Protein AF-0000000075216216 (afdb_homodimer)

Organism: NCBI:txid1325335

pLDDT: mean 94.64, std 8.36, range [39.28, 98.94]

Nearest PDB structures (foldseek):
  3jw8-assembly1_A  TM=8.999E-01  e=5.063E-24  Homo sapiens
  6qe2-assembly2_B  TM=9.129E-01  e=1.781E-23  Palaeococcus ferrophilus
  7l4u-assembly2_B  TM=9.003E-01  e=1.570E-23  Homo sapiens
  7l4t-assembly1_A  TM=9.073E-01  e=1.942E-22  Homo sapiens
  6eic-assembly3_B  TM=9.126E-01  e=2.723E-21  Mycobacterium tuberculosis H37Rv

Solvent-accessible surface area (backbone atoms only — not comparable to full-atom values): 27459 Å² total; per-residue (Å²): 114,49,78,44,81,26,57,82,49,69,29,29,37,36,46,34,50,36,75,44,34,34,48,77,80,39,52,69,60,50,51,52,40,17,73,69,20,16,25,36,34,34,36,52,53,78,25,22,28,82,43,55,76,91,39,44,24,37,48,95,47,62,60,56,45,30,53,49,52,53,51,48,53,56,60,46,49,74,71,73,40,56,28,30,41,35,12,27,24,47,13,17,35,39,50,54,46,28,40,46,73,42,93,68,87,58,61,34,38,38,28,38,31,37,36,47,34,59,60,71,73,74,53,70,69,55,50,56,46,42,59,54,38,35,72,78,44,30,76,49,67,41,74,66,82,78,50,60,77,46,33,31,80,26,61,70,56,36,54,52,55,76,70,36,87,46,47,48,61,41,32,11,39,30,31,53,54,37,49,55,51,48,30,52,47,49,63,74,43,51,84,50,44,67,80,42,39,35,39,38,38,32,28,56,46,31,65,51,35,25,55,68,44,38,50,54,51,57,47,65,58,83,45,52,30,42,34,41,38,47,39,79,77,32,22,40,37,48,79,57,27,89,59,18,68,60,50,46,49,55,53,49,51,55,50,52,50,56,56,49,50,50,51,51,51,53,48,54,56,66,75,96,114,51,76,45,82,25,56,81,48,67,30,30,37,36,46,34,49,34,75,44,34,33,49,78,81,39,52,68,61,50,50,52,40,17,74,71,20,16,24,35,32,34,36,51,54,76,24,21,28,82,44,56,77,91,40,44,24,38,49,96,48,59,62,56,46,31,52,50,50,52,52,49,52,56,59,48,49,72,70,74,40,55,29,30,41,35,10,28,24,48,12,17,36,39,51,53,47,27,40,46,74,43,94,68,86,56,61,33,37,38,29,38,33,36,37,49,34,58,59,70,71,74,52,69,67,55,50,55,48,40,59,54,39,34,72,78,44,30,74,49,65,41,73,66,82,77,50,60,77,46,33,31,80,27,62,70,57,36,55,52,53,75,70,37,86,46,49,48,62,41,30,11,38,30,31,54,53,37,50,55,51,48,31,52,46,50,64,73,44,52,86,50,45,67,80,42,38,35,40,39,37,32,29,56,46,30,64,51,37,25,54,67,42,39,50,54,52,57,49,65,55,84,45,50,29,41,34,41,39,48,38,77,76,31,21,39,38,49,78,56,28,89,58,17,66,61,50,46,48,55,53,49,52,56,50,50,50,56,55,48,50,51,51,50,53,54,49,54,57,64,77,97

Radius of gyration: 25.79 Å; Cα contacts (8 Å, |Δi|>4): 1126; chains: 2; bounding box: 52×81×65 Å

Sequence (544 aa):
MWKWEGENAKGTIVIVHGAAEHHGRYKWLIEMFRMHGFHVVAGDLPGQGTTSRSRRGHIDSFDEYIEAVASWVHEASVYEQPIFLLGHSMGGLVVIRTLQEKRLPVRGVILSSPCLGLVHYPSKALEVASRILNIIHPKKRFPSGLTVEMATRNEEVREMDKNDSLYVTKVSVRWYRELVKAIRIAHEKIADLPDVPMLVMQAGDDKIVDKSAVKSWFDQLTVSEKVYKEWPKLYHEIFNELEREQVFLYAHTFLALQLQRGELIERSDKSVMWKWEGENAKGTIVIVHGAAEHHGRYKWLIEMFRMHGFHVVAGDLPGQGTTSRSRRGHIDSFDEYIEAVASWVHEASVYEQPIFLLGHSMGGLVVIRTLQEKRLPVRGVILSSPCLGLVHYPSKALEVASRILNIIHPKKRFPSGLTVEMATRNEEVREMDKNDSLYVTKVSVRWYRELVKAIRIAHEKIADLPDVPMLVMQAGDDKIVDKSAVKSWFDQLTVSEKVYKEWPKLYHEIFNELEREQVFLYAHTFLALQLQRGELIERSDKSV

Structure (mmCIF, N/CA/C/O backbone):
data_AF-0000000075216216-model_v1
#
loop_
_entity.id
_entity.type
_entity.pdbx_description
1 polymer 'Lysophospholipase, alpha-beta hydrolase superfamily'
#
loop_
_atom_site.group_PDB
_atom_site.id
_atom_site.type_symbol
_atom_site.label_atom_id
_atom_site.label_alt_id
_atom_site.label_comp_id
_atom_site.label_asym_id
_atom_site.label_entity_id
_atom_site.label_seq_id
_atom_site.pdbx_PDB_ins_code
_atom_site.Cartn_x
_atom_site.Cartn_y
_atom_site.Cartn_z
_atom_site.occupancy
_atom_site.B_iso_or_equiv
_atom_site.auth_seq_id
_atom_site.auth_comp_id
_atom_site.auth_asym_id
_atom_site.auth_atom_id
_atom_site.pdbx_PDB_model_num
ATOM 1 N N . MET A 1 1 ? -10.25 29.422 6.52 1 93.12 1 MET A N 1
ATOM 2 C CA . MET A 1 1 ? -10.117 28.344 5.543 1 93.12 1 MET A CA 1
ATOM 3 C C . MET A 1 1 ? -10.203 28.891 4.121 1 93.12 1 MET A C 1
ATOM 5 O O . MET A 1 1 ? -10.945 29.844 3.857 1 93.12 1 MET A O 1
ATOM 9 N N . TRP A 1 2 ? -9.477 28.391 3.205 1 97.06 2 TRP A N 1
ATOM 10 C CA . TRP A 1 2 ? -9.344 28.844 1.823 1 97.06 2 TRP A CA 1
ATOM 11 C C . TRP A 1 2 ? -9.633 27.703 0.851 1 97.06 2 TRP A C 1
ATOM 13 O O . TRP A 1 2 ? -9.539 26.531 1.215 1 97.06 2 TRP A O 1
ATOM 23 N N . LYS A 1 3 ? -10.055 28.156 -0.314 1 97.88 3 LYS A N 1
ATOM 24 C CA . LYS A 1 3 ? -10.328 27.219 -1.397 1 97.88 3 LYS A CA 1
ATOM 25 C C . LYS A 1 3 ? -9.57 27.609 -2.666 1 97.88 3 LYS A C 1
ATOM 27 O O . LYS A 1 3 ? -9.461 28.781 -2.992 1 97.88 3 LYS A O 1
ATOM 32 N N . TRP A 1 4 ? -9.016 26.641 -3.303 1 98.06 4 TRP A N 1
ATOM 33 C CA . TRP A 1 4 ? -8.375 26.797 -4.605 1 98.06 4 TRP A CA 1
ATOM 34 C C . TRP A 1 4 ? -9 25.859 -5.633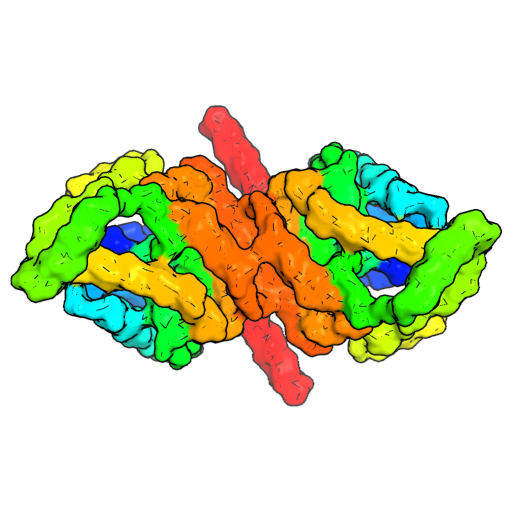 1 98.06 4 TRP A C 1
ATOM 36 O O . TRP A 1 4 ? -8.984 24.641 -5.457 1 98.06 4 TRP A O 1
ATOM 46 N N . GLU A 1 5 ? -9.453 26.406 -6.676 1 97.69 5 GLU A N 1
ATOM 47 C CA . GLU A 1 5 ? -10.125 25.594 -7.684 1 97.69 5 GLU A CA 1
ATOM 48 C C . GLU A 1 5 ? -9.125 25 -8.68 1 97.69 5 GLU A C 1
ATOM 50 O O . GLU A 1 5 ? -8.18 25.688 -9.086 1 97.69 5 GLU A O 1
ATOM 55 N N . GLY A 1 6 ? -9.312 23.734 -8.953 1 96.5 6 GLY A N 1
ATOM 56 C CA . GLY A 1 6 ? -8.445 23.047 -9.891 1 96.5 6 GLY A CA 1
ATOM 57 C C . GLY A 1 6 ? -8.938 23.125 -11.328 1 96.5 6 GLY A C 1
ATOM 58 O O . GLY A 1 6 ? -10.125 23.359 -11.562 1 96.5 6 GLY A O 1
ATOM 59 N N . GLU A 1 7 ? -8.07 22.922 -12.195 1 91.25 7 GLU A N 1
ATOM 60 C CA . GLU A 1 7 ? -8.406 22.812 -13.609 1 91.25 7 GLU A CA 1
ATOM 61 C C . GLU A 1 7 ? -9.039 21.453 -13.914 1 91.25 7 GLU A C 1
ATOM 63 O O . GLU A 1 7 ? -8.43 20.406 -13.664 1 91.25 7 GLU A O 1
ATOM 68 N N . ASN A 1 8 ? -10.273 21.422 -14.438 1 93.81 8 ASN A N 1
ATOM 69 C CA . ASN A 1 8 ? -10.938 20.172 -14.758 1 93.81 8 ASN A CA 1
ATOM 70 C C . ASN A 1 8 ? -10.93 19.219 -13.562 1 93.81 8 ASN A C 1
ATOM 72 O O . ASN A 1 8 ? -10.547 18.047 -13.695 1 93.81 8 ASN A O 1
ATOM 76 N N . ALA A 1 9 ? -11.25 19.703 -12.453 1 96.75 9 ALA A N 1
ATOM 77 C CA . ALA A 1 9 ? -11.133 18.969 -11.195 1 96.75 9 ALA A CA 1
ATOM 78 C C . ALA A 1 9 ? -12.078 17.781 -11.172 1 96.75 9 ALA A C 1
ATOM 80 O O . ALA A 1 9 ? -13.227 17.875 -11.602 1 96.75 9 ALA A O 1
ATOM 81 N N . LYS A 1 10 ? -11.531 16.656 -10.727 1 96.88 10 LYS A N 1
ATOM 82 C CA . LYS A 1 10 ? -12.305 15.43 -10.586 1 96.88 10 LYS A CA 1
ATOM 83 C C . LYS A 1 10 ? -12.391 15 -9.125 1 96.88 10 LYS A C 1
ATOM 85 O O . LYS A 1 10 ? -13.039 14.008 -8.797 1 96.88 10 LYS A O 1
ATOM 90 N N . GLY A 1 11 ? -11.758 15.711 -8.25 1 98.06 11 GLY A N 1
ATOM 91 C CA . GLY A 1 11 ? -11.758 15.469 -6.82 1 98.06 11 GLY A CA 1
ATOM 92 C C . GLY A 1 11 ? -11.383 16.688 -6.004 1 98.06 11 GLY A C 1
ATOM 93 O O . GLY A 1 11 ? -11.031 17.734 -6.562 1 98.06 11 GLY A O 1
ATOM 94 N N . THR A 1 12 ? -11.555 16.641 -4.762 1 98.69 12 THR A N 1
ATOM 95 C CA . THR A 1 12 ? -11.188 17.703 -3.832 1 98.69 12 THR A CA 1
ATOM 96 C C . THR A 1 12 ? -10.289 17.172 -2.723 1 98.69 12 THR A C 1
ATOM 98 O O . THR A 1 12 ? -10.594 16.141 -2.113 1 98.69 12 THR A O 1
ATOM 101 N N . ILE A 1 13 ? -9.219 17.828 -2.508 1 98.75 13 ILE A N 1
ATOM 102 C CA . ILE A 1 13 ? -8.305 17.422 -1.44 1 98.75 13 ILE A CA 1
ATOM 103 C C . ILE A 1 13 ? -8.344 18.453 -0.314 1 98.75 13 ILE A C 1
ATOM 105 O O . ILE A 1 13 ? -8.281 19.656 -0.564 1 98.75 13 ILE A O 1
ATOM 109 N N . VAL A 1 14 ? -8.562 18 0.866 1 98.94 14 VAL A N 1
ATOM 110 C CA . VAL A 1 14 ? -8.453 18.828 2.066 1 98.94 14 VAL A CA 1
ATOM 111 C C . VAL A 1 14 ? -7.09 18.625 2.711 1 98.94 14 VAL A C 1
ATOM 113 O O . VAL A 1 14 ? -6.75 17.516 3.123 1 98.94 14 VAL A O 1
ATOM 116 N N . ILE A 1 15 ? -6.344 19.672 2.814 1 98.94 15 ILE A N 1
ATOM 117 C CA . ILE A 1 15 ? -5 19.578 3.371 1 98.94 15 ILE A CA 1
ATOM 118 C C . ILE A 1 15 ? -5.008 20.062 4.816 1 98.94 15 ILE A C 1
ATOM 120 O O . ILE A 1 15 ? -5.504 21.156 5.109 1 98.94 15 ILE A O 1
ATOM 124 N N . VAL A 1 16 ? -4.512 19.281 5.68 1 98.94 16 VAL A N 1
ATOM 125 C CA . VAL A 1 16 ? -4.391 19.594 7.102 1 98.94 16 VAL A CA 1
ATOM 126 C C . VAL A 1 16 ? -2.918 19.719 7.48 1 98.94 16 VAL A C 1
ATOM 128 O O . VAL A 1 16 ? -2.186 18.734 7.48 1 98.94 16 VAL A O 1
ATOM 131 N N . HIS A 1 17 ? -2.482 20.875 7.836 1 98.62 17 HIS A N 1
ATOM 132 C CA . HIS A 1 17 ? -1.071 21.156 8.055 1 98.62 17 HIS A CA 1
ATOM 133 C C . HIS A 1 17 ? -0.604 20.641 9.406 1 98.62 17 HIS A C 1
ATOM 135 O O . HIS A 1 17 ? -1.421 20.234 10.234 1 98.62 17 HIS A O 1
ATOM 141 N N . GLY A 1 18 ? 0.662 20.562 9.633 1 98 18 GLY A N 1
ATOM 142 C CA . GLY A 1 18 ? 1.274 20.047 10.852 1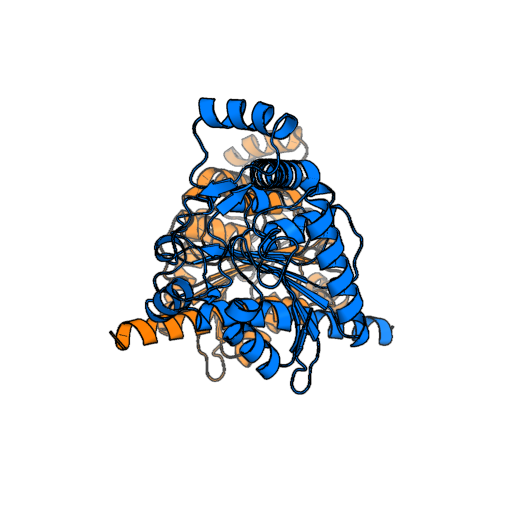 98 18 GLY A CA 1
ATOM 143 C C . GLY A 1 18 ? 1.4 21.109 11.938 1 98 18 GLY A C 1
ATOM 144 O O . GLY A 1 18 ? 0.857 22.203 11.805 1 98 18 GLY A O 1
ATOM 145 N N . ALA A 1 19 ? 2.102 20.781 12.984 1 96.88 19 ALA A N 1
ATOM 146 C CA . ALA A 1 19 ? 2.303 21.703 14.109 1 96.88 19 ALA A CA 1
ATOM 147 C C . ALA A 1 19 ? 3.229 22.844 13.719 1 96.88 19 ALA A C 1
ATOM 149 O O . ALA A 1 19 ? 4.152 22.672 12.922 1 96.88 19 ALA A O 1
ATOM 150 N N . ALA A 1 20 ? 2.961 24 14.281 1 94.31 20 ALA A N 1
ATOM 151 C CA . ALA A 1 20 ? 3.809 25.188 14.258 1 94.31 20 ALA A CA 1
ATOM 152 C C . ALA A 1 20 ? 3.756 25.875 12.898 1 94.31 20 ALA A C 1
ATOM 154 O O . ALA A 1 20 ? 4.523 26.797 12.625 1 94.31 20 ALA A O 1
ATOM 155 N N . GLU A 1 21 ? 2.943 25.359 12 1 95 21 GLU A N 1
ATOM 156 C CA . GLU A 1 21 ? 2.945 25.938 10.664 1 95 21 GLU A CA 1
ATOM 157 C C . GLU A 1 21 ? 1.542 26.375 10.25 1 95 21 GLU A C 1
ATOM 159 O O . GLU A 1 21 ? 0.731 26.766 11.094 1 95 21 GLU A O 1
ATOM 164 N N . HIS A 1 22 ? 1.311 26.625 9.016 1 96.69 22 HIS A N 1
ATOM 165 C CA . HIS A 1 22 ? 0.067 27.156 8.477 1 96.69 22 HIS A CA 1
ATOM 166 C C . HIS A 1 22 ? -0.127 26.734 7.02 1 96.69 22 HIS A C 1
ATOM 168 O O . HIS A 1 22 ? 0.783 26.188 6.402 1 96.69 22 HIS A O 1
ATOM 174 N N . HIS A 1 23 ? -1.327 27.031 6.5 1 96.88 23 HIS A N 1
ATOM 175 C CA . HIS A 1 23 ? -1.707 26.578 5.168 1 96.88 23 HIS A CA 1
ATOM 176 C C . HIS A 1 23 ? -0.788 27.156 4.102 1 96.88 23 HIS A C 1
ATOM 178 O O . HIS A 1 23 ? -0.573 26.547 3.055 1 96.88 23 HIS A O 1
ATOM 184 N N . GLY A 1 24 ? -0.231 28.344 4.305 1 95.75 24 GLY A N 1
ATOM 185 C CA . GLY A 1 24 ? 0.596 29.031 3.33 1 95.75 24 GLY A CA 1
ATOM 186 C C . GLY A 1 24 ? 1.861 28.281 2.977 1 95.75 24 GLY A C 1
ATOM 187 O O . GLY A 1 24 ? 2.445 28.5 1.912 1 95.75 24 GLY A O 1
ATOM 188 N N . ARG A 1 25 ? 2.305 27.359 3.787 1 96.44 25 ARG A N 1
ATOM 189 C CA . ARG A 1 25 ? 3.52 26.578 3.562 1 96.44 25 ARG A CA 1
ATOM 190 C C . ARG A 1 25 ? 3.279 25.484 2.539 1 96.44 25 ARG A C 1
ATOM 192 O O . ARG A 1 25 ? 4.227 24.828 2.082 1 96.44 25 ARG A O 1
ATOM 199 N N . TYR A 1 26 ? 2.031 25.359 2.115 1 97.88 26 TYR A N 1
ATOM 200 C CA . TYR A 1 26 ? 1.676 24.297 1.193 1 97.88 26 TYR A CA 1
ATOM 201 C C . TYR A 1 26 ? 1.39 24.844 -0.198 1 97.88 26 TYR A C 1
ATOM 203 O O . TYR A 1 26 ? 0.715 24.188 -1.002 1 97.88 26 TYR A O 1
ATOM 211 N N . LYS A 1 27 ? 1.858 25.984 -0.488 1 97.38 27 LYS A N 1
ATOM 212 C CA . LYS A 1 27 ? 1.574 26.656 -1.759 1 97.38 27 LYS A CA 1
ATOM 213 C C . LYS A 1 27 ? 1.957 25.766 -2.938 1 97.38 27 LYS A C 1
ATOM 215 O O . LYS A 1 27 ? 1.174 25.594 -3.875 1 97.38 27 LYS A O 1
ATOM 220 N N . TRP A 1 28 ? 3.168 25.219 -2.938 1 97.81 28 TRP A N 1
ATOM 221 C CA . TRP A 1 28 ? 3.621 24.359 -4.027 1 97.81 28 TRP A CA 1
ATOM 222 C C . TRP A 1 28 ? 2.711 23.141 -4.176 1 97.81 28 TRP A C 1
ATOM 224 O O . TRP A 1 28 ? 2.312 22.797 -5.285 1 97.81 28 TRP A O 1
ATOM 234 N N . LEU A 1 29 ? 2.42 22.5 -3.082 1 98.56 29 LEU A N 1
ATOM 235 C CA . LEU A 1 29 ? 1.593 21.312 -3.092 1 98.56 29 LEU A CA 1
ATOM 236 C C . LEU A 1 29 ? 0.188 21.625 -3.596 1 98.56 29 LEU A C 1
ATOM 238 O O . LEU A 1 29 ? -0.385 20.844 -4.367 1 98.56 29 LEU A O 1
ATOM 242 N N . ILE A 1 30 ? -0.389 22.734 -3.139 1 98.56 30 ILE A N 1
ATOM 243 C CA . ILE A 1 30 ? -1.706 23.203 -3.57 1 98.56 30 ILE A CA 1
ATOM 244 C C . ILE A 1 30 ? -1.713 23.391 -5.082 1 98.56 30 ILE A C 1
ATOM 246 O O . ILE A 1 30 ? -2.617 22.922 -5.773 1 98.56 30 ILE A O 1
ATOM 250 N N . GLU A 1 31 ? -0.708 24.062 -5.57 1 98.31 31 GLU A N 1
ATOM 251 C CA . GLU A 1 31 ? -0.627 24.312 -7.008 1 98.31 31 GLU A CA 1
ATOM 252 C C . GLU A 1 31 ? -0.491 23 -7.789 1 98.31 31 GLU A C 1
ATOM 254 O O . GLU A 1 31 ? -1.098 22.844 -8.852 1 98.31 31 GLU A O 1
ATOM 259 N N . MET A 1 32 ? 0.344 22.109 -7.316 1 98.25 32 MET A N 1
ATOM 260 C CA . MET A 1 32 ? 0.511 20.812 -7.973 1 98.25 32 MET A CA 1
ATOM 261 C C . MET A 1 32 ? -0.821 20.078 -8.07 1 98.25 32 MET A C 1
ATOM 263 O O . MET A 1 32 ? -1.167 19.547 -9.125 1 98.25 32 MET A O 1
ATOM 267 N N . PHE A 1 33 ? -1.584 20.031 -6.957 1 98.5 33 PHE A N 1
ATOM 268 C CA . PHE A 1 33 ? -2.875 19.344 -6.977 1 98.5 33 PHE A CA 1
ATOM 269 C C . PHE A 1 33 ? -3.836 20.031 -7.938 1 98.5 33 PHE A C 1
ATOM 271 O O . PHE A 1 33 ? -4.566 19.375 -8.68 1 98.5 33 PHE A O 1
ATOM 278 N N . ARG A 1 34 ? -3.811 21.375 -7.938 1 98.06 34 ARG A N 1
ATOM 279 C CA . ARG A 1 34 ? -4.684 22.141 -8.828 1 98.06 34 ARG A CA 1
ATOM 280 C C . ARG A 1 34 ? -4.395 21.797 -10.289 1 98.06 34 ARG A C 1
ATOM 282 O O . ARG A 1 34 ? -5.316 21.562 -11.07 1 98.06 34 ARG A O 1
ATOM 289 N N . MET A 1 35 ? -3.164 21.719 -10.586 1 97.69 35 MET A N 1
ATOM 290 C CA . MET A 1 35 ? -2.738 21.453 -11.961 1 97.69 35 MET A CA 1
ATOM 291 C C . MET A 1 35 ? -3.061 20.031 -12.367 1 97.69 35 MET A C 1
ATOM 293 O O . MET A 1 35 ? -3.17 19.719 -13.555 1 97.69 35 MET A O 1
ATOM 297 N N . HIS A 1 36 ? -3.229 19.203 -11.406 1 97.5 36 HIS A N 1
ATOM 298 C CA . HIS A 1 36 ? -3.455 17.797 -11.703 1 97.5 36 HIS A CA 1
ATOM 299 C C . HIS A 1 36 ? -4.91 17.406 -11.461 1 97.5 36 HIS A C 1
ATOM 301 O O . HIS A 1 36 ? -5.207 16.234 -11.172 1 97.5 36 HIS A O 1
ATOM 307 N N . GLY A 1 37 ? -5.824 18.375 -11.445 1 97.19 37 GLY A N 1
ATOM 308 C CA . GLY A 1 37 ? -7.25 18.109 -11.531 1 97.19 37 GLY A CA 1
ATOM 309 C C . GLY A 1 37 ? -7.91 17.938 -10.18 1 97.19 37 GLY A C 1
ATOM 310 O O . GLY A 1 37 ? -8.828 17.125 -10.023 1 97.19 37 GLY A O 1
ATOM 311 N N . PHE A 1 38 ? -7.453 18.719 -9.156 1 98.62 38 PHE A N 1
ATOM 312 C CA . PHE A 1 38 ? -8.094 18.672 -7.848 1 98.62 38 PHE A CA 1
ATOM 313 C C . PHE A 1 38 ? -8.422 20.078 -7.355 1 98.62 38 PHE A C 1
ATOM 315 O O . PHE A 1 38 ? -7.625 21 -7.539 1 98.62 38 PHE A O 1
ATOM 322 N N . HIS A 1 39 ? -9.594 20.266 -6.781 1 98.81 39 HIS A N 1
ATOM 323 C CA . HIS A 1 39 ? -9.773 21.391 -5.867 1 98.81 39 HIS A CA 1
ATOM 324 C C . HIS A 1 39 ? -9.016 21.156 -4.562 1 98.81 39 HIS A C 1
ATOM 326 O O . HIS A 1 39 ? -8.758 20.016 -4.18 1 98.81 39 HIS A O 1
ATOM 332 N N . VAL A 1 40 ? -8.633 22.25 -3.969 1 98.81 40 VAL A N 1
ATOM 333 C CA . VAL A 1 40 ? -7.949 22.141 -2.688 1 98.81 40 VAL A CA 1
ATOM 334 C C . VAL A 1 40 ? -8.648 23 -1.644 1 98.81 40 VAL A C 1
ATOM 336 O O . VAL A 1 40 ? -9.039 24.141 -1.928 1 98.81 40 VAL A O 1
ATOM 339 N N . VAL A 1 41 ? -8.945 22.438 -0.531 1 98.81 41 VAL A N 1
ATOM 340 C CA . VAL A 1 41 ? -9.406 23.141 0.655 1 98.81 41 VAL A CA 1
ATOM 341 C C . VAL A 1 41 ? -8.367 23.031 1.768 1 98.81 41 VAL A C 1
ATOM 343 O O . VAL A 1 41 ? -7.867 21.938 2.043 1 98.81 41 VAL A O 1
ATOM 346 N N . ALA A 1 42 ? -8.039 24.125 2.322 1 98.56 42 ALA A N 1
ATOM 347 C CA . ALA A 1 42 ? -7.102 24.125 3.441 1 98.56 42 ALA A CA 1
ATOM 348 C C . ALA A 1 42 ? -7.387 25.281 4.391 1 98.56 42 ALA A C 1
ATOM 350 O O . ALA A 1 42 ? -8.008 26.281 4.004 1 98.56 42 ALA A O 1
ATOM 351 N N . GLY A 1 43 ? -6.984 25.156 5.586 1 98.12 43 GLY A N 1
ATOM 352 C CA . GLY A 1 43 ? -7.105 26.203 6.598 1 98.12 43 GLY A CA 1
ATOM 353 C C . GLY A 1 43 ? -5.988 26.156 7.625 1 98.12 43 GLY A C 1
ATOM 354 O O . GLY A 1 43 ? -5.031 25.406 7.484 1 98.12 43 GLY A O 1
ATOM 355 N N . ASP A 1 44 ? -6.055 27.094 8.5 1 98.56 44 ASP A N 1
ATOM 356 C CA . ASP A 1 44 ? -5.129 27.078 9.633 1 98.56 44 ASP A CA 1
ATOM 357 C C . ASP A 1 44 ? -5.793 26.516 10.883 1 98.56 44 ASP A C 1
ATOM 359 O O . ASP A 1 44 ? -6.855 26.984 11.297 1 98.56 44 ASP A O 1
ATOM 363 N N . LEU A 1 45 ? -5.227 25.5 11.414 1 98.56 45 LEU A N 1
ATOM 364 C CA . LEU A 1 45 ? -5.762 24.859 12.602 1 98.56 45 LEU A CA 1
ATOM 365 C C . LEU A 1 45 ? -5.793 25.812 13.781 1 98.56 45 LEU A C 1
ATOM 367 O O . LEU A 1 45 ? -4.934 26.688 13.898 1 98.56 45 LEU A O 1
ATOM 371 N N . PRO A 1 46 ? -6.766 25.641 14.68 1 98.12 46 PRO A N 1
ATOM 372 C CA . PRO A 1 46 ? -6.805 26.469 15.883 1 98.12 46 PRO A CA 1
ATOM 373 C C . PRO A 1 46 ? -5.465 26.516 16.609 1 98.12 46 PRO A C 1
ATOM 375 O O . PRO A 1 46 ? -4.824 25.469 16.797 1 98.12 46 PRO A O 1
ATOM 378 N N . GLY A 1 47 ? -5.082 27.75 16.969 1 97.31 47 GLY A N 1
ATOM 379 C CA . GLY A 1 47 ? -3.83 27.938 17.688 1 97.31 47 GLY A CA 1
ATOM 380 C C . GLY A 1 47 ? -2.615 27.938 16.781 1 97.31 47 GLY A C 1
ATOM 381 O O . GLY A 1 47 ? -1.479 27.906 17.266 1 97.31 47 GLY A O 1
ATOM 382 N N . GLN A 1 48 ? -2.805 27.938 15.453 1 97 48 GLN A N 1
ATOM 383 C CA . GLN A 1 48 ? -1.72 27.938 14.477 1 97 48 GLN A CA 1
ATOM 384 C C . GLN A 1 48 ? -1.939 29.016 13.414 1 97 48 GLN A C 1
ATOM 386 O O . GLN A 1 48 ? -3.012 29.625 13.352 1 97 48 GLN A O 1
ATOM 391 N N . GLY A 1 49 ? -0.858 29.312 12.711 1 95.56 49 GLY A N 1
ATOM 392 C CA . GLY A 1 49 ? -0.92 30.141 11.523 1 95.56 49 GLY A CA 1
ATOM 393 C C . GLY A 1 49 ? -1.539 31.5 11.773 1 95.56 49 GLY A C 1
ATOM 394 O O . GLY A 1 49 ? -1.056 32.25 12.617 1 95.56 49 GLY A O 1
ATOM 395 N N . THR A 1 50 ? -2.773 31.703 11.242 1 94.12 50 THR A N 1
ATOM 396 C CA . THR A 1 50 ? -3.367 33.031 11.18 1 94.12 50 THR A CA 1
ATOM 397 C C . THR A 1 50 ? -4.211 33.312 12.422 1 94.12 50 THR A C 1
ATOM 399 O O . THR A 1 50 ? -4.852 34.344 12.531 1 94.12 50 THR A O 1
ATOM 402 N N . THR A 1 51 ? -4.281 32.406 13.289 1 91.69 51 THR A N 1
ATOM 403 C CA . THR A 1 51 ? -4.965 32.688 14.547 1 91.69 51 THR A CA 1
ATOM 404 C C . THR A 1 51 ? -4.289 33.844 15.281 1 91.69 51 THR A C 1
ATOM 406 O O . THR A 1 51 ? -3.148 34.188 14.977 1 91.69 51 THR A O 1
ATOM 409 N N . SER A 1 52 ? -4.977 34.469 16.203 1 87.81 52 SER A N 1
ATOM 410 C CA . SER A 1 52 ? -4.406 35.594 16.969 1 87.81 52 SER A CA 1
ATOM 411 C C . SER A 1 52 ? -3.145 35.156 17.703 1 87.81 52 SER A C 1
ATOM 413 O O . SER A 1 52 ? -3.051 34.031 18.188 1 87.81 52 SER A O 1
ATOM 415 N N . ARG A 1 53 ? -2.266 36.125 17.75 1 85.88 53 ARG A N 1
ATOM 416 C CA . ARG A 1 53 ? -0.965 35.875 18.359 1 85.88 53 ARG A CA 1
ATOM 417 C C . ARG A 1 53 ? -1.122 35.344 19.781 1 85.88 53 ARG A C 1
ATOM 419 O O . ARG A 1 53 ? -0.37 34.469 20.203 1 85.88 53 ARG A O 1
ATOM 426 N N . SER A 1 54 ? -2.104 35.875 20.453 1 87 54 SER A N 1
ATOM 427 C CA . SER A 1 54 ? -2.301 35.5 21.859 1 87 54 SER A CA 1
ATOM 428 C C . SER A 1 54 ? -2.783 34.062 21.984 1 87 54 SER A C 1
ATOM 430 O O . SER A 1 54 ? -2.666 33.438 23.047 1 87 54 SER A O 1
ATOM 432 N N . ARG A 1 55 ? -3.164 33.5 20.859 1 91.25 55 ARG A N 1
ATOM 433 C CA . ARG A 1 55 ? -3.732 32.156 20.938 1 91.25 55 ARG A CA 1
ATOM 434 C C . ARG A 1 55 ? -2.82 31.156 20.25 1 91.25 55 ARG A C 1
ATOM 436 O O . ARG A 1 55 ? -3.031 29.953 20.375 1 91.25 55 ARG A O 1
ATOM 443 N N . ARG A 1 56 ? -1.831 31.625 19.672 1 94.06 56 ARG A N 1
ATOM 444 C CA . ARG A 1 56 ? -0.939 30.719 18.953 1 94.06 56 ARG A CA 1
ATOM 445 C C . ARG A 1 56 ? -0.215 29.797 19.906 1 94.06 56 ARG A C 1
ATOM 447 O O . ARG A 1 56 ? 0.201 30.203 21 1 94.06 56 ARG A O 1
ATOM 454 N N . GLY A 1 57 ? -0.21 28.578 19.547 1 96 57 GLY A N 1
ATOM 455 C CA . GLY A 1 57 ? 0.489 27.578 20.344 1 96 57 GLY A CA 1
ATOM 456 C C . GLY A 1 57 ? -0.378 26.969 21.438 1 96 57 GLY A C 1
ATOM 457 O O . GLY A 1 57 ? 0.112 26.203 22.266 1 96 57 GLY A O 1
ATOM 458 N N . HIS A 1 58 ? -1.646 27.359 21.422 1 96.38 58 HIS A N 1
ATOM 459 C CA . HIS A 1 58 ? -2.537 26.859 22.469 1 96.38 58 HIS A CA 1
ATOM 460 C C . HIS A 1 58 ? -3.828 26.312 21.875 1 96.38 58 HIS A C 1
ATOM 462 O O . HIS A 1 58 ? -4.336 26.828 20.875 1 96.38 58 HIS A O 1
ATOM 468 N N . ILE A 1 59 ? -4.371 25.234 22.453 1 97.25 59 ILE A N 1
ATOM 469 C CA . ILE A 1 59 ? -5.742 24.766 22.297 1 97.25 59 ILE A CA 1
ATOM 470 C C . ILE A 1 59 ? -6.281 24.281 23.641 1 97.25 59 ILE A C 1
ATOM 472 O O . ILE A 1 59 ? -5.512 23.906 24.531 1 97.25 59 ILE A O 1
ATOM 476 N N . ASP A 1 60 ? -7.57 24.328 23.797 1 96.69 60 ASP A N 1
ATOM 477 C CA . ASP A 1 60 ? -8.172 23.812 25.031 1 96.69 60 ASP A CA 1
ATOM 478 C C . ASP A 1 60 ? -8.359 22.297 24.953 1 96.69 60 ASP A C 1
ATOM 480 O O . ASP A 1 60 ? -8.289 21.609 25.969 1 96.69 60 ASP A O 1
ATOM 484 N N . SER A 1 61 ? -8.68 21.844 23.781 1 98.25 61 SER A N 1
ATOM 485 C CA . SER A 1 61 ? -8.922 20.438 23.531 1 98.25 61 SER A CA 1
ATOM 486 C C . SER A 1 61 ? -8.57 20.062 22.109 1 98.25 61 SER A C 1
ATOM 488 O O . SER A 1 61 ? -8.773 20.844 21.172 1 98.25 61 SER A O 1
ATOM 490 N N . PHE A 1 62 ? -8.117 18.812 21.969 1 98.69 62 PHE A N 1
ATOM 491 C CA . PHE A 1 62 ? -7.789 18.328 20.625 1 98.69 62 PHE A CA 1
ATOM 492 C C . PHE A 1 62 ? -9.023 18.312 19.734 1 98.69 62 PHE A C 1
ATOM 494 O O . PHE A 1 62 ? -8.914 18.344 18.516 1 98.69 62 PHE A O 1
ATOM 501 N N . ASP A 1 63 ? -10.211 18.312 20.312 1 98.75 63 ASP A N 1
ATOM 502 C CA . ASP A 1 63 ? -11.477 18.344 19.594 1 98.75 63 ASP A CA 1
ATOM 503 C C . ASP A 1 63 ? -11.578 19.578 18.703 1 98.75 63 ASP A C 1
ATOM 505 O O . ASP A 1 63 ? -12.266 19.562 17.672 1 98.75 63 ASP A O 1
ATOM 509 N N . GLU A 1 64 ? -10.883 20.641 19.109 1 98.69 64 GLU A N 1
ATOM 510 C CA . GLU A 1 64 ? -10.875 21.844 18.281 1 98.69 64 GLU A CA 1
ATOM 511 C C . GLU A 1 64 ? -10.344 21.547 16.891 1 98.69 64 GLU A C 1
ATOM 513 O O . GLU A 1 64 ? -10.859 22.062 15.898 1 98.69 64 GLU A O 1
ATOM 518 N N . TYR A 1 65 ? -9.305 20.719 16.828 1 98.88 65 TYR A N 1
ATOM 519 C CA . TYR A 1 65 ? -8.742 20.328 15.547 1 98.88 65 TYR A CA 1
ATOM 520 C C . TYR A 1 65 ? -9.711 19.453 14.766 1 98.88 65 TYR A C 1
ATOM 522 O O . TYR A 1 65 ? -9.898 19.625 13.562 1 98.88 65 TYR A O 1
ATOM 530 N N . ILE A 1 66 ? -10.32 18.453 15.438 1 98.88 66 ILE A N 1
ATOM 531 C CA . ILE A 1 66 ? -11.25 17.516 14.82 1 98.88 66 ILE A CA 1
ATOM 532 C C . ILE A 1 66 ? -12.422 18.281 14.203 1 98.88 66 ILE A C 1
ATOM 534 O O . ILE A 1 66 ? -12.789 18.047 13.047 1 98.88 66 ILE A O 1
ATOM 538 N N . GLU A 1 67 ? -12.938 19.281 14.953 1 98.81 67 GLU A N 1
ATOM 539 C CA . GLU A 1 67 ? -14.055 20.094 14.469 1 98.81 67 GLU A CA 1
ATOM 540 C C . GLU A 1 67 ? -13.648 20.953 13.273 1 98.81 67 GLU A C 1
ATOM 542 O O . GLU A 1 67 ? -14.43 21.125 12.336 1 98.81 67 GLU A O 1
ATOM 547 N N . ALA A 1 68 ? -12.508 21.484 13.352 1 98.69 68 ALA A N 1
ATOM 548 C CA . ALA A 1 68 ? -12.023 22.297 12.234 1 98.69 68 ALA A CA 1
ATOM 549 C C . ALA A 1 68 ? -11.945 21.484 10.945 1 98.69 68 ALA A C 1
ATOM 551 O O . ALA A 1 68 ? -12.484 21.891 9.914 1 98.69 68 ALA A O 1
ATOM 552 N N . VAL A 1 69 ? -11.359 20.328 11.008 1 98.88 69 VAL A N 1
ATOM 553 C CA . VAL A 1 69 ? -11.172 19.5 9.82 1 98.88 69 VAL A CA 1
ATOM 554 C C . VAL A 1 69 ? -12.531 19.016 9.305 1 98.88 69 VAL A C 1
ATOM 556 O O . VAL A 1 69 ? -12.773 19 8.094 1 98.88 69 VAL A O 1
ATOM 559 N N . ALA A 1 70 ? -13.414 18.625 10.211 1 98.81 70 ALA A N 1
ATOM 560 C CA . ALA A 1 70 ? -14.758 18.234 9.805 1 98.81 70 ALA A CA 1
ATOM 561 C C . ALA A 1 70 ? -15.445 19.344 9.031 1 98.81 70 ALA A C 1
ATOM 563 O O . ALA A 1 70 ? -16.109 19.109 8.023 1 98.81 70 ALA A O 1
ATOM 564 N N . SER A 1 71 ? -15.266 20.562 9.539 1 98.69 71 SER A N 1
ATOM 565 C CA . SER A 1 71 ? -15.867 21.703 8.859 1 98.69 71 SER A CA 1
ATOM 566 C C . SER A 1 71 ? -15.258 21.906 7.48 1 98.69 71 SER A C 1
ATOM 568 O O . SER A 1 71 ? -15.953 22.328 6.547 1 98.69 71 SER A O 1
ATOM 570 N N . TRP A 1 72 ? -13.945 21.703 7.316 1 98.81 72 TRP A N 1
ATOM 571 C CA . TRP A 1 72 ? -13.297 21.844 6.02 1 98.81 72 TRP A CA 1
ATOM 572 C C . TRP A 1 72 ? -13.82 20.797 5.035 1 98.81 72 TRP A C 1
ATOM 574 O O . TRP A 1 72 ? -13.969 21.078 3.846 1 98.81 72 TRP A O 1
ATOM 584 N N . VAL A 1 73 ? -14.023 19.562 5.527 1 98.81 73 VAL A N 1
ATOM 585 C CA . VAL A 1 73 ? -14.594 18.516 4.684 1 98.81 73 VAL A CA 1
ATOM 586 C C . VAL A 1 73 ? -15.992 18.922 4.223 1 98.81 73 VAL A C 1
ATOM 588 O O . VAL A 1 73 ? -16.359 18.703 3.068 1 98.81 73 VAL A O 1
ATOM 591 N N . HIS A 1 74 ? -16.766 19.5 5.141 1 98.31 74 HIS A N 1
ATOM 592 C CA . HIS A 1 74 ? -18.078 19.984 4.777 1 98.31 74 HIS A CA 1
ATOM 593 C C . HIS A 1 74 ? -17.984 21.047 3.676 1 98.31 74 HIS A C 1
ATOM 595 O O . HIS A 1 74 ? -18.781 21.031 2.729 1 98.31 74 HIS A O 1
ATOM 601 N N . GLU A 1 75 ? -17.031 21.922 3.799 1 97.94 75 GLU A N 1
ATOM 602 C CA . GLU A 1 75 ? -16.828 22.938 2.762 1 97.94 75 GLU A CA 1
ATOM 603 C C . GLU A 1 75 ? -16.453 22.297 1.433 1 97.94 75 GLU A C 1
ATOM 605 O O . GLU A 1 75 ? -16.875 22.75 0.369 1 97.94 75 GLU A O 1
ATOM 610 N N . ALA A 1 76 ? -15.617 21.312 1.504 1 98.5 76 ALA A N 1
ATOM 611 C CA . ALA A 1 76 ? -15.18 20.594 0.306 1 98.5 76 ALA A CA 1
ATOM 612 C C . ALA A 1 76 ? -16.359 19.922 -0.394 1 98.5 76 ALA A C 1
ATOM 614 O O . ALA A 1 76 ? -16.328 19.734 -1.612 1 98.5 76 ALA A O 1
ATOM 615 N N . SER A 1 77 ? -17.359 19.531 0.347 1 97.5 77 SER A N 1
ATOM 616 C CA . SER A 1 77 ? -18.5 18.781 -0.187 1 97.5 77 SER A CA 1
ATOM 617 C C . SER A 1 77 ? -19.297 19.625 -1.175 1 97.5 77 SER A C 1
ATOM 619 O O . SER A 1 77 ? -20.062 19.094 -1.97 1 97.5 77 SER A O 1
ATOM 621 N N . VAL A 1 78 ? -19.125 20.875 -1.151 1 95.88 78 VAL A N 1
ATOM 622 C CA . VAL A 1 78 ? -19.859 21.781 -2.039 1 95.88 78 VAL A CA 1
ATOM 623 C C . VAL A 1 78 ? -19.516 21.469 -3.492 1 95.88 78 VAL A C 1
ATOM 625 O O . VAL A 1 78 ? -20.344 21.641 -4.387 1 95.88 78 VAL A O 1
ATOM 628 N N . TYR A 1 79 ? -18.328 20.984 -3.734 1 97.31 79 TYR A N 1
ATOM 629 C CA . TYR A 1 79 ? -17.859 20.719 -5.09 1 97.31 79 TYR A CA 1
ATOM 630 C C . TYR A 1 79 ? -18.484 19.438 -5.633 1 97.31 79 TYR A C 1
ATOM 632 O O . TYR A 1 79 ? -18.359 19.125 -6.82 1 97.31 79 TYR A O 1
ATOM 640 N N . GLU A 1 80 ? -19.125 18.609 -4.785 1 96.12 80 GLU A N 1
ATOM 641 C CA . GLU A 1 80 ? -19.812 17.391 -5.168 1 96.12 80 GLU A CA 1
ATOM 642 C C . GLU A 1 80 ? -18.891 16.438 -5.922 1 96.12 80 GLU A C 1
ATOM 644 O O . GLU A 1 80 ? -19.25 15.906 -6.973 1 96.12 80 GLU A O 1
ATOM 649 N N . GLN A 1 81 ? -17.688 16.438 -5.551 1 96.75 81 GLN A N 1
ATOM 650 C CA . GLN A 1 81 ? -16.656 15.523 -6.035 1 96.75 81 GLN A CA 1
ATOM 651 C C . GLN A 1 81 ? -16.109 14.664 -4.898 1 96.75 81 GLN A C 1
ATOM 653 O O . GLN A 1 81 ? -16.312 14.984 -3.725 1 96.75 81 GLN A O 1
ATOM 658 N N . PRO A 1 82 ? -15.508 13.531 -5.277 1 97.88 82 PRO A N 1
ATOM 659 C CA . PRO A 1 82 ? -14.859 12.742 -4.223 1 97.88 82 PRO A CA 1
ATOM 660 C C . PRO A 1 82 ? -13.898 13.578 -3.371 1 97.88 82 PRO A C 1
ATOM 662 O O . PRO A 1 82 ? -13.164 14.414 -3.904 1 97.88 82 PRO A O 1
ATOM 665 N N . ILE A 1 83 ? -13.945 13.383 -2.08 1 98.75 83 ILE A N 1
ATOM 666 C CA . ILE A 1 83 ? -13.141 14.156 -1.146 1 98.75 83 ILE A CA 1
ATOM 667 C C . ILE A 1 83 ? -12 13.289 -0.605 1 98.75 83 ILE A C 1
ATOM 669 O O . ILE A 1 83 ? -12.211 12.125 -0.249 1 98.75 83 ILE A O 1
ATOM 673 N N . PHE A 1 84 ? -10.852 13.844 -0.566 1 98.88 84 PHE A N 1
ATOM 674 C CA . PHE A 1 84 ? -9.664 13.219 0.001 1 98.88 84 PHE A CA 1
ATOM 675 C C . PHE A 1 84 ? -9.078 14.07 1.12 1 98.88 84 PHE A C 1
ATOM 677 O O . PHE A 1 84 ? -9.219 15.297 1.109 1 98.88 84 PHE A O 1
ATOM 684 N N . LEU A 1 85 ? -8.477 13.43 2.09 1 98.94 85 LEU A N 1
ATOM 685 C CA . LEU A 1 85 ? -7.773 14.125 3.16 1 98.94 85 LEU A CA 1
ATOM 686 C C . LEU A 1 85 ? -6.266 13.906 3.049 1 98.94 85 LEU A C 1
ATOM 688 O O . LEU A 1 85 ? -5.816 12.797 2.758 1 98.94 85 LEU A O 1
ATOM 692 N N . LEU A 1 86 ? -5.555 14.945 3.164 1 98.94 86 LEU A N 1
ATOM 693 C CA . LEU A 1 86 ? -4.105 14.875 3.322 1 98.94 86 LEU A CA 1
ATOM 694 C C . LEU A 1 86 ? -3.666 15.562 4.613 1 98.94 86 LEU A C 1
ATOM 696 O O . LEU A 1 86 ? -3.932 16.75 4.812 1 98.94 86 LEU A O 1
ATOM 700 N N . GLY A 1 87 ? -3.088 14.82 5.496 1 98.94 87 GLY A N 1
ATOM 701 C CA . GLY A 1 87 ? -2.58 15.375 6.742 1 98.94 87 GLY A CA 1
ATOM 702 C C . GLY A 1 87 ? -1.09 15.164 6.926 1 98.94 87 GLY A C 1
ATOM 703 O O . GLY A 1 87 ? -0.585 14.055 6.727 1 98.94 87 GLY A O 1
ATOM 704 N N . HIS A 1 88 ? -0.402 16.172 7.289 1 98.88 88 HIS A N 1
ATOM 705 C CA . HIS A 1 88 ? 1.029 16.094 7.555 1 98.88 88 HIS A CA 1
ATOM 706 C C . HIS A 1 88 ? 1.321 16.25 9.047 1 98.88 88 HIS A C 1
ATOM 708 O O . HIS A 1 88 ? 0.807 17.172 9.688 1 98.88 88 HIS A O 1
ATOM 714 N N . SER A 1 89 ? 2.211 15.344 9.617 1 98.69 89 SER A N 1
ATOM 715 C CA . SER A 1 89 ? 2.68 15.445 10.992 1 98.69 89 SER A CA 1
ATOM 716 C C . SER A 1 89 ? 1.512 15.539 11.969 1 98.69 89 SER A C 1
ATOM 718 O O . SER A 1 89 ? 0.649 14.656 11.992 1 98.69 89 SER A O 1
ATOM 720 N N . MET A 1 90 ? 1.328 16.609 12.703 1 98.81 90 MET A N 1
ATOM 721 C CA . MET A 1 90 ? 0.161 16.797 13.562 1 98.81 90 MET A CA 1
ATOM 722 C C . MET A 1 90 ? -1.126 16.75 12.75 1 98.81 90 MET A C 1
ATOM 724 O O . MET A 1 90 ? -2.141 16.219 13.211 1 98.81 90 MET A O 1
ATOM 728 N N . GLY A 1 91 ? -1.076 17.312 11.539 1 98.88 91 GLY A N 1
ATOM 729 C CA . GLY A 1 91 ? -2.229 17.219 10.656 1 98.88 91 GLY A CA 1
ATOM 730 C C . GLY A 1 91 ? -2.625 15.789 10.336 1 98.88 91 GLY A C 1
ATOM 731 O O . GLY A 1 91 ? -3.809 15.492 10.18 1 98.88 91 GLY A O 1
ATOM 732 N N . GLY A 1 92 ? -1.61 14.906 10.172 1 98.94 92 GLY A N 1
ATOM 733 C CA . GLY A 1 92 ? -1.907 13.484 10.023 1 98.94 92 GLY A CA 1
ATOM 734 C C . GLY A 1 92 ? -2.619 12.898 11.234 1 98.94 92 GLY A C 1
ATOM 735 O O . GLY A 1 92 ? -3.58 12.141 11.078 1 98.94 92 GLY A O 1
ATOM 736 N N . LEU A 1 93 ? -2.123 13.211 12.406 1 98.94 93 LEU A N 1
ATOM 737 C CA . LEU A 1 93 ? -2.777 12.797 13.641 1 98.94 93 LEU A CA 1
ATOM 738 C C . LEU A 1 93 ? -4.211 13.312 13.703 1 98.94 93 LEU A C 1
ATOM 740 O O . LEU A 1 93 ? -5.129 12.578 14.07 1 98.94 93 LEU A O 1
ATOM 744 N N . VAL A 1 94 ? -4.398 14.562 13.312 1 98.94 94 VAL A N 1
ATOM 745 C CA . VAL A 1 94 ? -5.715 15.188 13.344 1 98.94 94 VAL A CA 1
ATOM 746 C C . VAL A 1 94 ? -6.656 14.453 12.391 1 98.94 94 VAL A C 1
ATOM 748 O O . VAL A 1 94 ? -7.812 14.188 12.734 1 98.94 94 VAL A O 1
ATOM 751 N N . VAL A 1 95 ? -6.203 14.133 11.227 1 98.94 95 VAL A N 1
ATOM 752 C CA . VAL A 1 95 ? -7 13.398 10.25 1 98.94 95 VAL A CA 1
ATOM 753 C C . VAL A 1 95 ? -7.422 12.055 10.828 1 98.94 95 VAL A C 1
ATOM 755 O O . VAL A 1 95 ? -8.594 11.68 10.758 1 98.94 95 VAL A O 1
ATOM 758 N N . ILE A 1 96 ? -6.469 11.336 11.414 1 98.94 96 ILE A N 1
ATOM 759 C CA . ILE A 1 96 ? -6.738 10.031 12.008 1 98.94 96 ILE A CA 1
ATOM 760 C C . ILE A 1 96 ? -7.805 10.172 13.094 1 98.94 96 ILE A C 1
ATOM 762 O O . ILE A 1 96 ? -8.812 9.461 13.07 1 98.94 96 ILE A O 1
ATOM 766 N N . ARG A 1 97 ? -7.586 11.109 14 1 98.94 97 ARG A N 1
ATOM 767 C CA . ARG A 1 97 ? -8.523 11.32 15.102 1 98.94 97 ARG A CA 1
ATOM 768 C C . ARG A 1 97 ? -9.891 11.734 14.578 1 98.94 97 ARG A C 1
ATOM 770 O O . ARG A 1 97 ? -10.922 11.297 15.109 1 98.94 97 ARG A O 1
ATOM 777 N N . THR A 1 98 ? -9.914 12.594 13.594 1 98.94 98 THR A N 1
ATOM 778 C CA . THR A 1 98 ? -11.172 13.039 13.008 1 98.94 98 THR A CA 1
ATOM 779 C C . THR A 1 98 ? -11.961 11.859 12.453 1 98.94 98 THR A C 1
ATOM 781 O O . THR A 1 98 ? -13.164 11.727 12.719 1 98.94 98 THR A O 1
ATOM 784 N N . LEU A 1 99 ? -11.344 10.953 11.797 1 98.88 99 LEU A N 1
ATOM 785 C CA . LEU A 1 99 ? -12.023 9.812 11.188 1 98.88 99 LEU A CA 1
ATOM 786 C C . LEU A 1 99 ? -12.414 8.781 12.234 1 98.88 99 LEU A C 1
ATOM 788 O O . LEU A 1 99 ? -13.297 7.957 12.008 1 98.88 99 LEU A O 1
ATOM 792 N N . GLN A 1 100 ? -11.68 8.766 13.383 1 98.75 100 GLN A N 1
ATOM 793 C CA . GLN A 1 100 ? -12.07 7.902 14.492 1 98.75 100 GLN A CA 1
ATOM 794 C C . GLN A 1 100 ? -13.344 8.414 15.164 1 98.75 100 GLN A C 1
ATOM 796 O O . GLN A 1 100 ? -14.102 7.629 15.734 1 98.75 100 GLN A O 1
ATOM 801 N N . GLU A 1 101 ? -13.555 9.734 15.016 1 98.56 101 GLU A N 1
ATOM 802 C CA . GLU A 1 101 ? -14.617 10.359 15.797 1 98.56 101 GLU A CA 1
ATOM 803 C C . GLU A 1 101 ? -15.812 10.727 14.914 1 98.56 101 GLU A C 1
ATOM 805 O O . GLU A 1 101 ? -16.938 10.82 15.398 1 98.56 101 GLU A O 1
ATOM 810 N N . LYS A 1 102 ? -15.531 11.016 13.656 1 98.31 102 LYS A N 1
ATOM 811 C CA . LYS A 1 102 ? -16.562 11.508 12.742 1 98.31 102 LYS A CA 1
ATOM 812 C C . LYS A 1 102 ? -16.719 10.594 11.531 1 98.31 102 LYS A C 1
ATOM 814 O O . LYS A 1 102 ? -15.734 10.008 11.062 1 98.31 102 LYS A O 1
ATOM 819 N N . ARG A 1 103 ? -17.969 10.383 11.109 1 97.88 103 ARG A N 1
ATOM 820 C CA . ARG A 1 103 ? -18.234 9.734 9.836 1 97.88 103 ARG A CA 1
ATOM 821 C C . ARG A 1 103 ? -18.344 10.75 8.711 1 97.88 103 ARG A C 1
ATOM 823 O O . ARG A 1 103 ? -19.344 11.469 8.609 1 97.88 103 ARG A O 1
ATOM 830 N N . LEU A 1 104 ? -17.359 10.852 7.91 1 98.44 104 LEU A N 1
ATOM 831 C CA . LEU A 1 104 ? -17.25 11.828 6.836 1 98.44 104 LEU A CA 1
ATOM 832 C C . LEU A 1 104 ? -17.188 11.141 5.477 1 98.44 104 LEU A C 1
ATOM 834 O O . LEU A 1 104 ? -16.734 10 5.379 1 98.44 104 LEU A O 1
ATOM 838 N N . PRO A 1 105 ? -17.688 11.789 4.449 1 97.38 105 PRO A N 1
ATOM 839 C CA . PRO A 1 105 ? -17.656 11.211 3.104 1 97.38 105 PRO A CA 1
ATOM 840 C C . PRO A 1 105 ? -16.281 11.32 2.443 1 97.38 105 PRO A C 1
ATOM 842 O O . PRO A 1 105 ? -16.141 11.992 1.416 1 97.38 105 PRO A O 1
ATOM 845 N N . VAL A 1 106 ? -15.32 10.633 2.969 1 98.12 106 VAL A N 1
ATOM 846 C CA . VAL A 1 106 ? -13.945 10.68 2.488 1 98.12 106 VAL A CA 1
ATOM 847 C C . VAL A 1 106 ? -13.641 9.43 1.662 1 98.12 106 VAL A C 1
ATOM 849 O O . VAL A 1 106 ? -13.922 8.312 2.09 1 98.12 106 VAL A O 1
ATOM 852 N N . ARG A 1 107 ? -13.055 9.641 0.512 1 97.56 107 ARG A N 1
ATOM 853 C CA . ARG A 1 107 ? -12.797 8.555 -0.428 1 97.56 107 ARG A CA 1
ATOM 854 C C . ARG A 1 107 ? -11.422 7.945 -0.202 1 97.56 107 ARG A C 1
ATOM 856 O O . ARG A 1 107 ? -11.195 6.773 -0.511 1 97.56 107 ARG A O 1
ATOM 863 N N . GLY A 1 108 ? -10.508 8.672 0.295 1 98.44 108 GLY A N 1
ATOM 864 C CA . GLY A 1 108 ? -9.141 8.242 0.537 1 98.44 108 GLY A CA 1
ATOM 865 C C . GLY A 1 108 ? -8.359 9.195 1.424 1 98.44 108 GLY A C 1
ATOM 866 O O . GLY A 1 108 ? -8.75 10.352 1.586 1 98.44 108 GLY A O 1
ATOM 867 N N . VAL A 1 109 ? -7.301 8.703 2.014 1 98.94 109 VAL A N 1
ATOM 868 C CA . VAL A 1 109 ? -6.531 9.477 2.984 1 98.94 109 VAL A CA 1
ATOM 869 C C . VAL A 1 109 ? -5.039 9.344 2.682 1 98.94 109 VAL A C 1
ATOM 871 O O . VAL A 1 109 ? -4.555 8.25 2.385 1 98.94 109 VAL A O 1
ATOM 874 N N . ILE A 1 110 ? -4.348 10.445 2.68 1 98.94 110 ILE A N 1
ATOM 875 C CA . ILE A 1 110 ? -2.891 10.477 2.607 1 98.94 110 ILE A CA 1
ATOM 876 C C . ILE A 1 110 ? -2.32 11.016 3.916 1 98.94 110 ILE A C 1
ATOM 878 O O . ILE A 1 110 ? -2.684 12.109 4.355 1 98.94 110 ILE A O 1
ATOM 882 N N . LEU A 1 111 ? -1.497 10.258 4.543 1 98.94 111 LEU A N 1
ATOM 883 C CA . LEU A 1 111 ? -0.802 10.672 5.758 1 98.94 111 LEU A CA 1
ATOM 884 C C . LEU A 1 111 ? 0.69 10.844 5.496 1 98.94 111 LEU A C 1
ATOM 886 O O . LEU A 1 111 ? 1.371 9.898 5.102 1 98.94 111 LEU A O 1
ATOM 890 N N . SER A 1 112 ? 1.138 12.055 5.641 1 98.88 112 SER A N 1
ATOM 891 C CA . SER 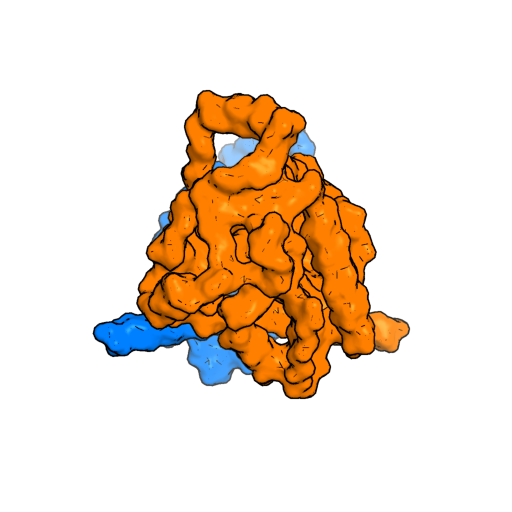A 1 112 ? 2.537 12.422 5.445 1 98.88 112 SER A CA 1
ATOM 892 C C . SER A 1 112 ? 3.26 12.578 6.781 1 98.88 112 SER A C 1
ATOM 894 O O . SER A 1 112 ? 3.033 13.555 7.504 1 98.88 112 SER A O 1
ATOM 896 N N . SER A 1 113 ? 4.164 11.617 7.102 1 98.88 113 SER A N 1
ATOM 897 C CA . SER A 1 113 ? 4.883 11.617 8.375 1 98.88 113 SER A CA 1
ATOM 898 C C . SER A 1 113 ? 3.941 11.914 9.539 1 98.88 113 SER A C 1
ATOM 900 O O . SER A 1 113 ? 4.203 12.812 10.344 1 98.88 113 SER A O 1
ATOM 902 N N . PRO A 1 114 ? 2.889 11.117 9.656 1 98.94 114 PRO A N 1
ATOM 903 C CA . PRO A 1 114 ? 1.876 11.422 10.672 1 98.94 114 PRO A CA 1
ATOM 904 C C . PRO A 1 114 ? 2.424 11.352 12.094 1 98.94 114 PRO A C 1
ATOM 906 O O . PRO A 1 114 ? 3.227 10.469 12.406 1 98.94 114 PRO A O 1
ATOM 909 N N . CYS A 1 115 ? 2.002 12.25 12.883 1 98.81 115 CYS A N 1
ATOM 910 C CA . CYS A 1 115 ? 2.498 12.383 14.25 1 98.81 115 CYS A CA 1
ATOM 911 C C . CYS A 1 115 ? 1.896 11.312 15.148 1 98.81 115 CYS A C 1
ATOM 913 O O . CYS A 1 115 ? 1.027 11.602 15.977 1 98.81 115 CYS A O 1
ATOM 915 N N . LEU A 1 116 ? 2.396 10.109 15.062 1 98.88 116 LEU A N 1
ATOM 916 C CA . LEU A 1 116 ? 1.882 8.969 15.812 1 98.88 116 LEU A CA 1
ATOM 917 C C . LEU A 1 116 ? 2.863 8.539 16.906 1 98.88 116 LEU A C 1
ATOM 919 O O . LEU A 1 116 ? 2.66 7.52 17.562 1 98.88 116 LEU A O 1
ATOM 923 N N . GLY A 1 117 ? 3.9 9.219 17.047 1 98.56 117 GLY A N 1
ATOM 924 C CA . GLY A 1 117 ? 4.957 9.094 18.031 1 98.56 117 GLY A CA 1
ATOM 925 C C . GLY A 1 117 ? 6.102 10.062 17.828 1 98.56 117 GLY A C 1
ATOM 926 O O . GLY A 1 117 ? 6.473 10.352 16.688 1 98.56 117 GLY A O 1
ATOM 927 N N . LEU A 1 118 ? 6.715 10.516 18.891 1 97.12 118 LEU A N 1
ATOM 928 C CA . LEU A 1 118 ? 7.805 11.484 18.781 1 97.12 118 LEU A CA 1
ATOM 929 C C . LEU A 1 118 ? 9.156 10.797 18.969 1 97.12 118 LEU A C 1
ATOM 931 O O . LEU A 1 118 ? 9.266 9.836 19.734 1 97.12 118 LEU A O 1
ATOM 935 N N . VAL A 1 119 ? 10.156 11.297 18.203 1 96.12 119 VAL A N 1
ATOM 936 C CA . VAL A 1 119 ? 11.508 10.789 18.391 1 96.12 119 VAL A CA 1
ATOM 937 C C . VAL A 1 119 ? 12 11.109 19.797 1 96.12 119 VAL A C 1
ATOM 939 O O . VAL A 1 119 ? 12.672 10.289 20.422 1 96.12 119 VAL A O 1
ATOM 942 N N . HIS A 1 120 ? 11.594 12.312 20.219 1 91.56 120 HIS A N 1
ATOM 943 C CA . HIS A 1 120 ? 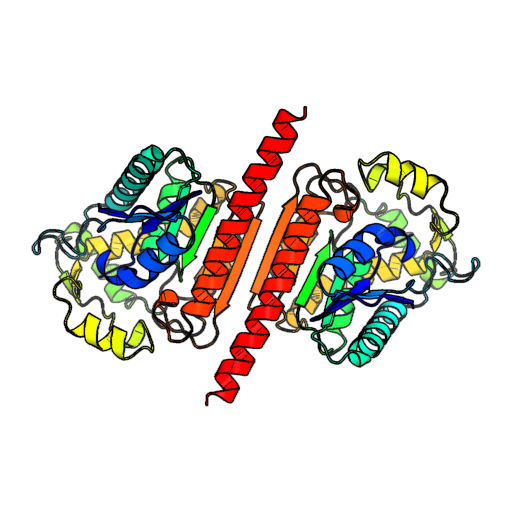12.016 12.742 21.547 1 91.56 120 HIS A CA 1
ATOM 944 C C . HIS A 1 120 ? 10.82 13.195 22.391 1 91.56 120 HIS A C 1
ATOM 946 O O . HIS A 1 120 ? 10.031 14.031 21.953 1 91.56 120 HIS A O 1
ATOM 952 N N . TYR A 1 121 ? 10.758 12.562 23.562 1 90.56 121 TYR A N 1
ATOM 953 C CA . TYR A 1 121 ? 9.836 13.016 24.594 1 90.56 121 TYR A CA 1
ATOM 954 C C . TYR A 1 121 ? 10.594 13.719 25.734 1 90.56 121 TYR A C 1
ATOM 956 O O . TYR A 1 121 ? 11.773 13.453 25.953 1 90.56 121 TYR A O 1
ATOM 964 N N . PRO A 1 122 ? 9.852 14.633 26.312 1 85.44 122 PRO A N 1
ATOM 965 C CA . PRO A 1 122 ? 10.508 15.188 27.5 1 85.44 122 PRO A CA 1
ATOM 966 C C . PRO A 1 122 ? 10.844 14.125 28.547 1 85.44 122 PRO A C 1
ATOM 968 O O . PRO A 1 122 ? 10.289 13.023 28.5 1 85.44 122 PRO A O 1
ATOM 971 N N . SER A 1 123 ? 11.742 14.555 29.375 1 85.19 123 SER A N 1
ATOM 972 C CA . SER A 1 123 ? 12.102 13.633 30.453 1 85.19 123 SER A CA 1
ATOM 973 C C . SER A 1 123 ? 10.875 13.25 31.281 1 85.19 123 SER A C 1
ATOM 975 O O . SER A 1 123 ? 9.875 13.969 31.281 1 85.19 123 SER A O 1
ATOM 977 N N . LYS A 1 124 ? 10.961 12.086 31.906 1 86.25 124 LYS A N 1
ATOM 978 C CA . LYS A 1 124 ? 9.852 11.602 32.719 1 86.25 124 LYS A CA 1
ATOM 979 C C . LYS A 1 124 ? 9.438 12.633 33.781 1 86.25 124 LYS A C 1
ATOM 981 O O . LYS A 1 124 ? 8.25 12.828 34.031 1 86.25 124 LYS A O 1
ATOM 986 N N . ALA A 1 125 ? 10.453 13.242 34.344 1 83.19 125 ALA A N 1
ATOM 987 C CA . ALA A 1 125 ? 10.18 14.258 35.344 1 83.19 125 ALA A CA 1
ATOM 988 C C . ALA A 1 125 ? 9.391 15.422 34.75 1 83.19 125 ALA A C 1
ATOM 990 O O . ALA A 1 125 ? 8.406 15.883 35.344 1 83.19 125 ALA A O 1
ATOM 991 N N . LEU A 1 126 ? 9.805 15.875 33.625 1 81.88 126 LEU A N 1
ATOM 992 C CA . LEU A 1 126 ? 9.125 16.984 32.969 1 81.88 126 LEU A CA 1
ATOM 993 C C . LEU A 1 126 ? 7.734 16.562 32.5 1 81.88 126 LEU A C 1
ATOM 995 O O . LEU A 1 126 ? 6.801 17.375 32.531 1 81.88 126 LEU A O 1
ATOM 999 N N . GLU A 1 127 ? 7.594 15.305 32.156 1 87.56 127 GLU A N 1
ATOM 1000 C CA . GLU A 1 127 ? 6.289 14.773 31.781 1 87.56 127 GLU A CA 1
ATOM 1001 C C . GLU A 1 127 ? 5.309 14.805 32.938 1 87.56 127 GLU A C 1
ATOM 1003 O O . GLU A 1 127 ? 4.156 15.203 32.781 1 87.56 127 GLU A O 1
ATOM 1008 N N . VAL A 1 128 ? 5.766 14.391 34.062 1 86.25 128 VAL A N 1
ATOM 1009 C CA . VAL A 1 128 ? 4.934 14.414 35.281 1 86.25 128 VAL A CA 1
ATOM 1010 C C . VAL A 1 128 ? 4.594 15.859 35.656 1 86.25 128 VAL A C 1
ATOM 1012 O O . VAL A 1 128 ? 3.441 16.172 35.969 1 86.25 128 VAL A O 1
ATOM 1015 N N . ALA A 1 129 ? 5.59 16.688 35.531 1 84.88 129 ALA A N 1
ATOM 1016 C CA . ALA A 1 129 ? 5.379 18.094 35.844 1 84.88 129 ALA A CA 1
ATOM 1017 C C . ALA A 1 129 ? 4.344 18.703 34.906 1 84.88 129 ALA A C 1
ATOM 1019 O O . ALA A 1 129 ? 3.543 19.547 35.312 1 84.88 129 ALA A O 1
ATOM 1020 N N . SER A 1 130 ? 4.414 18.297 33.719 1 85.62 130 SER A N 1
ATOM 1021 C CA . SER A 1 130 ? 3.482 18.828 32.75 1 85.62 130 SER A CA 1
ATOM 1022 C C . SER A 1 130 ? 2.041 18.484 33.094 1 85.62 130 SER A C 1
ATOM 1024 O O . SER A 1 130 ? 1.124 19.25 32.844 1 85.62 130 SER A O 1
ATOM 1026 N N . ARG A 1 131 ? 1.756 17.406 33.781 1 89.06 131 ARG A N 1
ATOM 1027 C CA . ARG A 1 131 ? 0.413 17.016 34.188 1 89.06 131 ARG A CA 1
ATOM 1028 C C . ARG A 1 131 ? -0.123 17.969 35.25 1 89.06 131 ARG A C 1
ATOM 1030 O O . ARG A 1 131 ? -1.283 18.375 35.188 1 89.06 131 ARG A O 1
ATOM 1037 N N . ILE A 1 132 ? 0.776 18.25 36.094 1 88.75 132 ILE A N 1
ATOM 1038 C CA . ILE A 1 132 ? 0.406 19.156 37.156 1 88.75 132 ILE A CA 1
ATOM 1039 C C . ILE A 1 132 ? 0.21 20.562 36.625 1 88.75 132 ILE A C 1
ATOM 1041 O O . ILE A 1 132 ? -0.776 21.234 36.938 1 88.75 132 ILE A O 1
ATOM 1045 N N . LEU A 1 133 ? 1.171 20.953 35.844 1 89.25 133 LEU A N 1
ATOM 1046 C CA . LEU A 1 133 ? 1.117 22.297 35.281 1 89.25 133 LEU A CA 1
ATOM 1047 C C . LEU A 1 133 ? -0.116 22.453 34.406 1 89.25 133 LEU A C 1
ATOM 1049 O O . LEU A 1 133 ? -0.676 23.547 34.312 1 89.25 133 LEU A O 1
ATOM 1053 N N . ASN A 1 134 ? -0.543 21.422 33.75 1 89.56 134 ASN A N 1
ATOM 1054 C CA . ASN A 1 134 ? -1.724 21.469 32.906 1 89.56 134 ASN A CA 1
ATOM 1055 C C . ASN A 1 134 ? -2.971 21.875 33.688 1 89.56 134 ASN A C 1
ATOM 1057 O O . ASN A 1 134 ? -3.895 22.469 33.125 1 89.56 134 ASN A O 1
ATOM 1061 N N . ILE A 1 135 ? -3 21.531 34.938 1 89.81 135 ILE A N 1
ATOM 1062 C CA . ILE A 1 135 ? -4.125 21.859 35.781 1 89.81 135 ILE A CA 1
ATOM 1063 C C . ILE A 1 135 ? -4.004 23.297 36.281 1 89.81 135 ILE A C 1
ATOM 1065 O O . ILE A 1 135 ? -4.973 24.062 36.219 1 89.81 135 ILE A O 1
ATOM 1069 N N . ILE A 1 136 ? -2.846 23.75 36.625 1 90.81 136 ILE A N 1
ATOM 1070 C CA . ILE A 1 136 ? -2.645 25.016 37.344 1 90.81 136 ILE A CA 1
ATOM 1071 C C . ILE A 1 136 ? -2.422 26.141 36.344 1 90.81 136 ILE A C 1
ATOM 1073 O O . ILE A 1 136 ? -2.895 27.266 36.531 1 90.81 136 ILE A O 1
ATOM 1077 N N . HIS A 1 137 ? -1.608 25.875 35.312 1 92.19 137 HIS A N 1
ATOM 1078 C CA . HIS A 1 137 ? -1.279 26.891 34.312 1 92.19 137 HIS A CA 1
ATOM 1079 C C . HIS A 1 137 ? -1.268 26.328 32.906 1 92.19 137 HIS A C 1
ATOM 1081 O O . HIS A 1 137 ? -0.247 26.375 32.219 1 92.19 137 HIS A O 1
ATOM 1087 N N . PRO A 1 138 ? -2.391 25.906 32.469 1 88.88 138 PRO A N 1
ATOM 1088 C CA . PRO A 1 138 ? -2.475 25.203 31.172 1 88.88 138 PRO A CA 1
ATOM 1089 C C . PRO A 1 138 ? -2.025 26.062 30 1 88.88 138 PRO A C 1
ATOM 1091 O O . PRO A 1 138 ? -1.587 25.531 28.969 1 88.88 138 PRO A O 1
ATOM 1094 N N . LYS A 1 139 ? -1.94 27.344 30.094 1 93.06 139 LYS A N 1
ATOM 1095 C CA . LYS A 1 139 ? -1.646 28.25 28.969 1 93.06 139 LYS A CA 1
ATOM 1096 C C . LYS A 1 139 ? -0.182 28.672 28.984 1 93.06 139 LYS A C 1
ATOM 1098 O O . LYS A 1 139 ? 0.263 29.406 28.094 1 93.06 139 LYS A O 1
ATOM 1103 N N . LYS A 1 140 ? 0.577 28.219 30.047 1 92.31 140 LYS A N 1
ATOM 1104 C CA . LYS A 1 140 ? 2.004 28.516 30.062 1 92.31 140 LYS A CA 1
ATOM 1105 C C . LYS A 1 140 ? 2.711 27.938 28.844 1 92.31 140 LYS A C 1
ATOM 1107 O O . LYS A 1 140 ? 2.482 26.781 28.484 1 92.31 140 LYS A O 1
ATOM 1112 N N . ARG A 1 141 ? 3.537 28.797 28.219 1 93.31 141 ARG A N 1
ATOM 1113 C CA . ARG A 1 141 ? 4.156 28.391 26.969 1 93.31 141 ARG A CA 1
ATOM 1114 C C . ARG A 1 141 ? 5.633 28.047 27.156 1 93.31 141 ARG A C 1
ATOM 1116 O O . ARG A 1 141 ? 6.285 28.609 28.047 1 93.31 141 ARG A O 1
ATOM 1123 N N . PHE A 1 142 ? 6.086 27.141 26.375 1 91.31 142 PHE A N 1
ATOM 1124 C CA . PHE A 1 142 ? 7.496 26.766 26.359 1 91.31 142 PHE A CA 1
ATOM 1125 C C . PHE A 1 142 ? 7.961 26.516 24.922 1 91.31 142 PHE A C 1
ATOM 1127 O O . PHE A 1 142 ? 7.148 26.234 24.047 1 91.31 142 PHE A O 1
ATOM 1134 N N . PRO A 1 143 ? 9.242 26.672 24.766 1 91.12 143 PRO A N 1
ATOM 1135 C CA . PRO A 1 143 ? 9.766 26.375 23.438 1 91.12 143 PRO A CA 1
ATOM 1136 C C . PRO A 1 143 ? 9.469 24.938 23 1 91.12 143 PRO A C 1
ATOM 1138 O O . PRO A 1 143 ? 9.586 24.016 23.797 1 91.12 143 PRO A O 1
ATOM 1141 N N . SER A 1 144 ? 9.023 24.766 21.766 1 88.19 144 SER A N 1
ATOM 1142 C CA . SER A 1 144 ? 8.641 23.453 21.25 1 88.19 144 SER A CA 1
ATOM 1143 C C . SER A 1 144 ? 9.859 22.547 21.078 1 88.19 144 SER A C 1
ATOM 1145 O O . SER A 1 144 ? 9.734 21.328 21.062 1 88.19 144 SER A O 1
ATOM 1147 N N . GLY A 1 145 ? 10.992 23.109 20.859 1 85 145 GLY A N 1
ATOM 1148 C CA . GLY A 1 145 ? 12.211 22.359 20.578 1 85 145 GLY A CA 1
ATOM 1149 C C . GLY A 1 145 ? 12.328 21.922 19.141 1 85 145 GLY A C 1
ATOM 1150 O O . GLY A 1 145 ? 13.32 21.297 18.75 1 85 145 GLY A O 1
ATOM 1151 N N . LEU A 1 146 ? 11.383 22.25 18.359 1 87.12 146 LEU A N 1
ATOM 1152 C CA . LEU A 1 146 ? 11.398 21.938 16.938 1 87.12 146 LEU A CA 1
ATOM 1153 C C . LEU A 1 146 ? 12.133 23.016 16.156 1 87.12 146 LEU A C 1
ATOM 1155 O O . LEU A 1 146 ? 11.914 24.219 16.375 1 87.12 146 LEU A O 1
ATOM 1159 N N . THR A 1 147 ? 13.125 22.609 15.328 1 88.12 147 THR A N 1
ATOM 1160 C CA . THR A 1 147 ? 13.836 23.562 14.5 1 88.12 147 THR A CA 1
ATOM 1161 C C . THR A 1 147 ? 13.586 23.312 13.023 1 88.12 147 THR A C 1
ATOM 1163 O O . THR A 1 147 ? 13.242 22.188 12.633 1 88.12 147 THR A O 1
ATOM 1166 N N . VAL A 1 148 ? 13.711 24.344 12.281 1 88.88 148 VAL A N 1
ATOM 1167 C CA . VAL A 1 148 ? 13.508 24.25 10.836 1 88.88 148 VAL A CA 1
ATOM 1168 C C . VAL A 1 148 ? 14.508 23.266 10.234 1 88.88 148 VAL A C 1
ATOM 1170 O O . VAL A 1 148 ? 14.203 22.578 9.25 1 88.88 148 VAL A O 1
ATOM 1173 N N . GLU A 1 149 ? 15.68 23.125 10.883 1 92.06 149 GLU A N 1
ATOM 1174 C CA . GLU A 1 149 ? 16.75 22.234 10.406 1 92.06 149 GLU A CA 1
ATOM 1175 C C . GLU A 1 149 ? 16.359 20.766 10.578 1 92.06 149 GLU A C 1
ATOM 1177 O O . GLU A 1 149 ? 16.812 19.906 9.82 1 92.06 149 GLU A O 1
ATOM 1182 N N . MET A 1 150 ? 15.484 20.5 11.453 1 94.5 150 MET A N 1
ATOM 1183 C CA . MET A 1 150 ? 15.023 19.141 11.703 1 94.5 150 MET A CA 1
ATOM 1184 C C . MET A 1 150 ? 13.93 18.75 10.719 1 94.5 150 MET A C 1
ATOM 1186 O O . MET A 1 150 ? 13.68 17.562 10.5 1 94.5 150 MET A O 1
ATOM 1190 N N . ALA A 1 151 ? 13.344 19.734 10.102 1 95.94 151 ALA A N 1
ATOM 1191 C CA . ALA A 1 151 ? 12.102 19.516 9.375 1 95.94 151 ALA A CA 1
ATOM 1192 C C . ALA A 1 151 ? 12.375 19.125 7.926 1 95.94 151 ALA A C 1
ATOM 1194 O O . ALA A 1 151 ? 11.656 18.312 7.348 1 95.94 151 ALA A O 1
ATOM 1195 N N . THR A 1 152 ? 13.391 19.719 7.301 1 97.75 152 THR A N 1
ATOM 1196 C CA . THR A 1 152 ? 13.672 19.484 5.887 1 97.75 152 THR A CA 1
ATOM 1197 C C . THR A 1 152 ? 15.141 19.75 5.574 1 97.75 152 THR A C 1
ATOM 1199 O O . THR A 1 152 ? 15.797 20.516 6.277 1 97.75 152 THR A O 1
ATOM 1202 N N . ARG A 1 153 ? 15.719 19.109 4.574 1 96.81 153 ARG A N 1
ATOM 1203 C CA . ARG A 1 153 ? 17.078 19.344 4.098 1 96.81 153 ARG A CA 1
ATOM 1204 C C . ARG A 1 153 ? 17.125 20.5 3.107 1 96.81 153 ARG A C 1
ATOM 1206 O O . ARG A 1 153 ? 18.203 20.984 2.754 1 96.81 153 ARG A O 1
ATOM 1213 N N . ASN A 1 154 ? 15.961 20.922 2.635 1 97.19 154 ASN A N 1
ATOM 1214 C CA . ASN A 1 154 ? 15.828 21.953 1.609 1 97.19 154 ASN A CA 1
ATOM 1215 C C . ASN A 1 154 ? 16.172 23.328 2.158 1 97.19 154 ASN A C 1
ATOM 1217 O O . ASN A 1 154 ? 15.375 23.922 2.891 1 97.19 154 ASN A O 1
ATOM 1221 N N . GLU A 1 155 ? 17.219 23.906 1.714 1 96.44 155 GLU A N 1
ATOM 1222 C CA . GLU A 1 155 ? 17.719 25.156 2.254 1 96.44 155 GLU A CA 1
ATOM 1223 C C . GLU A 1 155 ? 16.781 26.312 1.938 1 96.44 155 GLU A C 1
ATOM 1225 O O . GLU A 1 155 ? 16.641 27.25 2.734 1 96.44 155 GLU A O 1
ATOM 1230 N N . GLU A 1 156 ? 16.234 26.266 0.777 1 95.88 156 GLU A N 1
ATOM 1231 C CA . GLU A 1 156 ? 15.305 27.328 0.402 1 95.88 156 GLU A CA 1
ATOM 1232 C C . GLU A 1 156 ? 14.094 27.359 1.333 1 95.88 156 GLU A C 1
ATOM 1234 O O . GLU A 1 156 ? 13.664 28.438 1.766 1 95.88 156 GLU A O 1
ATOM 1239 N N . VAL A 1 157 ? 13.578 26.234 1.668 1 95.12 157 VAL A N 1
ATOM 1240 C CA . VAL A 1 157 ? 12.438 26.141 2.566 1 95.12 157 VAL A CA 1
ATOM 1241 C C . VAL A 1 157 ? 12.844 26.562 3.977 1 95.12 157 VAL A C 1
ATOM 1243 O O . VAL A 1 157 ? 12.102 27.266 4.66 1 95.12 157 VAL A O 1
ATOM 1246 N N . ARG A 1 158 ? 14.055 26.141 4.371 1 95.62 158 ARG A N 1
ATOM 1247 C CA . ARG A 1 158 ? 14.555 26.516 5.695 1 95.62 158 ARG A CA 1
ATOM 1248 C C . ARG A 1 158 ? 14.641 28.031 5.852 1 95.62 158 ARG A C 1
ATOM 1250 O O . ARG A 1 158 ? 14.234 28.562 6.879 1 95.62 158 ARG A O 1
ATOM 1257 N N . GLU A 1 159 ? 15.117 28.656 4.844 1 95.31 159 GLU A N 1
ATOM 1258 C CA . GLU A 1 159 ? 15.25 30.109 4.887 1 95.31 159 GLU A CA 1
ATOM 1259 C C . GLU A 1 159 ? 13.891 30.797 4.961 1 95.31 159 GLU A C 1
ATOM 1261 O O . GLU A 1 159 ? 13.719 31.766 5.691 1 95.31 159 GLU A O 1
ATOM 1266 N N . MET A 1 160 ? 12.984 30.281 4.219 1 93.38 160 MET A N 1
ATOM 1267 C CA . MET A 1 160 ? 11.625 30.828 4.238 1 93.38 160 MET A CA 1
ATOM 1268 C C . MET A 1 160 ? 10.992 30.656 5.617 1 93.38 160 MET A C 1
ATOM 1270 O O . MET A 1 160 ? 10.328 31.562 6.113 1 93.38 160 MET A O 1
ATOM 1274 N N . ASP A 1 161 ? 11.195 29.547 6.203 1 91.19 161 ASP A N 1
ATOM 1275 C CA . ASP A 1 161 ? 10.594 29.25 7.496 1 91.19 161 ASP A CA 1
ATOM 1276 C C . ASP A 1 161 ? 11.203 30.109 8.602 1 91.19 161 ASP A C 1
ATOM 1278 O O . ASP A 1 161 ? 10.508 30.516 9.539 1 91.19 161 ASP A O 1
ATOM 1282 N N . LYS A 1 162 ? 12.5 30.328 8.484 1 91.38 162 LYS A N 1
ATOM 1283 C CA . LYS A 1 162 ? 13.195 31.141 9.469 1 91.38 162 LYS A CA 1
ATOM 1284 C C . LYS A 1 162 ? 12.617 32.562 9.523 1 91.38 162 LYS A C 1
ATOM 1286 O O . LYS A 1 162 ? 12.609 33.188 10.578 1 91.38 162 LYS A O 1
ATOM 1291 N N . ASN A 1 163 ? 12.094 32.969 8.445 1 91.25 163 ASN A N 1
ATOM 1292 C CA . ASN A 1 163 ? 11.602 34.344 8.344 1 91.25 163 ASN A CA 1
ATOM 1293 C C . ASN A 1 163 ? 10.07 34.375 8.352 1 91.25 163 ASN A C 1
ATOM 1295 O O . ASN A 1 163 ? 9.477 35.406 8.016 1 91.25 163 ASN A O 1
ATOM 1299 N N . ASP A 1 164 ? 9.484 33.344 8.727 1 93.19 164 ASP A N 1
ATOM 1300 C CA . ASP A 1 164 ? 8.023 33.25 8.711 1 93.19 164 ASP A CA 1
ATOM 1301 C C . ASP A 1 164 ? 7.434 33.719 10.047 1 93.19 164 ASP A C 1
ATOM 1303 O O . ASP A 1 164 ? 7.551 33 11.047 1 93.19 164 ASP A O 1
ATOM 1307 N N . SER A 1 165 ? 6.73 34.75 10.023 1 92.25 165 SER A N 1
ATOM 1308 C CA . SER A 1 165 ? 6.191 35.312 11.25 1 92.25 165 SER A CA 1
ATOM 1309 C C . SER A 1 165 ? 5.016 34.5 11.773 1 92.25 165 SER A C 1
ATOM 1311 O O . SER A 1 165 ? 4.594 34.688 12.922 1 92.25 165 SER A O 1
ATOM 1313 N N . LEU A 1 166 ? 4.5 33.625 10.977 1 93.69 166 LEU A N 1
ATOM 1314 C CA . LEU A 1 166 ? 3.346 32.844 11.383 1 93.69 166 LEU A CA 1
ATOM 1315 C C . LEU A 1 166 ? 3.791 31.516 12.016 1 93.69 166 LEU A C 1
ATOM 1317 O O . LEU A 1 166 ? 2.969 30.781 12.562 1 93.69 166 LEU A O 1
ATOM 1321 N N . TYR A 1 167 ? 5.062 31.266 11.938 1 91.88 167 TYR A N 1
ATOM 1322 C CA . TYR A 1 167 ? 5.594 30.031 12.508 1 91.88 167 TYR A CA 1
ATOM 1323 C C . TYR A 1 167 ? 5.539 30.062 14.031 1 91.88 167 TYR A C 1
ATOM 1325 O O . TYR A 1 167 ? 6.027 31 14.656 1 91.88 167 TYR A O 1
ATOM 1333 N N . VAL A 1 168 ? 4.914 29.094 14.609 1 92.31 168 VAL A N 1
ATOM 1334 C CA . VAL A 1 168 ? 4.77 29.031 16.062 1 92.31 168 VAL A CA 1
ATOM 1335 C C . VAL A 1 168 ? 6.008 28.391 16.672 1 92.31 168 VAL A C 1
ATOM 1337 O O . VAL A 1 168 ? 6.379 27.266 16.312 1 92.31 168 VAL A O 1
ATOM 1340 N N . THR A 1 169 ? 6.613 29 17.594 1 91.62 169 THR A N 1
ATOM 1341 C CA . THR A 1 169 ? 7.855 28.5 18.156 1 91.62 169 THR A CA 1
ATOM 1342 C C . THR A 1 169 ? 7.648 28.062 19.609 1 91.62 169 THR A C 1
ATOM 1344 O O . THR A 1 169 ? 8.492 27.375 20.172 1 91.62 169 THR A O 1
ATOM 1347 N N . LYS A 1 170 ? 6.59 28.5 20.234 1 94.06 170 LYS A N 1
ATOM 1348 C CA . LYS A 1 170 ? 6.258 28.141 21.609 1 94.06 170 LYS A CA 1
ATOM 1349 C C . LYS A 1 170 ? 4.875 27.5 21.688 1 94.06 170 LYS A C 1
ATOM 1351 O O . LYS A 1 170 ? 3.959 27.891 20.969 1 94.06 170 LYS A O 1
ATOM 1356 N N . VAL A 1 171 ? 4.727 26.516 22.562 1 95.12 171 VAL A N 1
ATOM 1357 C CA . VAL A 1 171 ? 3.445 25.844 22.734 1 95.12 171 VAL A CA 1
ATOM 1358 C C . VAL A 1 171 ? 3.102 25.75 24.219 1 95.12 171 VAL A C 1
ATOM 1360 O O . VAL A 1 171 ? 3.994 25.766 25.062 1 95.12 171 VAL A O 1
ATOM 1363 N N . SER A 1 172 ? 1.854 25.75 24.5 1 96 172 SER A N 1
ATOM 1364 C CA . SER A 1 172 ? 1.418 25.688 25.891 1 96 172 SER A CA 1
ATOM 1365 C C . SER A 1 172 ? 1.52 24.266 26.438 1 96 172 SER A C 1
ATOM 1367 O O . SER A 1 172 ? 1.584 23.297 25.656 1 96 172 SER A O 1
ATOM 1369 N N . VAL A 1 173 ? 1.521 24.141 27.734 1 94.88 173 VAL A N 1
ATOM 1370 C CA . VAL A 1 173 ? 1.488 22.844 28.406 1 94.88 173 VAL A CA 1
ATOM 1371 C C . VAL A 1 173 ? 0.248 22.062 27.969 1 94.88 173 VAL A C 1
ATOM 1373 O O . VAL A 1 173 ? 0.325 20.859 27.688 1 94.88 173 VAL A O 1
ATOM 1376 N N . ARG A 1 174 ? -0.865 22.719 27.906 1 96.5 174 ARG A N 1
ATOM 1377 C CA . ARG A 1 174 ? -2.111 22.078 27.5 1 96.5 174 ARG A CA 1
ATOM 1378 C C . ARG A 1 174 ? -2.004 21.531 26.078 1 96.5 174 ARG A C 1
ATOM 1380 O O . ARG A 1 174 ? -2.463 20.422 25.797 1 96.5 174 ARG A O 1
ATOM 1387 N N . TRP A 1 175 ? -1.479 22.328 25.203 1 97.06 175 TRP A N 1
ATOM 1388 C CA . TRP A 1 175 ? -1.308 21.875 23.828 1 97.06 175 TRP A CA 1
ATOM 1389 C C . TRP A 1 175 ? -0.525 20.578 23.766 1 97.06 175 TRP A C 1
ATOM 1391 O O . TRP A 1 175 ? -0.948 19.609 23.109 1 97.06 175 TRP A O 1
ATOM 1401 N N . TYR A 1 176 ? 0.609 20.562 24.484 1 96.5 176 TYR A N 1
ATOM 1402 C CA . TYR A 1 176 ? 1.467 19.391 24.5 1 96.5 176 TYR A CA 1
ATOM 1403 C C . TYR A 1 176 ? 0.729 18.188 25.062 1 96.5 176 TYR A C 1
ATOM 1405 O O . TYR A 1 176 ? 0.792 17.094 24.5 1 96.5 176 TYR A O 1
ATOM 1413 N N . ARG A 1 177 ? 0.017 18.344 26.141 1 96.62 177 ARG A N 1
ATOM 1414 C CA . ARG A 1 177 ? -0.715 17.266 26.781 1 96.62 177 ARG A CA 1
ATOM 1415 C C . ARG A 1 177 ? -1.814 16.719 25.875 1 96.62 177 ARG A C 1
ATOM 1417 O O . ARG A 1 177 ? -2.039 15.516 25.797 1 96.62 177 ARG A O 1
ATOM 1424 N N . GLU A 1 178 ? -2.484 17.625 25.188 1 97.94 178 GLU A N 1
ATOM 1425 C CA . GLU A 1 178 ? -3.523 17.219 24.234 1 97.94 178 GLU A CA 1
ATOM 1426 C C . GLU A 1 178 ? -2.932 16.438 23.062 1 97.94 178 GLU A C 1
ATOM 1428 O O . GLU A 1 178 ? -3.527 15.469 22.594 1 97.94 178 GLU A O 1
ATOM 1433 N N . LEU A 1 179 ? -1.794 16.844 22.641 1 98 179 LEU A N 1
ATOM 1434 C CA . LEU A 1 179 ? -1.12 16.156 21.547 1 98 179 LEU A CA 1
ATOM 1435 C C . LEU A 1 179 ? -0.77 14.727 21.938 1 98 179 LEU A C 1
ATOM 1437 O O . LEU A 1 179 ? -1.087 13.781 21.219 1 98 179 LEU A O 1
ATOM 1441 N N . VAL A 1 180 ? -0.13 14.578 23.078 1 97.75 180 VAL A N 1
ATOM 1442 C CA . VAL A 1 180 ? 0.316 13.273 23.547 1 97.75 180 VAL A CA 1
ATOM 1443 C C . VAL A 1 180 ? -0.892 12.367 23.781 1 97.75 180 VAL A C 1
ATOM 1445 O O . VAL A 1 180 ? -0.872 11.188 23.438 1 97.75 180 VAL A O 1
ATOM 1448 N N . LYS A 1 181 ? -1.912 12.93 24.375 1 98.25 181 LYS A N 1
ATOM 1449 C CA . LYS A 1 181 ? -3.152 12.188 24.578 1 98.25 181 LYS A CA 1
ATOM 1450 C C . LYS A 1 181 ? -3.746 11.719 23.25 1 98.25 181 LYS A C 1
ATOM 1452 O O . LYS A 1 181 ? -4.191 10.578 23.141 1 98.25 181 LYS A O 1
ATOM 1457 N N . ALA A 1 182 ? -3.777 12.562 22.266 1 98.81 182 ALA A N 1
ATOM 1458 C CA . ALA A 1 182 ? -4.332 12.234 20.953 1 98.81 182 ALA A CA 1
ATOM 1459 C C . ALA A 1 182 ? -3.525 11.125 20.281 1 98.81 182 ALA A C 1
ATOM 1461 O O . ALA A 1 182 ? -4.09 10.242 19.625 1 98.81 182 ALA A O 1
ATOM 1462 N N . ILE A 1 183 ? -2.205 11.18 20.422 1 98.81 183 ILE A N 1
ATOM 1463 C CA . ILE A 1 183 ? -1.353 10.117 19.891 1 98.81 183 ILE A CA 1
ATOM 1464 C C . ILE A 1 183 ? -1.752 8.781 20.516 1 98.81 183 ILE A C 1
ATOM 1466 O O . ILE A 1 183 ? -1.953 7.797 19.797 1 98.81 183 ILE A O 1
ATOM 1470 N N . ARG A 1 184 ? -1.873 8.797 21.781 1 98.69 184 ARG A N 1
ATOM 1471 C CA . ARG A 1 184 ? -2.256 7.574 22.484 1 98.69 184 ARG A CA 1
ATOM 1472 C C . ARG A 1 184 ? -3.6 7.055 21.984 1 98.69 184 ARG A C 1
ATOM 1474 O O . ARG A 1 184 ? -3.734 5.867 21.672 1 98.69 184 ARG A O 1
ATOM 1481 N N . ILE A 1 185 ? -4.566 7.883 21.859 1 98.88 185 ILE A N 1
ATOM 1482 C CA . ILE A 1 185 ? -5.914 7.496 21.453 1 98.88 185 ILE A CA 1
ATOM 1483 C C . ILE A 1 185 ? -5.887 6.973 20.016 1 98.88 185 ILE A C 1
ATOM 1485 O O . ILE A 1 185 ? -6.582 6.004 19.703 1 98.88 185 ILE A O 1
ATOM 1489 N N . ALA A 1 186 ? -5.113 7.605 19.172 1 98.88 186 ALA A N 1
ATOM 1490 C CA . ALA A 1 186 ? -4.996 7.172 17.781 1 98.88 186 ALA A CA 1
ATOM 1491 C C . ALA A 1 186 ? -4.57 5.711 17.703 1 98.88 186 ALA A C 1
ATOM 1493 O O . ALA A 1 186 ? -5.027 4.973 16.828 1 98.88 186 ALA A O 1
ATOM 1494 N N . HIS A 1 187 ? -3.68 5.289 18.547 1 98.81 187 HIS A N 1
ATOM 1495 C CA . HIS A 1 187 ? -3.232 3.9 18.594 1 98.81 187 HIS A CA 1
ATOM 1496 C C . HIS A 1 187 ? -4.289 2.998 19.219 1 98.81 187 HIS A C 1
ATOM 1498 O O . HIS A 1 187 ? -4.535 1.891 18.734 1 98.81 187 HIS A O 1
ATOM 1504 N N . GLU A 1 188 ? -4.902 3.482 20.266 1 98.62 188 GLU A N 1
ATOM 1505 C CA . GLU A 1 188 ? -5.832 2.672 21.062 1 98.62 188 GLU A CA 1
ATOM 1506 C C . GLU A 1 188 ? -7.125 2.416 20.297 1 98.62 188 GLU A C 1
ATOM 1508 O O . GLU A 1 188 ? -7.734 1.354 20.422 1 98.62 188 GLU A O 1
ATOM 1513 N N . LYS A 1 189 ? -7.539 3.361 19.5 1 98.44 189 LYS A N 1
ATOM 1514 C CA . LYS A 1 189 ? -8.844 3.277 18.844 1 98.44 189 LYS A CA 1
ATOM 1515 C C . LYS A 1 189 ? -8.695 3.025 17.359 1 98.44 189 LYS A C 1
ATOM 1517 O O . LYS A 1 189 ? -9.484 3.525 16.547 1 98.44 189 LYS A O 1
ATOM 1522 N N . ILE A 1 190 ? -7.727 2.324 17.031 1 98.06 190 ILE A N 1
ATOM 1523 C CA . ILE A 1 190 ? -7.426 2.053 15.625 1 98.06 190 ILE A CA 1
ATOM 1524 C C . ILE A 1 190 ? -8.609 1.354 14.969 1 98.06 190 ILE A C 1
ATOM 1526 O O . ILE A 1 190 ? -8.898 1.574 13.789 1 98.06 190 ILE A O 1
ATOM 1530 N N . ALA A 1 191 ? -9.375 0.509 15.648 1 96.94 191 ALA A N 1
ATOM 1531 C CA . ALA A 1 191 ? -10.5 -0.26 15.133 1 96.94 191 ALA A CA 1
ATOM 1532 C C . ALA A 1 191 ? -11.664 0.655 14.766 1 96.94 191 ALA A C 1
ATOM 1534 O O . ALA A 1 191 ? -12.578 0.247 14.039 1 96.94 191 ALA A O 1
ATOM 1535 N N . ASP A 1 192 ? -11.656 1.894 15.242 1 98.06 192 ASP A N 1
ATOM 1536 C CA . ASP A 1 192 ? -12.742 2.84 14.992 1 98.06 192 ASP A CA 1
ATOM 1537 C C . ASP A 1 192 ? -12.57 3.52 13.633 1 98.06 192 ASP A C 1
ATOM 1539 O O . ASP A 1 192 ? -13.469 4.219 13.164 1 98.06 192 ASP A O 1
ATOM 1543 N N . LEU A 1 193 ? -11.453 3.326 13 1 98.56 193 LEU A N 1
ATOM 1544 C CA . LEU A 1 193 ? -11.234 3.936 11.695 1 98.56 193 LEU A CA 1
ATOM 1545 C C . LEU A 1 193 ? -12.141 3.299 10.641 1 98.56 193 LEU A C 1
ATOM 1547 O O . LEU A 1 193 ? -12.336 2.082 10.648 1 98.56 193 LEU A O 1
ATOM 1551 N N . PRO A 1 194 ? -12.742 4.129 9.773 1 98.06 194 PRO A N 1
ATOM 1552 C CA . PRO A 1 194 ? -13.516 3.553 8.664 1 98.06 194 PRO A CA 1
ATOM 1553 C C . PRO A 1 194 ? -12.633 2.826 7.648 1 98.06 194 PRO A C 1
ATOM 1555 O O . PRO A 1 194 ? -11.43 3.062 7.594 1 98.06 194 PRO A O 1
ATOM 1558 N N . ASP A 1 195 ? -13.25 1.919 6.883 1 97.44 195 ASP A N 1
ATOM 1559 C CA . ASP A 1 195 ? -12.531 1.212 5.824 1 97.44 195 ASP A CA 1
ATOM 1560 C C . ASP A 1 195 ? -12.328 2.107 4.602 1 97.44 195 ASP A C 1
ATOM 1562 O O . ASP A 1 195 ? -13 1.932 3.582 1 97.44 195 ASP A O 1
ATOM 1566 N N . VAL A 1 196 ? -11.414 3.029 4.688 1 97.88 196 VAL A N 1
ATOM 1567 C CA . VAL A 1 196 ? -11.062 3.959 3.623 1 97.88 196 VAL A CA 1
ATOM 1568 C C . VAL A 1 196 ? -9.617 3.719 3.188 1 97.88 196 VAL A C 1
ATOM 1570 O O . VAL A 1 196 ? -8.742 3.469 4.02 1 97.88 196 VAL A O 1
ATOM 1573 N N . PRO A 1 197 ? -9.359 3.713 1.852 1 98.44 197 PRO A N 1
ATOM 1574 C CA . PRO A 1 197 ? -7.98 3.545 1.397 1 98.44 197 PRO A CA 1
ATOM 1575 C C . PRO A 1 197 ? -7.031 4.578 2.002 1 98.44 197 PRO A C 1
ATOM 1577 O O . PRO A 1 197 ? -7.367 5.762 2.074 1 98.44 197 PRO A O 1
ATOM 1580 N N . MET A 1 198 ? -5.809 4.105 2.438 1 98.81 198 MET A N 1
ATOM 1581 C CA . MET A 1 198 ? -4.871 5.008 3.102 1 98.81 198 MET A CA 1
ATOM 1582 C C . MET A 1 198 ? -3.465 4.844 2.535 1 98.81 198 MET A C 1
ATOM 1584 O O . MET A 1 198 ? -2.975 3.725 2.393 1 98.81 198 MET A O 1
ATOM 1588 N N . LEU A 1 199 ? -2.898 5.953 2.139 1 98.94 199 LEU A N 1
ATOM 1589 C CA . LEU A 1 199 ? -1.485 6.035 1.785 1 98.94 199 LEU A CA 1
ATOM 1590 C C . LEU A 1 199 ? -0.684 6.699 2.9 1 98.94 199 LEU A C 1
ATOM 1592 O O . LEU A 1 199 ? -0.913 7.863 3.227 1 98.94 199 LEU A O 1
ATOM 1596 N N . VAL A 1 200 ? 0.178 5.941 3.539 1 98.94 200 VAL A N 1
ATOM 1597 C CA . VAL A 1 200 ? 1.081 6.48 4.551 1 98.94 200 VAL A CA 1
ATOM 1598 C C . VAL A 1 200 ? 2.48 6.641 3.963 1 98.94 200 VAL A C 1
ATOM 1600 O O . VAL A 1 200 ? 3.104 5.656 3.553 1 98.94 200 VAL A O 1
ATOM 1603 N N . MET A 1 201 ? 2.932 7.852 3.865 1 98.94 201 MET A N 1
ATOM 1604 C CA . MET A 1 201 ? 4.297 8.148 3.438 1 98.94 201 MET A CA 1
ATOM 1605 C C . MET A 1 201 ? 5.137 8.656 4.605 1 98.94 201 MET A C 1
ATOM 1607 O O . MET A 1 201 ? 4.738 9.594 5.301 1 98.94 201 MET A O 1
ATOM 1611 N N . GLN A 1 202 ? 6.23 8.016 4.832 1 98.81 202 GLN A N 1
ATOM 1612 C CA . GLN A 1 202 ? 7.023 8.273 6.027 1 98.81 202 GLN A CA 1
ATOM 1613 C C . GLN A 1 202 ? 8.461 8.633 5.668 1 98.81 202 GLN A C 1
ATOM 1615 O O . GLN A 1 202 ? 9.062 8.008 4.797 1 98.81 202 GLN A O 1
ATOM 1620 N N . ALA A 1 203 ? 8.938 9.711 6.266 1 98.62 203 ALA A N 1
ATOM 1621 C CA . ALA A 1 203 ? 10.344 10.086 6.148 1 98.62 203 ALA A CA 1
ATOM 1622 C C . ALA A 1 203 ? 11.242 9.047 6.82 1 98.62 203 ALA A C 1
ATOM 1624 O O . ALA A 1 203 ? 10.969 8.625 7.945 1 98.62 203 ALA A O 1
ATOM 1625 N N . GLY A 1 204 ? 12.297 8.656 6.141 1 98 204 GLY A N 1
ATOM 1626 C CA . GLY A 1 204 ? 13.211 7.652 6.672 1 98 204 GLY A CA 1
ATOM 1627 C C . GLY A 1 204 ? 14.164 8.203 7.711 1 98 204 GLY A C 1
ATOM 1628 O O . GLY A 1 204 ? 14.586 7.484 8.617 1 98 204 GLY A O 1
ATOM 1629 N N . ASP A 1 205 ? 14.57 9.445 7.57 1 98 205 ASP A N 1
ATOM 1630 C CA . ASP A 1 205 ? 15.438 10.125 8.531 1 98 205 ASP A CA 1
ATOM 1631 C C . ASP A 1 205 ? 14.68 11.242 9.242 1 98 205 ASP A C 1
ATOM 1633 O O . ASP A 1 205 ? 15.148 12.383 9.289 1 98 205 ASP A O 1
ATOM 1637 N N . ASP A 1 206 ? 13.539 10.891 9.695 1 98.5 206 ASP A N 1
ATOM 1638 C CA . ASP A 1 206 ? 12.695 11.82 10.43 1 98.5 206 ASP A CA 1
ATOM 1639 C C . ASP A 1 206 ? 13.273 12.117 11.812 1 98.5 206 ASP A C 1
ATOM 1641 O O . ASP A 1 206 ? 13.391 11.219 12.648 1 98.5 206 ASP A O 1
ATOM 1645 N N . LYS A 1 207 ? 13.547 13.336 12.094 1 97.81 207 LYS A N 1
ATOM 1646 C CA . LYS A 1 207 ? 14.141 13.711 13.375 1 97.81 207 LYS A CA 1
ATOM 1647 C C . LYS A 1 207 ? 13.07 14.133 14.375 1 97.81 207 LYS A C 1
ATOM 1649 O O . LYS A 1 207 ? 13.375 14.391 15.539 1 97.81 207 LYS A O 1
ATOM 1654 N N . ILE A 1 208 ? 11.852 14.141 13.922 1 97.88 208 ILE A N 1
ATOM 1655 C CA . ILE A 1 208 ? 10.773 14.68 14.742 1 97.88 208 ILE A CA 1
ATOM 1656 C C . ILE A 1 208 ? 9.805 13.562 15.125 1 97.88 208 ILE A C 1
ATOM 1658 O O . ILE A 1 208 ? 9.539 13.344 16.312 1 97.88 208 ILE A O 1
ATOM 1662 N N . VAL A 1 209 ? 9.305 12.852 14.148 1 98.5 209 VAL A N 1
ATOM 1663 C CA . VAL A 1 209 ? 8.344 11.781 14.352 1 98.5 209 VAL A CA 1
ATOM 1664 C C . VAL A 1 209 ? 9.062 10.43 14.352 1 98.5 209 VAL A C 1
ATOM 1666 O O . VAL A 1 209 ? 9.945 10.195 13.523 1 98.5 209 VAL A O 1
ATOM 1669 N N . ASP A 1 210 ? 8.688 9.57 15.273 1 98.5 210 ASP A N 1
ATOM 1670 C CA . ASP A 1 210 ? 9.227 8.211 15.352 1 98.5 210 ASP A CA 1
ATOM 1671 C C . ASP A 1 210 ? 8.625 7.32 14.273 1 98.5 210 ASP A C 1
ATOM 1673 O O . ASP A 1 210 ? 7.504 6.828 14.422 1 98.5 210 ASP A O 1
ATOM 1677 N N . LYS A 1 211 ? 9.414 6.996 13.305 1 98.12 211 LYS A N 1
ATOM 1678 C CA . LYS A 1 211 ? 8.906 6.234 12.172 1 98.12 211 LYS A CA 1
ATOM 1679 C C . LYS A 1 211 ? 8.484 4.832 12.594 1 98.12 211 LYS A C 1
ATOM 1681 O O . LYS A 1 211 ? 7.594 4.23 11.984 1 98.12 211 LYS A O 1
ATOM 1686 N N . SER A 1 212 ? 9.102 4.234 13.648 1 98.12 212 SER A N 1
ATOM 1687 C CA . SER A 1 212 ? 8.711 2.902 14.102 1 98.12 212 SER A CA 1
ATOM 1688 C C . SER A 1 212 ? 7.301 2.9 14.672 1 98.12 212 SER A C 1
ATOM 1690 O O . SER A 1 212 ? 6.574 1.911 14.539 1 98.12 212 SER A O 1
ATOM 1692 N N . ALA A 1 213 ? 6.918 3.998 15.336 1 98.62 213 ALA A N 1
ATOM 1693 C CA . ALA A 1 213 ? 5.555 4.133 15.844 1 98.62 213 ALA A CA 1
ATOM 1694 C C . ALA A 1 213 ? 4.551 4.207 14.695 1 98.62 213 ALA A C 1
ATOM 1696 O O . ALA A 1 213 ? 3.465 3.627 14.773 1 98.62 213 ALA A O 1
ATOM 1697 N N . VAL A 1 214 ? 4.922 4.914 13.664 1 98.81 214 VAL A N 1
ATOM 1698 C CA . VAL A 1 214 ? 4.055 5.051 12.5 1 98.81 214 VAL A CA 1
ATOM 1699 C C . VAL A 1 214 ? 3.869 3.691 11.828 1 98.81 214 VAL A C 1
ATOM 1701 O O . VAL A 1 214 ? 2.746 3.297 11.508 1 98.81 214 VAL A O 1
ATOM 1704 N N . LYS A 1 215 ? 4.953 3.002 11.633 1 98.38 215 LYS A N 1
ATOM 1705 C CA . LYS A 1 215 ? 4.891 1.687 11.008 1 98.38 215 LYS A CA 1
ATOM 1706 C C . LYS A 1 215 ? 4.055 0.718 11.836 1 98.38 215 LYS A C 1
ATOM 1708 O O . LYS A 1 215 ? 3.262 -0.052 11.289 1 98.38 215 LYS A O 1
ATOM 1713 N N . SER A 1 216 ? 4.289 0.742 13.133 1 98.12 216 SER A N 1
ATOM 1714 C CA . SER A 1 216 ? 3.512 -0.112 14.031 1 98.12 216 SER A CA 1
ATOM 1715 C C . SER A 1 216 ? 2.018 0.165 13.898 1 98.12 216 SER A C 1
ATOM 1717 O O . SER A 1 216 ? 1.211 -0.765 13.852 1 98.12 216 SER A O 1
ATOM 1719 N N . TRP A 1 217 ? 1.646 1.433 13.93 1 98.81 217 TRP A N 1
ATOM 1720 C CA . TRP A 1 217 ? 0.254 1.828 13.742 1 98.81 217 TRP A CA 1
ATOM 1721 C C . TRP A 1 217 ? -0.275 1.342 12.398 1 98.81 217 TRP A C 1
ATOM 1723 O O . TRP A 1 217 ? -1.338 0.72 12.328 1 98.81 217 TRP A O 1
ATOM 1733 N N . PHE A 1 218 ? 0.469 1.529 11.328 1 98.81 218 PHE A N 1
ATOM 1734 C CA . PHE A 1 218 ? 0.101 1.111 9.984 1 98.81 218 PHE A CA 1
ATOM 1735 C C . PHE A 1 218 ? -0.175 -0.387 9.938 1 98.81 218 PHE A C 1
ATOM 1737 O O . PHE A 1 218 ? -1.158 -0.824 9.336 1 98.81 218 PHE A O 1
ATOM 1744 N N . ASP A 1 219 ? 0.731 -1.163 10.531 1 98.12 219 ASP A N 1
ATOM 1745 C CA . ASP A 1 219 ? 0.655 -2.619 10.477 1 98.12 219 ASP A CA 1
ATOM 1746 C C . ASP A 1 219 ? -0.586 -3.133 11.203 1 98.12 219 ASP A C 1
ATOM 1748 O O . ASP A 1 219 ? -1.026 -4.262 10.969 1 98.12 219 ASP A O 1
ATOM 1752 N N . GLN A 1 220 ? -1.207 -2.314 12.016 1 97.81 220 GLN A N 1
ATOM 1753 C CA . GLN A 1 220 ? -2.375 -2.725 12.789 1 97.81 220 GLN A CA 1
ATOM 1754 C C . GLN A 1 220 ? -3.668 -2.336 12.07 1 97.81 220 GLN A C 1
ATOM 1756 O O . GLN A 1 220 ? -4.754 -2.754 12.477 1 97.81 220 GLN A O 1
ATOM 1761 N N . LEU A 1 221 ? -3.588 -1.538 11.023 1 97.94 221 LEU A N 1
ATOM 1762 C CA . LEU A 1 221 ? -4.77 -1.119 10.273 1 97.94 221 LEU A CA 1
ATOM 1763 C C . LEU A 1 221 ? -5.504 -2.326 9.703 1 97.94 221 LEU A C 1
ATOM 1765 O O . LEU A 1 221 ? -4.879 -3.258 9.188 1 97.94 221 LEU A O 1
ATOM 1769 N N . THR A 1 222 ? -6.801 -2.326 9.75 1 95.31 222 THR A N 1
ATOM 1770 C CA . THR A 1 222 ? -7.598 -3.439 9.25 1 95.31 222 THR A CA 1
ATOM 1771 C C . THR A 1 222 ? -8.352 -3.035 7.984 1 95.31 222 THR A C 1
ATOM 1773 O O . THR A 1 222 ? -9.273 -3.734 7.555 1 95.31 222 THR A O 1
ATOM 1776 N N . VAL A 1 223 ? -7.953 -1.968 7.371 1 97.06 223 VAL A N 1
ATOM 1777 C CA . VAL A 1 223 ? -8.625 -1.463 6.176 1 97.06 223 VAL A CA 1
ATOM 1778 C C . VAL A 1 223 ? -8.32 -2.371 4.988 1 97.06 223 VAL A C 1
ATOM 1780 O O . VAL A 1 223 ? -7.316 -3.092 4.988 1 97.06 223 VAL A O 1
ATOM 1783 N N . SER A 1 224 ? -9.164 -2.334 3.93 1 97.19 224 SER A N 1
ATOM 1784 C CA . SER A 1 224 ? -9.078 -3.227 2.779 1 97.19 224 SER A CA 1
ATOM 1785 C C . SER A 1 224 ? -7.98 -2.789 1.816 1 97.19 224 SER A C 1
ATOM 1787 O O . SER A 1 224 ? -7.531 -3.576 0.982 1 97.19 224 SER A O 1
ATOM 1789 N N . GLU A 1 225 ? -7.59 -1.503 1.891 1 98.19 225 GLU A N 1
ATOM 1790 C CA . GLU A 1 225 ? -6.531 -0.97 1.038 1 98.19 225 GLU A CA 1
ATOM 1791 C C . GLU A 1 225 ? -5.609 -0.036 1.817 1 98.19 225 GLU A C 1
ATOM 1793 O O . GLU A 1 225 ? -6.066 0.958 2.389 1 98.19 225 GLU A O 1
ATOM 1798 N N . LYS A 1 226 ? -4.332 -0.367 1.883 1 98.75 226 LYS A N 1
ATOM 1799 C CA . LYS A 1 226 ? -3.361 0.479 2.574 1 98.75 226 LYS A CA 1
ATOM 1800 C C . LYS A 1 226 ? -1.989 0.397 1.911 1 98.75 226 LYS A C 1
ATOM 1802 O O . LYS A 1 226 ? -1.586 -0.667 1.437 1 98.75 226 LYS A O 1
ATOM 1807 N N . VAL A 1 227 ? -1.343 1.524 1.806 1 98.81 227 VAL A N 1
ATOM 1808 C CA . VAL A 1 227 ? -0.039 1.681 1.169 1 98.81 227 VAL A CA 1
ATOM 1809 C C . VAL A 1 227 ? 0.941 2.32 2.148 1 98.81 227 VAL A C 1
ATOM 1811 O O . VAL A 1 227 ? 0.621 3.322 2.793 1 98.81 227 VAL A O 1
ATOM 1814 N N . TYR A 1 228 ? 2.102 1.725 2.318 1 98.81 228 TYR A N 1
ATOM 1815 C CA . TYR A 1 228 ? 3.191 2.295 3.102 1 98.81 228 TYR A CA 1
ATOM 1816 C C . TYR A 1 228 ? 4.406 2.572 2.225 1 98.81 228 TYR A C 1
ATOM 1818 O O . TYR A 1 228 ? 4.875 1.688 1.505 1 98.81 228 TYR A O 1
ATOM 1826 N N . LYS A 1 229 ? 4.875 3.758 2.219 1 98.69 229 LYS A N 1
ATOM 1827 C CA . LYS A 1 229 ? 6.09 4.148 1.509 1 98.69 229 LYS A CA 1
ATOM 1828 C C . LYS A 1 229 ? 7.02 4.949 2.414 1 98.69 229 LYS A C 1
ATOM 1830 O O . LYS A 1 229 ? 6.648 6.016 2.904 1 98.69 229 LYS A O 1
ATOM 1835 N N . GLU A 1 230 ? 8.141 4.453 2.717 1 98.38 230 GLU A N 1
ATOM 1836 C CA . GLU A 1 230 ? 9.18 5.168 3.455 1 98.38 230 GLU A CA 1
ATOM 1837 C C . GLU A 1 230 ? 10.219 5.766 2.51 1 98.38 230 GLU A C 1
ATOM 1839 O O . GLU A 1 230 ? 10.633 5.117 1.549 1 98.38 230 GLU A O 1
ATOM 1844 N N . TRP A 1 231 ? 10.547 7.004 2.619 1 97.25 231 TRP A N 1
ATOM 1845 C CA . TRP A 1 231 ? 11.531 7.711 1.806 1 97.25 231 TRP A CA 1
ATOM 1846 C C . TRP A 1 231 ? 12.875 7.785 2.516 1 97.25 231 TRP A C 1
ATOM 1848 O O . TRP A 1 231 ? 13.094 8.656 3.363 1 97.25 231 TRP A O 1
ATOM 1858 N N . PRO A 1 232 ? 13.727 6.957 1.956 1 92.75 232 PRO A N 1
ATOM 1859 C CA . PRO A 1 232 ? 15.023 6.938 2.641 1 92.75 232 PRO A CA 1
ATOM 1860 C C . PRO A 1 232 ? 15.719 8.297 2.635 1 92.75 232 PRO A C 1
ATOM 1862 O O . PRO A 1 232 ? 15.633 9.031 1.646 1 92.75 232 PRO A O 1
ATOM 1865 N N . LYS A 1 233 ? 16.281 8.781 3.688 1 93.75 233 LYS A N 1
ATOM 1866 C CA . LYS A 1 233 ? 17.156 9.93 3.861 1 93.75 233 LYS A CA 1
ATOM 1867 C C . LYS A 1 233 ? 16.359 11.219 4.031 1 93.75 233 LYS A C 1
ATOM 1869 O O . LYS A 1 233 ? 16.906 12.258 4.383 1 93.75 233 LYS A O 1
ATOM 1874 N N . LEU A 1 234 ? 15.039 11.164 3.588 1 97.94 234 LEU A N 1
ATOM 1875 C CA . LEU A 1 234 ? 14.25 12.391 3.715 1 97.94 234 LEU A CA 1
ATOM 1876 C C . LEU A 1 234 ? 14.008 12.727 5.184 1 97.94 234 LEU A C 1
ATOM 1878 O O . LEU A 1 234 ? 13.875 11.828 6.016 1 97.94 234 LEU A O 1
ATOM 1882 N N . TYR A 1 235 ? 14.008 14.016 5.465 1 98.44 235 TYR A N 1
ATOM 1883 C CA . TYR A 1 235 ? 13.602 14.508 6.773 1 98.44 235 TYR A CA 1
ATOM 1884 C C . TYR A 1 235 ? 12.078 14.633 6.867 1 98.44 235 TYR A C 1
ATOM 1886 O O . TYR A 1 235 ? 11.359 14.117 6.012 1 98.44 235 TYR A O 1
ATOM 1894 N N . HIS A 1 236 ? 11.57 15.18 7.883 1 98.56 236 HIS A N 1
ATOM 1895 C CA . HIS A 1 236 ? 10.195 15.148 8.367 1 98.56 236 HIS A CA 1
ATOM 1896 C C . HIS A 1 236 ? 9.227 15.672 7.316 1 98.56 236 HIS A C 1
ATOM 1898 O O . HIS A 1 236 ? 8.125 15.141 7.156 1 98.56 236 HIS A O 1
ATOM 1904 N N . GLU A 1 237 ? 9.531 16.734 6.594 1 98.56 237 GLU A N 1
ATOM 1905 C CA . GLU A 1 237 ? 8.648 17.375 5.621 1 98.56 237 GLU A CA 1
ATOM 1906 C C . GLU A 1 237 ? 8.906 16.844 4.215 1 98.56 237 GLU A C 1
ATOM 1908 O O . GLU A 1 237 ? 9.414 17.562 3.357 1 98.56 237 GLU A O 1
ATOM 1913 N N . ILE A 1 238 ? 8.383 15.727 3.9 1 98.5 238 ILE A N 1
ATOM 1914 C CA . ILE A 1 238 ? 8.734 15 2.688 1 98.5 238 ILE A CA 1
ATOM 1915 C C . ILE A 1 238 ? 8.297 15.797 1.461 1 98.5 238 ILE A C 1
ATOM 1917 O O . ILE A 1 238 ? 8.969 15.797 0.432 1 98.5 238 ILE A O 1
ATOM 1921 N N . PHE A 1 239 ? 7.219 16.594 1.503 1 98.5 239 PHE A N 1
ATOM 1922 C CA . PHE A 1 239 ? 6.742 17.391 0.378 1 98.5 239 PHE A CA 1
ATOM 1923 C C . PHE A 1 239 ? 7.582 18.641 0.211 1 98.5 239 PHE A C 1
ATOM 1925 O O . PHE A 1 239 ? 7.41 19.391 -0.757 1 98.5 239 PHE A O 1
ATOM 1932 N N . ASN A 1 240 ? 8.469 18.938 1.146 1 97.88 240 ASN A N 1
ATOM 1933 C CA . ASN A 1 240 ? 9.359 20.094 1.05 1 97.88 240 ASN A CA 1
ATOM 1934 C C . ASN A 1 240 ? 10.805 19.656 0.822 1 97.88 240 ASN A C 1
ATOM 1936 O O . ASN A 1 240 ? 11.711 20.5 0.833 1 97.88 240 ASN A O 1
ATOM 1940 N N . GLU A 1 241 ? 11.055 18.375 0.644 1 97.5 241 GLU A N 1
ATOM 1941 C CA . GLU A 1 241 ? 12.398 17.875 0.386 1 97.5 241 GLU A CA 1
ATOM 1942 C C . GLU A 1 241 ? 12.773 18.016 -1.086 1 97.5 241 GLU A C 1
ATOM 1944 O O . GLU A 1 241 ? 11.938 18.406 -1.908 1 97.5 241 GLU A O 1
ATOM 1949 N N . LEU A 1 242 ? 13.992 17.766 -1.359 1 94.75 242 LEU A N 1
ATOM 1950 C CA . LEU A 1 242 ? 14.5 17.906 -2.719 1 94.75 242 LEU A CA 1
ATOM 1951 C C . LEU A 1 242 ? 13.805 16.938 -3.668 1 94.75 242 LEU A C 1
ATOM 1953 O O . LEU A 1 242 ? 13.648 17.234 -4.855 1 94.75 242 LEU A O 1
ATOM 1957 N N . GLU A 1 243 ? 13.312 15.797 -3.115 1 94.38 243 GLU A N 1
ATOM 1958 C CA . GLU A 1 243 ? 12.641 14.758 -3.891 1 94.38 243 GLU A CA 1
ATOM 1959 C C . GLU A 1 243 ? 11.133 14.969 -3.928 1 94.38 243 GLU A C 1
ATOM 1961 O O . GLU A 1 243 ? 10.375 14.039 -4.18 1 94.38 243 GLU A O 1
ATOM 1966 N N . ARG A 1 244 ? 10.672 16.203 -3.703 1 96.19 244 ARG A N 1
ATOM 1967 C CA . ARG A 1 244 ? 9.25 16.453 -3.502 1 96.19 244 ARG A CA 1
ATOM 1968 C C . ARG A 1 244 ? 8.438 16.047 -4.723 1 96.19 244 ARG A C 1
ATOM 1970 O O . ARG A 1 244 ? 7.289 15.617 -4.594 1 96.19 244 ARG A O 1
ATOM 1977 N N . GLU A 1 245 ? 9 16.156 -5.902 1 95.38 245 GLU A N 1
ATOM 1978 C CA . GLU A 1 245 ? 8.258 15.758 -7.098 1 95.38 245 GLU A CA 1
ATOM 1979 C C . GLU A 1 245 ? 7.969 14.258 -7.098 1 95.38 245 GLU A C 1
ATOM 1981 O O . GLU A 1 245 ? 6.891 13.828 -7.516 1 95.38 245 GLU A O 1
ATOM 1986 N N . GLN A 1 246 ? 8.938 13.5 -6.664 1 94.88 246 GLN A N 1
ATOM 1987 C CA . GLN A 1 246 ? 8.719 12.062 -6.539 1 94.88 246 GLN A CA 1
ATOM 1988 C C . GLN A 1 246 ? 7.664 11.75 -5.48 1 94.88 246 GLN A C 1
ATOM 1990 O O . GLN A 1 246 ? 6.824 10.875 -5.668 1 94.88 246 GLN A O 1
ATOM 1995 N N . VAL A 1 247 ? 7.777 12.43 -4.387 1 97.62 247 VAL A N 1
ATOM 1996 C CA . VAL A 1 247 ? 6.805 12.266 -3.316 1 97.62 247 VAL A CA 1
ATOM 1997 C C . VAL A 1 247 ? 5.402 12.578 -3.834 1 97.62 247 VAL A C 1
ATOM 1999 O O . VAL A 1 247 ? 4.461 11.82 -3.594 1 97.62 247 VAL A O 1
ATOM 2002 N N . PHE A 1 248 ? 5.324 13.695 -4.59 1 98.06 248 PHE A N 1
ATOM 2003 C CA . PHE A 1 248 ? 4.039 14.102 -5.145 1 98.06 248 PHE A CA 1
ATOM 2004 C C . PHE A 1 248 ? 3.504 13.039 -6.102 1 98.06 248 PHE A C 1
ATOM 2006 O O . PHE A 1 248 ? 2.299 12.781 -6.137 1 98.06 248 PHE A O 1
ATOM 2013 N N . LEU A 1 249 ? 4.34 12.477 -6.879 1 96.5 249 LEU A N 1
ATOM 2014 C CA . LEU A 1 249 ? 3.93 11.453 -7.832 1 96.5 249 LEU A CA 1
ATOM 2015 C C . LEU A 1 249 ? 3.219 10.305 -7.121 1 96.5 249 LEU A C 1
ATOM 2017 O O . LEU A 1 249 ? 2.199 9.805 -7.605 1 96.5 249 LEU A O 1
ATOM 2021 N N . TYR A 1 250 ? 3.738 9.828 -5.996 1 96.94 250 TYR A N 1
ATOM 2022 C CA . TYR A 1 250 ? 3.117 8.758 -5.227 1 96.94 250 TYR A CA 1
ATOM 2023 C C . TYR A 1 250 ? 1.739 9.172 -4.727 1 96.94 250 TYR A C 1
ATOM 2025 O O . TYR A 1 250 ? 0.776 8.414 -4.828 1 96.94 250 TYR A O 1
ATOM 2033 N N . ALA A 1 251 ? 1.678 10.406 -4.219 1 98.56 251 ALA A N 1
ATOM 2034 C CA . ALA A 1 251 ? 0.399 10.922 -3.744 1 98.56 251 ALA A CA 1
ATOM 2035 C C . ALA A 1 251 ? -0.619 11 -4.879 1 98.56 251 ALA A C 1
ATOM 2037 O O . ALA A 1 251 ? -1.748 10.523 -4.738 1 98.56 251 ALA A O 1
ATOM 2038 N N . HIS A 1 252 ? -0.179 11.57 -5.969 1 97.81 252 HIS A N 1
ATOM 2039 C CA . HIS A 1 252 ? -1.064 11.75 -7.113 1 97.81 252 HIS A CA 1
ATOM 2040 C C . HIS A 1 252 ? -1.53 10.406 -7.664 1 97.81 252 HIS A C 1
ATOM 2042 O O . HIS A 1 252 ? -2.703 10.242 -8.008 1 97.81 252 HIS A O 1
ATOM 2048 N N . THR A 1 253 ? -0.616 9.477 -7.828 1 97.5 253 THR A N 1
ATOM 2049 C CA . THR A 1 253 ? -0.948 8.148 -8.336 1 97.5 253 THR A CA 1
ATOM 2050 C C . THR A 1 253 ? -1.999 7.48 -7.457 1 97.5 253 THR A C 1
ATOM 2052 O O . THR A 1 253 ? -2.951 6.883 -7.965 1 97.5 253 THR A O 1
ATOM 2055 N N . PHE A 1 254 ? -1.807 7.531 -6.145 1 98.31 254 PHE A N 1
ATOM 2056 C CA . PHE A 1 254 ? -2.77 6.98 -5.199 1 98.31 254 PHE A CA 1
ATOM 2057 C C . PHE A 1 254 ? -4.152 7.586 -5.418 1 98.31 254 PHE A C 1
ATOM 2059 O O . PHE A 1 254 ? -5.145 6.863 -5.523 1 98.31 254 PHE A O 1
ATOM 2066 N N . LEU A 1 255 ? -4.207 8.898 -5.535 1 98.12 255 LEU A N 1
ATOM 2067 C CA . LEU A 1 255 ? -5.469 9.609 -5.703 1 98.12 255 LEU A CA 1
ATOM 2068 C C . LEU A 1 255 ? -6.121 9.25 -7.035 1 98.12 255 LEU A C 1
ATOM 2070 O O . LEU A 1 255 ? -7.328 9.023 -7.098 1 98.12 255 LEU A O 1
ATOM 2074 N N . ALA A 1 256 ? -5.352 9.273 -8.062 1 95.88 256 ALA A N 1
ATOM 2075 C CA . ALA A 1 256 ? -5.863 8.961 -9.398 1 95.88 256 ALA A CA 1
ATOM 2076 C C . ALA A 1 256 ? -6.477 7.566 -9.445 1 95.88 256 ALA A C 1
ATOM 2078 O O . ALA A 1 256 ? -7.512 7.359 -10.078 1 95.88 256 ALA A O 1
ATOM 2079 N N . LEU A 1 257 ? -5.824 6.656 -8.844 1 96.06 257 LEU A N 1
ATOM 2080 C CA . LEU A 1 257 ? -6.328 5.289 -8.781 1 96.06 257 LEU A CA 1
ATOM 2081 C C . LEU A 1 257 ? -7.68 5.238 -8.078 1 96.06 257 LEU A C 1
ATOM 2083 O O . LEU A 1 257 ? -8.586 4.523 -8.508 1 96.06 257 LEU A O 1
ATOM 2087 N N . GLN A 1 258 ? -7.824 5.977 -6.941 1 95.81 258 GLN A N 1
ATOM 2088 C CA . GLN A 1 258 ? -9.07 5.988 -6.184 1 95.81 258 GLN A CA 1
ATOM 2089 C C . GLN A 1 258 ? -10.188 6.652 -6.98 1 95.81 258 GLN A C 1
ATOM 2091 O O . GLN A 1 258 ? -11.359 6.289 -6.836 1 95.81 258 GLN A O 1
ATOM 2096 N N . LEU A 1 259 ? -9.82 7.648 -7.805 1 95.25 259 LEU A N 1
ATOM 2097 C CA . LEU A 1 259 ? -10.812 8.289 -8.656 1 95.25 259 LEU A CA 1
ATOM 2098 C C . LEU A 1 259 ? -11.305 7.332 -9.742 1 95.25 259 LEU A C 1
ATOM 2100 O O . LEU A 1 259 ? -12.5 7.289 -10.047 1 95.25 259 LEU A O 1
ATOM 2104 N N . GLN A 1 260 ? -10.406 6.566 -10.297 1 90.38 260 GLN A N 1
ATOM 2105 C CA . GLN A 1 260 ? -10.758 5.621 -11.352 1 90.38 260 GLN A CA 1
ATOM 2106 C C . GLN A 1 260 ? -11.609 4.48 -10.805 1 90.38 260 GLN A C 1
ATOM 2108 O O . GLN A 1 260 ? -12.531 4.012 -11.469 1 90.38 260 GLN A O 1
ATOM 2113 N N . ARG A 1 261 ? -11.25 3.982 -9.695 1 81.81 261 ARG A N 1
ATOM 2114 C CA . ARG A 1 261 ? -12 2.91 -9.055 1 81.81 261 ARG A CA 1
ATOM 2115 C C . ARG A 1 261 ? -13.461 3.305 -8.859 1 81.81 261 ARG A C 1
ATOM 2117 O O . ARG A 1 261 ? -14.367 2.506 -9.109 1 81.81 261 ARG A O 1
ATOM 2124 N N . GLY A 1 262 ? -13.625 4.531 -8.414 1 72.5 262 GLY A N 1
ATOM 2125 C CA . GLY A 1 262 ? -14.977 5.023 -8.234 1 72.5 262 GLY A CA 1
ATOM 2126 C C . GLY A 1 262 ? -15.789 5.043 -9.516 1 72.5 262 GLY A C 1
ATOM 2127 O O . GLY A 1 262 ? -16.969 4.707 -9.516 1 72.5 262 GLY A O 1
ATOM 2128 N N . GLU A 1 263 ? -15.078 5.328 -10.523 1 73.25 263 GLU A N 1
ATOM 2129 C CA . GLU A 1 263 ? -15.75 5.391 -11.82 1 73.25 263 GLU A CA 1
ATOM 2130 C C . GLU A 1 263 ? -16.156 3.998 -12.305 1 73.25 263 GLU A C 1
ATOM 2132 O O . GLU A 1 263 ? -17.234 3.822 -12.867 1 73.25 263 GLU A O 1
ATOM 2137 N N . LEU A 1 264 ? -15.312 3.094 -12.023 1 69.62 264 LEU A N 1
ATOM 2138 C CA . LEU A 1 264 ? -15.578 1.73 -12.477 1 69.62 264 LEU A CA 1
ATOM 2139 C C . LEU A 1 264 ? -16.719 1.103 -11.672 1 69.62 264 LEU A C 1
ATOM 2141 O O . LEU A 1 264 ? -17.547 0.378 -12.219 1 69.62 264 LEU A O 1
ATOM 2145 N N . ILE A 1 265 ? -16.734 1.399 -10.406 1 66.31 265 ILE A N 1
ATOM 2146 C CA . ILE A 1 265 ? -17.797 0.884 -9.547 1 66.31 265 ILE A CA 1
ATOM 2147 C C . ILE A 1 265 ? -19.125 1.504 -9.953 1 66.31 265 ILE A C 1
ATOM 2149 O O . ILE A 1 265 ? -20.141 0.808 -10.039 1 66.31 265 ILE A O 1
ATOM 2153 N N . GLU A 1 266 ? -19.062 2.768 -10.219 1 63.75 266 GLU A N 1
ATOM 2154 C CA . GLU A 1 266 ? -20.281 3.463 -10.641 1 63.75 266 GLU A CA 1
ATOM 2155 C C . GLU A 1 266 ? -20.781 2.938 -11.984 1 63.75 266 GLU A C 1
ATOM 2157 O O . GLU A 1 266 ? -21.984 2.799 -12.195 1 63.75 266 GLU A O 1
ATOM 2162 N N . ARG A 1 267 ? -19.781 2.498 -12.844 1 60.31 267 ARG A N 1
ATOM 2163 C CA . ARG A 1 267 ? -20.156 1.961 -14.148 1 60.31 267 ARG A CA 1
ATOM 2164 C C . ARG A 1 267 ? -20.734 0.556 -14.023 1 60.31 267 ARG A C 1
ATOM 2166 O O . ARG A 1 267 ? -21.672 0.198 -14.734 1 60.31 267 ARG A O 1
ATOM 2173 N N . SER A 1 268 ? -20.234 -0.16 -13.188 1 58.09 268 SER A N 1
ATOM 2174 C CA . SER A 1 268 ? -20.703 -1.527 -12.984 1 58.09 268 SER A CA 1
ATOM 2175 C C . SER A 1 268 ? -22.094 -1.549 -12.344 1 58.09 268 SER A C 1
ATOM 2177 O O . SER A 1 268 ? -22.906 -2.426 -12.633 1 58.09 268 SER A O 1
ATOM 2179 N N . ASP A 1 269 ? -22.312 -0.6 -11.453 1 53.97 269 ASP A N 1
ATOM 2180 C CA . ASP A 1 269 ? -23.609 -0.487 -10.797 1 53.97 269 ASP A CA 1
ATOM 2181 C C . ASP A 1 269 ? -24.672 -0.007 -11.781 1 53.97 269 ASP A C 1
ATOM 2183 O O . ASP A 1 269 ? -25.844 -0.377 -11.664 1 53.97 269 ASP A O 1
ATOM 2187 N N . LYS A 1 270 ? -24.281 0.816 -12.633 1 55.47 270 LYS A N 1
ATOM 2188 C CA . LYS A 1 270 ? -25.234 1.279 -13.625 1 55.47 270 LYS A CA 1
ATOM 2189 C C . LYS A 1 270 ? -25.516 0.197 -14.664 1 55.47 270 LYS A C 1
ATOM 2191 O O . LYS A 1 270 ? -26.5 0.277 -15.406 1 55.47 270 LYS A O 1
ATOM 2196 N N . SER A 1 271 ? -24.578 -0.568 -15.039 1 43.19 271 SER A N 1
ATOM 2197 C CA . SER A 1 271 ? -24.719 -1.612 -16.047 1 43.19 271 SER A CA 1
ATOM 2198 C C . SER A 1 271 ? -25.484 -2.814 -15.5 1 43.19 271 SER A C 1
ATOM 2200 O O . SER A 1 271 ? -25.812 -3.736 -16.25 1 43.19 271 SER A O 1
ATOM 2202 N N . VAL A 1 272 ? -25.766 -2.789 -14.211 1 39.28 272 VAL A N 1
ATOM 2203 C CA . VAL A 1 272 ? -26.703 -3.783 -13.695 1 39.28 272 VAL A CA 1
ATOM 2204 C C . VAL A 1 272 ? -28.109 -3.186 -13.641 1 39.28 272 VAL A C 1
ATOM 2206 O O . VAL A 1 272 ? -28.297 -2.088 -13.109 1 39.28 272 VAL A O 1
ATOM 2209 N N . MET B 1 1 ? 9.648 -22.953 -20.578 1 93.12 1 MET B N 1
ATOM 2210 C CA . MET B 1 1 ? 9.422 -21.531 -20.312 1 93.12 1 MET B CA 1
ATOM 2211 C C . MET B 1 1 ? 9.242 -20.766 -21.625 1 93.12 1 MET B C 1
ATOM 2213 O O . MET B 1 1 ? 9.859 -21.109 -22.625 1 93.12 1 MET B O 1
ATOM 2217 N N . TRP B 1 2 ? 8.414 -19.797 -21.688 1 97 2 TRP B N 1
ATOM 2218 C CA . TRP B 1 2 ? 8.031 -19.016 -22.859 1 97 2 TRP B CA 1
ATOM 2219 C C . TRP B 1 2 ? 8.258 -17.531 -22.609 1 97 2 TRP B C 1
ATOM 2221 O O . TRP B 1 2 ? 8.305 -17.078 -21.469 1 97 2 TRP B O 1
ATOM 2231 N N . LYS B 1 3 ? 8.469 -16.891 -23.734 1 97.88 3 LYS B N 1
ATOM 2232 C CA . LYS B 1 3 ? 8.641 -15.438 -23.703 1 97.88 3 LYS B CA 1
ATOM 2233 C C . LYS B 1 3 ? 7.68 -14.75 -24.672 1 97.88 3 LYS B C 1
ATOM 2235 O O . LYS B 1 3 ? 7.434 -15.25 -25.766 1 97.88 3 LYS B O 1
ATOM 2240 N N . TRP B 1 4 ? 7.102 -13.688 -24.25 1 98.06 4 TRP B N 1
ATOM 2241 C CA . TRP B 1 4 ? 6.258 -12.82 -25.062 1 98.06 4 TRP B CA 1
ATOM 2242 C C . TRP B 1 4 ? 6.789 -11.391 -25.062 1 98.06 4 TRP B C 1
ATOM 2244 O O . TRP B 1 4 ? 6.887 -10.758 -24 1 98.06 4 TRP B O 1
ATOM 2254 N N . GLU B 1 5 ? 7.047 -10.891 -26.188 1 97.62 5 GLU B N 1
ATOM 2255 C CA . GLU B 1 5 ? 7.613 -9.555 -26.281 1 97.62 5 GLU B CA 1
ATOM 2256 C C . GLU B 1 5 ? 6.52 -8.484 -26.281 1 97.62 5 GLU B C 1
ATOM 2258 O O . GLU B 1 5 ? 5.48 -8.664 -26.922 1 97.62 5 GLU B O 1
ATOM 2263 N N . GLY B 1 6 ? 6.754 -7.465 -25.484 1 96.5 6 GLY B N 1
ATOM 2264 C CA . GLY B 1 6 ? 5.805 -6.367 -25.406 1 96.5 6 GLY B CA 1
ATOM 2265 C C . GLY B 1 6 ? 6.066 -5.273 -26.422 1 96.5 6 GLY B C 1
ATOM 2266 O O . GLY B 1 6 ? 7.18 -5.148 -26.922 1 96.5 6 GLY B O 1
ATOM 2267 N N . GLU B 1 7 ? 5.094 -4.535 -26.656 1 91.25 7 GLU B N 1
ATOM 2268 C CA . GLU B 1 7 ? 5.223 -3.34 -27.484 1 91.25 7 GLU B CA 1
ATOM 2269 C C . GLU B 1 7 ? 5.895 -2.205 -26.719 1 91.25 7 GLU B C 1
ATOM 2271 O O . GLU B 1 7 ? 5.402 -1.782 -25.672 1 91.25 7 GLU B O 1
ATOM 2276 N N . ASN B 1 8 ? 7.023 -1.696 -27.203 1 93.75 8 ASN B N 1
ATOM 2277 C CA . ASN B 1 8 ? 7.719 -0.611 -26.516 1 93.75 8 ASN B CA 1
ATOM 2278 C C . ASN B 1 8 ? 7.969 -0.94 -25.047 1 93.75 8 ASN B C 1
ATOM 2280 O O . ASN B 1 8 ? 7.66 -0.136 -24.172 1 93.75 8 ASN B O 1
ATOM 2284 N N . ALA B 1 9 ? 8.414 -2.09 -24.797 1 96.69 9 ALA B N 1
ATOM 2285 C CA . ALA B 1 9 ? 8.547 -2.615 -23.453 1 96.69 9 ALA B CA 1
ATOM 2286 C C . ALA B 1 9 ? 9.57 -1.813 -22.641 1 96.69 9 ALA B C 1
ATOM 2288 O O . ALA B 1 9 ? 10.633 -1.46 -23.156 1 96.69 9 ALA B O 1
ATOM 2289 N N . LYS B 1 10 ? 9.18 -1.485 -21.438 1 96.81 10 LYS B N 1
ATOM 2290 C CA . LYS B 1 10 ? 10.047 -0.766 -20.516 1 96.81 10 LYS B CA 1
ATOM 2291 C C . LYS B 1 10 ? 10.398 -1.627 -19.297 1 96.81 10 LYS B C 1
ATOM 2293 O O . LYS B 1 10 ? 11.164 -1.206 -18.438 1 96.81 10 LYS B O 1
ATOM 2298 N N . GLY B 1 11 ? 9.852 -2.803 -19.219 1 98.06 11 GLY B N 1
ATOM 2299 C CA . GLY B 1 11 ? 10.094 -3.76 -18.141 1 98.06 11 GLY B CA 1
ATOM 2300 C C . GLY B 1 11 ? 9.766 -5.188 -18.547 1 98.06 11 GLY B C 1
ATOM 2301 O O . GLY B 1 11 ? 9.258 -5.434 -19.641 1 98.06 11 GLY B O 1
ATOM 2302 N N . THR B 1 12 ? 10.133 -6.105 -17.766 1 98.69 12 THR B N 1
ATOM 2303 C CA . THR B 1 12 ? 9.836 -7.52 -17.969 1 98.69 12 THR B CA 1
ATOM 2304 C C . THR B 1 12 ? 9.156 -8.109 -16.734 1 98.69 12 THR B C 1
ATOM 2306 O O . THR B 1 12 ? 9.625 -7.914 -15.609 1 98.69 12 THR B O 1
ATOM 2309 N N . ILE B 1 13 ? 8.086 -8.766 -16.953 1 98.75 13 ILE B N 1
ATOM 2310 C CA . ILE B 1 13 ? 7.379 -9.414 -15.844 1 98.75 13 ILE B CA 1
ATOM 2311 C C . ILE B 1 13 ? 7.512 -10.93 -15.961 1 98.75 13 ILE B C 1
ATOM 2313 O O . ILE B 1 13 ? 7.316 -11.492 -17.047 1 98.75 13 ILE B O 1
ATOM 2317 N N . VAL B 1 14 ? 7.941 -11.547 -14.922 1 98.94 14 VAL B N 1
ATOM 2318 C CA . VAL B 1 14 ? 7.957 -13 -14.805 1 98.94 14 VAL B CA 1
ATOM 2319 C C . VAL B 1 14 ? 6.723 -13.469 -14.039 1 98.94 14 VAL B C 1
ATOM 2321 O O . VAL B 1 14 ? 6.535 -13.117 -12.875 1 98.94 14 VAL B O 1
ATOM 2324 N N . ILE B 1 15 ? 5.934 -14.266 -14.672 1 98.94 15 ILE B N 1
ATOM 2325 C CA . ILE B 1 15 ? 4.699 -14.742 -14.062 1 98.94 15 ILE B CA 1
ATOM 2326 C C . ILE B 1 15 ? 4.895 -16.172 -13.547 1 98.94 15 ILE B C 1
ATOM 2328 O O . ILE B 1 15 ? 5.348 -17.047 -14.297 1 98.94 15 ILE B O 1
ATOM 2332 N N . VAL B 1 16 ? 4.602 -16.375 -12.328 1 98.94 16 VAL B N 1
ATOM 2333 C CA . VAL B 1 16 ? 4.676 -17.688 -11.688 1 98.94 16 VAL B CA 1
ATOM 2334 C C . VAL B 1 16 ? 3.271 -18.156 -11.328 1 98.94 16 VAL B C 1
ATOM 2336 O O . VAL B 1 16 ? 2.623 -17.594 -10.445 1 98.94 16 VAL B O 1
ATOM 2339 N N . HIS B 1 17 ? 2.814 -19.203 -11.93 1 98.62 17 HIS B N 1
ATOM 2340 C CA . HIS B 1 17 ? 1.435 -19.656 -11.812 1 98.62 17 HIS B CA 1
ATOM 2341 C C . HIS B 1 17 ? 1.218 -20.406 -10.5 1 98.62 17 HIS B C 1
ATOM 2343 O O . HIS B 1 17 ? 2.18 -20.75 -9.805 1 98.62 17 HIS B O 1
ATOM 2349 N N . GLY B 1 18 ? 0.008 -20.625 -10.109 1 97.94 18 GLY B N 1
ATOM 2350 C CA . GLY B 1 18 ? -0.373 -21.297 -8.883 1 97.94 18 GLY B CA 1
ATOM 2351 C C . GLY B 1 18 ? -0.407 -22.812 -9.016 1 97.94 18 GLY B C 1
ATOM 2352 O O . GLY B 1 18 ? 0.033 -23.359 -10.023 1 97.94 18 GLY B O 1
ATOM 2353 N N . ALA B 1 19 ? -0.91 -23.469 -8.016 1 96.81 19 ALA B N 1
ATOM 2354 C CA . ALA B 1 19 ? -1.001 -24.922 -8.008 1 96.81 19 ALA B CA 1
ATOM 2355 C C . ALA B 1 19 ? -2.059 -25.422 -8.992 1 96.81 19 ALA B C 1
ATOM 2357 O O . ALA B 1 19 ? -3.074 -24.75 -9.203 1 96.81 19 ALA B O 1
ATOM 2358 N N . ALA B 1 20 ? -1.8 -26.562 -9.578 1 94.19 20 ALA B N 1
ATOM 2359 C CA . ALA B 1 20 ? -2.725 -27.344 -10.391 1 94.19 20 ALA B CA 1
ATOM 2360 C C . ALA B 1 20 ? -2.928 -26.719 -11.766 1 94.19 20 ALA B C 1
ATOM 2362 O O . ALA B 1 20 ? -3.777 -27.156 -12.539 1 94.19 20 ALA B O 1
ATOM 2363 N N . GLU B 1 21 ? -2.232 -25.641 -12.031 1 95 21 GLU B N 1
ATOM 2364 C CA . GLU B 1 21 ? -2.48 -24.953 -13.297 1 95 21 GLU B CA 1
ATOM 2365 C C . GLU B 1 21 ? -1.193 -24.812 -14.109 1 95 21 GLU B C 1
ATOM 2367 O O . GLU B 1 21 ? -0.289 -25.641 -14 1 95 21 GLU B O 1
ATOM 2372 N N . HIS B 1 22 ? -1.172 -24 -15.094 1 96.62 22 HIS B N 1
ATOM 2373 C CA . HIS B 1 22 ? -0.069 -23.812 -16.031 1 96.62 22 HIS B CA 1
ATOM 2374 C C . HIS B 1 22 ? -0.073 -22.422 -16.641 1 96.62 22 HIS B C 1
ATOM 2376 O O . HIS B 1 22 ? -1.024 -21.656 -16.438 1 96.62 22 HIS B O 1
ATOM 2382 N N . HIS B 1 23 ? 1.002 -22.109 -17.359 1 96.81 23 HIS B N 1
ATOM 2383 C CA . HIS B 1 23 ? 1.201 -20.75 -17.891 1 96.81 23 HIS B CA 1
ATOM 2384 C C . HIS B 1 23 ? 0.087 -20.375 -18.844 1 96.81 23 HIS B C 1
ATOM 2386 O O . HIS B 1 23 ? -0.245 -19.188 -18.984 1 96.81 23 HIS B O 1
ATOM 2392 N N . GLY B 1 24 ? -0.512 -21.312 -19.562 1 95.69 24 GLY B N 1
ATOM 2393 C CA . GLY B 1 24 ? -1.53 -21.047 -20.562 1 95.69 24 GLY B CA 1
ATOM 2394 C C . GLY B 1 24 ? -2.775 -20.391 -19.984 1 95.69 24 GLY B C 1
ATOM 2395 O O . GLY B 1 24 ? -3.531 -19.75 -20.719 1 95.69 24 GLY B O 1
ATOM 2396 N N . ARG B 1 25 ? -3.021 -20.484 -18.719 1 96.38 25 ARG B N 1
ATOM 2397 C CA . ARG B 1 25 ? -4.191 -19.922 -18.062 1 96.38 25 ARG B CA 1
ATOM 2398 C C . ARG B 1 25 ? -4.031 -18.406 -17.859 1 96.38 25 ARG B C 1
ATOM 2400 O O . ARG B 1 25 ? -4.984 -17.719 -17.484 1 96.38 25 ARG B O 1
ATOM 2407 N N . TYR B 1 26 ? -2.855 -17.922 -18.234 1 97.88 26 TYR B N 1
ATOM 2408 C CA . TYR B 1 26 ? -2.568 -16.5 -18.016 1 97.88 26 TYR B CA 1
ATOM 2409 C C . TYR B 1 26 ? -2.539 -15.75 -19.344 1 97.88 26 TYR B C 1
ATOM 2411 O O . TYR B 1 26 ? -1.946 -14.672 -19.438 1 97.88 26 TYR B O 1
ATOM 2419 N N . LYS B 1 27 ? -3.131 -16.281 -20.344 1 97.31 27 LYS B N 1
ATOM 2420 C CA . LYS B 1 27 ? -3.096 -15.68 -21.672 1 97.31 27 LYS B CA 1
ATOM 2421 C C . LYS B 1 27 ? -3.588 -14.242 -21.641 1 97.31 27 LYS B C 1
ATOM 2423 O O . LYS B 1 27 ? -2.947 -13.352 -22.219 1 97.31 27 LYS B O 1
ATOM 2428 N N . TRP B 1 28 ? -4.734 -13.984 -21.031 1 97.81 28 TRP B N 1
ATOM 2429 C CA . TRP B 1 28 ? -5.285 -12.641 -20.969 1 97.81 28 TRP B CA 1
ATOM 2430 C C . TRP B 1 28 ? -4.32 -11.695 -20.25 1 97.81 28 TRP B C 1
ATOM 2432 O O . TRP B 1 28 ? -4.07 -10.578 -20.719 1 97.81 28 TRP B O 1
ATOM 2442 N N . LEU B 1 29 ? -3.814 -12.125 -19.141 1 98.56 29 LEU B N 1
ATOM 2443 C CA . LEU B 1 29 ? -2.912 -11.305 -18.344 1 98.56 29 LEU B CA 1
ATOM 2444 C C . LEU B 1 29 ? -1.626 -11.008 -19.109 1 98.56 29 LEU B C 1
ATOM 2446 O O . LEU B 1 29 ? -1.124 -9.883 -19.062 1 98.56 29 LEU B O 1
ATOM 2450 N N . ILE B 1 30 ? -1.075 -12.016 -19.781 1 98.5 30 ILE B N 1
ATOM 2451 C CA . ILE B 1 30 ? 0.122 -11.875 -20.609 1 98.5 30 ILE B CA 1
ATOM 2452 C C . ILE B 1 30 ? -0.117 -10.82 -21.688 1 98.5 30 ILE B C 1
ATOM 2454 O O . ILE B 1 30 ? 0.704 -9.922 -21.875 1 98.5 30 ILE B O 1
ATOM 2458 N N . GLU B 1 31 ? -1.231 -10.938 -22.344 1 98.25 31 GLU B N 1
ATOM 2459 C CA . GLU B 1 31 ? -1.55 -9.992 -23.406 1 98.25 31 GLU B CA 1
ATOM 2460 C C . GLU B 1 31 ? -1.707 -8.578 -22.844 1 98.25 31 GLU B C 1
ATOM 2462 O O . GLU B 1 31 ? -1.262 -7.609 -23.469 1 98.25 31 GLU B O 1
ATOM 2467 N N . MET B 1 32 ? -2.391 -8.438 -21.734 1 98.19 32 MET B N 1
ATOM 2468 C CA . MET B 1 32 ? -2.561 -7.133 -21.109 1 98.19 32 MET B CA 1
ATOM 2469 C C . MET B 1 32 ? -1.21 -6.492 -20.797 1 98.19 32 MET B C 1
ATOM 2471 O O . MET B 1 32 ? -0.995 -5.316 -21.094 1 98.19 32 MET B O 1
ATOM 2475 N N . PHE B 1 33 ? -0.285 -7.27 -20.203 1 98.5 33 PHE B N 1
ATOM 2476 C CA . PHE B 1 33 ? 1.033 -6.734 -19.891 1 98.5 33 PHE B CA 1
ATOM 2477 C C . PHE B 1 33 ? 1.781 -6.355 -21.156 1 98.5 33 PHE B C 1
ATOM 2479 O O . PHE B 1 33 ? 2.434 -5.309 -21.219 1 98.5 33 PHE B O 1
ATOM 2486 N N . ARG B 1 34 ? 1.663 -7.191 -22.203 1 98.06 34 ARG B N 1
ATOM 2487 C CA . ARG B 1 34 ? 2.33 -6.91 -23.469 1 98.06 34 ARG B CA 1
ATOM 2488 C C . ARG B 1 34 ? 1.844 -5.59 -24.062 1 98.06 34 ARG B C 1
ATOM 2490 O O . ARG B 1 34 ? 2.648 -4.766 -24.5 1 98.06 34 ARG B O 1
ATOM 2497 N N . MET B 1 35 ? 0.591 -5.406 -23.984 1 97.69 35 MET B N 1
ATOM 2498 C CA . MET B 1 35 ? -0.022 -4.215 -24.562 1 97.69 35 MET B CA 1
ATOM 2499 C C . MET B 1 35 ? 0.337 -2.973 -23.75 1 97.69 35 MET B C 1
ATOM 2501 O O . MET B 1 35 ? 0.286 -1.854 -24.266 1 97.69 35 MET B O 1
ATOM 2505 N N . HIS B 1 36 ? 0.712 -3.186 -22.547 1 97.5 36 HIS B N 1
ATOM 2506 C CA . HIS B 1 36 ? 0.991 -2.051 -21.672 1 97.5 36 HIS B CA 1
ATOM 2507 C C . HIS B 1 36 ? 2.49 -1.888 -21.453 1 97.5 36 HIS B C 1
ATOM 2509 O O . HIS B 1 36 ? 2.91 -1.359 -20.406 1 97.5 36 HIS B O 1
ATOM 2515 N N . GLY B 1 37 ? 3.322 -2.434 -22.328 1 97.12 37 GLY B N 1
ATOM 2516 C CA . GLY B 1 37 ? 4.734 -2.092 -22.406 1 97.12 37 GLY B CA 1
ATOM 2517 C C . GLY B 1 37 ? 5.605 -2.984 -21.531 1 97.12 37 GLY B C 1
ATOM 2518 O O . GLY B 1 37 ? 6.59 -2.523 -20.953 1 97.12 37 GLY B O 1
ATOM 2519 N N . PHE B 1 38 ? 5.254 -4.305 -21.453 1 98.62 38 PHE B N 1
ATOM 2520 C CA . PHE B 1 38 ? 6.09 -5.242 -20.703 1 98.62 38 PHE B CA 1
ATOM 2521 C C . PHE B 1 38 ? 6.379 -6.484 -21.547 1 98.62 38 PHE B C 1
ATOM 2523 O O . PHE B 1 38 ? 5.5 -6.984 -22.25 1 98.62 38 PHE B O 1
ATOM 2530 N N . HIS B 1 39 ? 7.609 -6.953 -21.516 1 98.75 39 HIS B N 1
ATOM 2531 C CA . HIS B 1 39 ? 7.848 -8.352 -21.844 1 98.75 39 HIS B CA 1
ATOM 2532 C C . HIS B 1 39 ? 7.316 -9.281 -20.766 1 98.75 39 HIS B C 1
ATOM 2534 O O . HIS B 1 39 ? 7.215 -8.883 -19.594 1 98.75 39 HIS B O 1
ATOM 2540 N N . VAL B 1 40 ? 6.949 -10.453 -21.188 1 98.81 40 VAL B N 1
ATOM 2541 C CA . VAL B 1 40 ? 6.477 -11.422 -20.203 1 98.81 40 VAL B CA 1
ATOM 2542 C C . VAL B 1 40 ? 7.262 -12.719 -20.344 1 98.81 40 VAL B C 1
ATOM 2544 O O . VAL B 1 40 ? 7.512 -13.188 -21.469 1 98.81 40 VAL B O 1
ATOM 2547 N N . VAL B 1 41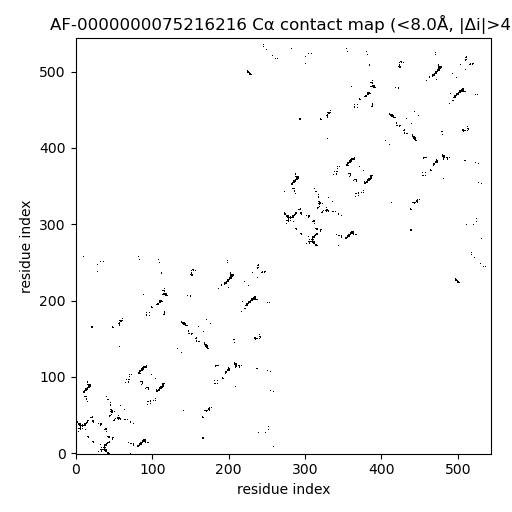 ? 7.777 -13.211 -19.266 1 98.81 41 VAL B N 1
ATOM 2548 C CA . VAL B 1 41 ? 8.359 -14.547 -19.172 1 98.81 41 VAL B CA 1
ATOM 2549 C C . VAL B 1 41 ? 7.512 -15.414 -18.234 1 98.81 41 VAL B C 1
ATOM 2551 O O . VAL B 1 41 ? 7.141 -14.977 -17.141 1 98.81 41 VAL B O 1
ATOM 2554 N N . ALA B 1 42 ? 7.184 -16.547 -18.688 1 98.56 42 ALA B N 1
ATOM 2555 C CA . ALA B 1 42 ? 6.43 -17.484 -17.875 1 98.56 42 ALA B CA 1
ATOM 2556 C C . ALA B 1 42 ? 6.77 -18.938 -18.234 1 98.56 42 ALA B C 1
ATOM 2558 O O . ALA B 1 42 ? 7.258 -19.203 -19.328 1 98.56 42 ALA B O 1
ATOM 2559 N N . GLY B 1 43 ? 6.57 -19.797 -17.328 1 98.06 43 GLY B N 1
ATOM 2560 C CA . GLY B 1 43 ? 6.766 -21.234 -17.531 1 98.06 43 GLY B CA 1
ATOM 2561 C C . GLY B 1 43 ? 5.832 -22.094 -16.703 1 98.06 43 GLY B C 1
ATOM 2562 O O . GLY B 1 43 ? 4.93 -21.562 -16.047 1 98.06 43 GLY B O 1
ATOM 2563 N N . ASP B 1 44 ? 5.961 -23.359 -16.906 1 98.5 44 ASP B N 1
ATOM 2564 C CA . ASP B 1 44 ? 5.223 -24.281 -16.062 1 98.5 44 ASP B CA 1
ATOM 2565 C C . ASP B 1 44 ? 6.113 -24.844 -14.961 1 98.5 44 ASP B C 1
ATOM 2567 O O . ASP B 1 44 ? 7.191 -25.375 -15.234 1 98.5 44 ASP B O 1
ATOM 2571 N N . LEU B 1 45 ? 5.707 -24.672 -13.766 1 98.56 45 LEU B N 1
ATOM 2572 C CA . LEU B 1 45 ? 6.469 -25.141 -12.617 1 98.56 45 LEU B CA 1
ATOM 2573 C C . LEU B 1 45 ? 6.609 -26.656 -12.648 1 98.56 45 LEU B C 1
ATOM 2575 O O . LEU B 1 45 ? 5.715 -27.359 -13.125 1 98.56 45 LEU B O 1
ATOM 2579 N N . PRO B 1 46 ? 7.727 -27.172 -12.102 1 98.06 46 PRO B N 1
ATOM 2580 C CA . PRO B 1 46 ? 7.883 -28.625 -12.016 1 98.06 46 PRO B CA 1
ATOM 2581 C C . PRO B 1 46 ? 6.676 -29.312 -11.383 1 98.06 46 PRO B C 1
ATOM 2583 O O . PRO B 1 46 ? 6.148 -28.844 -10.375 1 98.06 46 PRO B O 1
ATOM 2586 N N . GLY B 1 47 ? 6.262 -30.406 -12.062 1 97.25 47 GLY B N 1
ATOM 2587 C CA . GLY B 1 47 ? 5.125 -31.156 -11.57 1 97.25 47 GLY B CA 1
ATOM 2588 C C . GLY B 1 47 ? 3.787 -30.562 -11.953 1 97.25 47 GLY B C 1
ATOM 2589 O O . GLY B 1 47 ? 2.742 -31 -11.469 1 97.25 47 GLY B O 1
ATOM 2590 N N . GLN B 1 48 ? 3.768 -29.5 -12.797 1 96.88 48 GLN B N 1
ATOM 2591 C CA . GLN B 1 48 ? 2.547 -28.828 -13.242 1 96.88 48 GLN B CA 1
ATOM 2592 C C . GLN B 1 48 ? 2.521 -28.688 -14.758 1 96.88 48 GLN B C 1
ATOM 2594 O O . GLN B 1 48 ? 3.521 -28.938 -15.43 1 96.88 48 GLN B O 1
ATOM 2599 N N . GLY B 1 49 ? 1.321 -28.391 -15.25 1 95.5 49 GLY B N 1
ATOM 2600 C CA . GLY B 1 49 ? 1.139 -27.984 -16.625 1 95.5 49 GLY B CA 1
ATOM 2601 C C . GLY B 1 49 ? 1.694 -28.984 -17.625 1 95.5 49 GLY B C 1
ATOM 2602 O O . GLY B 1 49 ? 1.301 -30.156 -17.625 1 95.5 49 GLY B O 1
ATOM 2603 N N . THR B 1 50 ? 2.809 -28.609 -18.297 1 93.88 50 THR B N 1
ATOM 2604 C CA . THR B 1 50 ? 3.287 -29.344 -19.469 1 93.88 50 THR B CA 1
ATOM 2605 C C . THR B 1 50 ? 4.285 -30.422 -19.047 1 93.88 50 THR B C 1
ATOM 2607 O O . THR B 1 50 ? 4.848 -31.125 -19.891 1 93.88 50 THR B O 1
ATOM 2610 N N . THR B 1 51 ? 4.559 -30.516 -17.828 1 91.5 51 THR B N 1
ATOM 2611 C CA . THR B 1 51 ? 5.398 -31.625 -17.375 1 91.5 51 THR B CA 1
ATOM 2612 C C . THR B 1 51 ? 4.75 -32.969 -17.703 1 91.5 51 THR B C 1
ATOM 2614 O O . THR B 1 51 ? 3.555 -33.031 -18 1 91.5 51 THR B O 1
ATOM 2617 N N . SER B 1 52 ? 5.523 -34.031 -17.734 1 87.62 52 SER B N 1
ATOM 2618 C CA . SER B 1 52 ? 4.988 -35.344 -18.047 1 87.62 52 SER B CA 1
ATOM 2619 C C . SER B 1 52 ? 3.881 -35.75 -17.078 1 87.62 52 SER B C 1
ATOM 2621 O O . SER B 1 52 ? 3.941 -35.406 -15.891 1 87.62 52 SER B O 1
ATOM 2623 N N . ARG B 1 53 ? 2.947 -36.469 -17.672 1 85.44 53 ARG B N 1
ATOM 2624 C CA . ARG B 1 53 ? 1.776 -36.844 -16.891 1 85.44 53 ARG B CA 1
ATOM 2625 C C . ARG B 1 53 ? 2.184 -37.625 -15.641 1 85.44 53 ARG B C 1
ATOM 2627 O O . ARG B 1 53 ? 1.573 -37.469 -14.586 1 85.44 53 ARG B O 1
ATOM 2634 N N . SER B 1 54 ? 3.209 -38.406 -15.789 1 86.69 54 SER B N 1
ATOM 2635 C CA . SER B 1 54 ? 3.646 -39.25 -14.68 1 86.69 54 SER B CA 1
ATOM 2636 C C . SER B 1 54 ? 4.258 -38.406 -13.562 1 86.69 54 SER B C 1
ATOM 2638 O O . SER B 1 54 ? 4.355 -38.875 -12.422 1 86.69 54 SER B O 1
ATOM 2640 N N . ARG B 1 55 ? 4.508 -37.188 -13.875 1 91.06 55 ARG B N 1
ATOM 2641 C CA . ARG B 1 55 ? 5.191 -36.375 -12.883 1 91.06 55 ARG B CA 1
ATOM 2642 C C . ARG B 1 55 ? 4.273 -35.25 -12.359 1 91.06 55 ARG B C 1
ATOM 2644 O O . ARG B 1 55 ? 4.609 -34.562 -11.398 1 91.06 55 ARG B O 1
ATOM 2651 N N . ARG B 1 56 ? 3.166 -35.156 -12.945 1 93.94 56 ARG B N 1
ATOM 2652 C CA . ARG B 1 56 ? 2.256 -34.094 -12.539 1 93.94 56 ARG B CA 1
ATOM 2653 C C . ARG B 1 56 ? 1.756 -34.312 -11.117 1 93.94 56 ARG B C 1
ATOM 2655 O O . ARG B 1 56 ? 1.468 -35.469 -10.727 1 93.94 56 ARG B O 1
ATOM 2662 N N . GLY B 1 57 ? 1.798 -33.281 -10.391 1 95.88 57 GLY B N 1
ATOM 2663 C CA . GLY B 1 57 ? 1.305 -33.344 -9.023 1 95.88 57 GLY B CA 1
ATOM 2664 C C . GLY B 1 57 ? 2.371 -33.719 -8.023 1 95.88 57 GLY B C 1
ATOM 2665 O O . GLY B 1 57 ? 2.076 -33.938 -6.844 1 95.88 57 GLY B O 1
ATOM 2666 N N . HIS B 1 58 ? 3.592 -33.844 -8.516 1 96.19 58 HIS B N 1
ATOM 2667 C CA . HIS B 1 58 ? 4.668 -34.281 -7.633 1 96.19 58 HIS B CA 1
ATOM 2668 C C . HIS B 1 58 ? 5.887 -33.375 -7.766 1 96.19 58 HIS B C 1
ATOM 2670 O O . HIS B 1 58 ? 6.191 -32.906 -8.859 1 96.19 58 HIS B O 1
ATOM 2676 N N . ILE B 1 59 ? 6.594 -33.125 -6.668 1 97.19 59 ILE B N 1
ATOM 2677 C CA . ILE B 1 59 ? 7.953 -32.594 -6.609 1 97.19 59 ILE B CA 1
ATOM 2678 C C . ILE B 1 59 ? 8.734 -33.312 -5.504 1 97.19 59 ILE B C 1
ATOM 2680 O O . ILE B 1 59 ? 8.141 -33.812 -4.551 1 97.19 59 ILE B O 1
ATOM 2684 N N . ASP B 1 60 ? 10.023 -33.375 -5.645 1 96.62 60 ASP B N 1
ATOM 2685 C CA . ASP B 1 60 ? 10.844 -33.969 -4.59 1 96.62 60 ASP B CA 1
ATOM 2686 C C . ASP B 1 60 ? 11.133 -32.938 -3.488 1 96.62 60 ASP B C 1
ATOM 2688 O O . ASP B 1 60 ? 11.273 -33.312 -2.318 1 96.62 60 ASP B O 1
ATOM 2692 N N . SER B 1 61 ? 11.297 -31.734 -3.896 1 98.25 61 SER B N 1
ATOM 2693 C CA . SER B 1 61 ? 11.602 -30.625 -2.986 1 98.25 61 SER B CA 1
ATOM 2694 C C . SER B 1 61 ? 11.062 -29.312 -3.516 1 98.25 61 SER B C 1
ATOM 2696 O O . SER B 1 61 ? 11.055 -29.078 -4.727 1 98.25 61 SER B O 1
ATOM 2698 N N . PHE B 1 62 ? 10.688 -28.453 -2.58 1 98.69 62 PHE B N 1
ATOM 2699 C CA . PHE B 1 62 ? 10.195 -27.141 -2.965 1 98.69 62 PHE B CA 1
ATOM 2700 C C . PHE B 1 62 ? 11.273 -26.344 -3.686 1 98.69 62 PHE B C 1
ATOM 2702 O O . PHE B 1 62 ? 10.969 -25.422 -4.441 1 98.69 62 PHE B O 1
ATOM 2709 N N . ASP B 1 63 ? 12.531 -26.703 -3.508 1 98.75 63 ASP B N 1
ATOM 2710 C CA . ASP B 1 63 ? 13.664 -26.062 -4.168 1 98.75 63 ASP B CA 1
ATOM 2711 C C . ASP B 1 63 ? 13.531 -26.141 -5.688 1 98.75 63 ASP B C 1
ATOM 2713 O O . ASP B 1 63 ? 14.055 -25.297 -6.406 1 98.75 63 ASP B O 1
ATOM 2717 N N . GLU B 1 64 ? 12.828 -27.172 -6.148 1 98.69 64 GLU B N 1
ATOM 2718 C CA . GLU B 1 64 ? 12.609 -27.281 -7.59 1 98.69 64 GLU B CA 1
ATOM 2719 C C . GLU B 1 64 ? 11.891 -26.062 -8.133 1 98.69 64 GLU B C 1
ATOM 2721 O O . GLU B 1 64 ? 12.211 -25.578 -9.227 1 98.69 64 GLU B O 1
ATOM 2726 N N . TYR B 1 65 ? 10.922 -25.578 -7.367 1 98.88 65 TYR B N 1
ATOM 2727 C CA . TYR B 1 65 ? 10.195 -24.375 -7.77 1 98.88 65 TYR B CA 1
ATOM 2728 C C . TYR B 1 65 ? 11.102 -23.156 -7.707 1 98.88 65 TYR B C 1
ATOM 2730 O O . TYR B 1 65 ? 11.086 -22.328 -8.617 1 98.88 65 TYR B O 1
ATOM 2738 N N . ILE B 1 66 ? 11.875 -23 -6.625 1 98.88 66 ILE B N 1
ATOM 2739 C CA . ILE B 1 66 ? 12.766 -21.859 -6.414 1 98.88 66 ILE B CA 1
ATOM 2740 C C . ILE B 1 66 ? 13.766 -21.781 -7.566 1 98.88 66 ILE B C 1
ATOM 2742 O O . ILE B 1 66 ? 13.969 -20.703 -8.141 1 98.88 66 ILE B O 1
ATOM 2746 N N . GLU B 1 67 ? 14.312 -22.938 -7.969 1 98.81 67 GLU B N 1
ATOM 2747 C CA . GLU B 1 67 ? 15.289 -22.984 -9.055 1 98.81 67 GLU B CA 1
ATOM 2748 C C . GLU B 1 67 ? 14.648 -22.625 -10.391 1 98.81 67 GLU B C 1
ATOM 2750 O O . GLU B 1 67 ? 15.258 -21.953 -11.219 1 98.81 67 GLU B O 1
ATOM 2755 N N . ALA B 1 68 ? 13.492 -23.109 -10.586 1 98.69 68 ALA B N 1
ATOM 2756 C CA . ALA B 1 68 ? 12.789 -22.797 -11.828 1 98.69 68 ALA B CA 1
ATOM 2757 C C . ALA B 1 68 ? 12.578 -21.297 -11.977 1 98.69 68 ALA B C 1
ATOM 2759 O O . ALA B 1 68 ? 12.922 -20.719 -13.008 1 98.69 68 ALA B O 1
ATOM 2760 N N . VAL B 1 69 ? 12.086 -20.656 -10.945 1 98.88 69 VAL B N 1
ATOM 2761 C CA . VAL B 1 69 ? 11.781 -19.234 -11 1 98.88 69 VAL B CA 1
ATOM 2762 C C . VAL B 1 69 ? 13.07 -18.438 -11.156 1 98.88 69 VAL B C 1
ATOM 2764 O O . VAL B 1 69 ? 13.125 -17.469 -11.922 1 98.88 69 VAL B O 1
ATOM 2767 N N . ALA B 1 70 ? 14.109 -18.828 -10.422 1 98.81 70 ALA B N 1
ATOM 2768 C CA . ALA B 1 70 ? 15.406 -18.172 -10.578 1 98.81 70 ALA B CA 1
ATOM 2769 C C . ALA B 1 70 ? 15.875 -18.219 -12.031 1 98.81 70 ALA B C 1
ATOM 2771 O O . ALA B 1 70 ? 16.391 -17.234 -12.555 1 98.81 70 ALA B O 1
ATOM 2772 N N . SER B 1 71 ? 15.688 -19.391 -12.633 1 98.69 71 SER B N 1
ATOM 2773 C CA . SER B 1 71 ? 16.094 -19.531 -14.023 1 98.69 71 SER B CA 1
ATOM 2774 C C . SER B 1 71 ? 15.266 -18.641 -14.938 1 98.69 71 SER B C 1
ATOM 2776 O O . SER B 1 71 ? 15.773 -18.109 -15.93 1 98.69 71 SER B O 1
ATOM 2778 N N . TRP B 1 72 ? 13.961 -18.469 -14.672 1 98.81 72 TRP B N 1
ATOM 2779 C CA . TRP B 1 72 ? 13.109 -17.594 -15.469 1 98.81 72 TRP B CA 1
ATOM 2780 C C . TRP B 1 72 ? 13.547 -16.141 -15.344 1 98.81 72 TRP B C 1
ATOM 2782 O O . TRP B 1 72 ? 13.492 -15.383 -16.312 1 98.81 72 TRP B O 1
ATOM 2792 N N . VAL B 1 73 ? 13.914 -15.742 -14.117 1 98.81 73 VAL B N 1
ATOM 2793 C CA . VAL B 1 73 ? 14.422 -14.391 -13.906 1 98.81 73 VAL B CA 1
ATOM 2794 C C . VAL B 1 73 ? 15.703 -14.188 -14.727 1 98.81 73 VAL B C 1
ATOM 2796 O O . VAL B 1 73 ? 15.906 -13.125 -15.312 1 98.81 73 VAL B O 1
ATOM 2799 N N . HIS B 1 74 ? 16.562 -15.195 -14.727 1 98.31 74 HIS B N 1
ATOM 2800 C CA . HIS B 1 74 ? 17.766 -15.125 -15.539 1 98.31 74 HIS B CA 1
ATOM 2801 C C . HIS B 1 74 ? 17.422 -14.938 -17.016 1 98.31 74 HIS B C 1
ATOM 2803 O O . HIS B 1 74 ? 18.062 -14.141 -17.703 1 98.31 74 HIS B O 1
ATOM 2809 N N . GLU B 1 75 ? 16.438 -15.656 -17.484 1 97.94 75 GLU B N 1
ATOM 2810 C CA . GLU B 1 75 ? 16 -15.5 -18.859 1 97.94 75 GLU B CA 1
ATOM 2811 C C . GLU B 1 75 ? 15.469 -14.086 -19.109 1 97.94 75 GLU B C 1
ATOM 2813 O O . GLU B 1 75 ? 15.695 -13.516 -20.188 1 97.94 75 GLU B O 1
ATOM 2818 N N . ALA B 1 76 ? 14.742 -13.586 -18.172 1 98.5 76 ALA B N 1
ATOM 2819 C CA . ALA B 1 76 ? 14.18 -12.25 -18.297 1 98.5 76 ALA B CA 1
ATOM 2820 C C . ALA B 1 76 ? 15.281 -11.195 -18.375 1 98.5 76 ALA B C 1
ATOM 2822 O O . ALA B 1 76 ? 15.094 -10.133 -18.984 1 98.5 76 ALA B O 1
ATOM 2823 N N . SER B 1 77 ? 16.406 -11.461 -17.781 1 97.5 77 SER B N 1
ATOM 2824 C CA . SER B 1 77 ? 17.5 -10.492 -17.703 1 97.5 77 SER B CA 1
ATOM 2825 C C . SER B 1 77 ? 18.078 -10.195 -19.078 1 97.5 77 SER B C 1
ATOM 2827 O O . SER B 1 77 ? 18.766 -9.18 -19.266 1 97.5 77 SER B O 1
ATOM 2829 N N . VAL B 1 78 ? 17.828 -11.016 -20.016 1 95.88 78 VAL B N 1
ATOM 2830 C CA . VAL B 1 78 ? 18.344 -10.836 -21.359 1 95.88 78 VAL B CA 1
ATOM 2831 C C . VAL B 1 78 ? 17.797 -9.539 -21.953 1 95.88 78 VAL B C 1
ATOM 2833 O O . VAL B 1 78 ? 18.469 -8.891 -22.766 1 95.88 78 VAL B O 1
ATOM 2836 N N . TYR B 1 79 ? 16.641 -9.133 -21.547 1 97.31 79 TYR B N 1
ATOM 2837 C CA . TYR B 1 79 ? 15.984 -7.949 -22.094 1 97.31 79 TYR B CA 1
ATOM 2838 C C . TYR B 1 79 ? 16.609 -6.676 -21.531 1 97.31 79 TYR B C 1
ATOM 2840 O O . TYR B 1 79 ? 16.328 -5.574 -22.016 1 97.31 79 TYR B O 1
ATOM 2848 N N . GLU B 1 80 ? 17.438 -6.773 -20.469 1 96.06 80 GLU B N 1
ATOM 2849 C CA . GLU B 1 80 ? 18.141 -5.652 -19.875 1 96.06 80 GLU B CA 1
ATOM 2850 C C . GLU B 1 80 ? 17.188 -4.543 -19.453 1 96.06 80 GLU B C 1
ATOM 2852 O O . GLU B 1 80 ? 17.422 -3.369 -19.75 1 96.06 80 GLU B O 1
ATOM 2857 N N . GLN B 1 81 ? 16.047 -4.922 -19.047 1 96.69 81 GLN B N 1
ATOM 2858 C CA . GLN B 1 81 ? 15.031 -4.051 -18.469 1 96.69 81 GLN B CA 1
ATOM 2859 C C . GLN B 1 81 ? 14.727 -4.438 -17.031 1 96.69 81 GLN B C 1
ATOM 2861 O O . GLN B 1 81 ? 15.078 -5.531 -16.578 1 96.69 81 GLN B O 1
ATOM 2866 N N . PRO B 1 82 ? 14.164 -3.465 -16.281 1 97.88 82 PRO B N 1
ATOM 2867 C CA . PRO B 1 82 ? 13.75 -3.842 -14.93 1 97.88 82 PRO B CA 1
ATOM 2868 C C . PRO B 1 82 ? 12.875 -5.094 -14.906 1 97.88 82 PRO B C 1
ATOM 2870 O O . PRO B 1 82 ? 12.008 -5.258 -15.766 1 97.88 82 PRO B O 1
ATOM 2873 N N . ILE B 1 83 ? 13.141 -5.965 -13.969 1 98.75 83 ILE B N 1
ATOM 2874 C CA . ILE B 1 83 ? 12.43 -7.234 -13.875 1 98.75 83 ILE B CA 1
ATOM 2875 C C . ILE B 1 83 ? 11.461 -7.195 -12.695 1 98.75 83 ILE B C 1
ATOM 2877 O O . ILE B 1 83 ? 11.812 -6.73 -11.609 1 98.75 83 ILE B O 1
ATOM 2881 N N . PHE B 1 84 ? 10.289 -7.664 -12.938 1 98.88 84 PHE B N 1
ATOM 2882 C CA . PH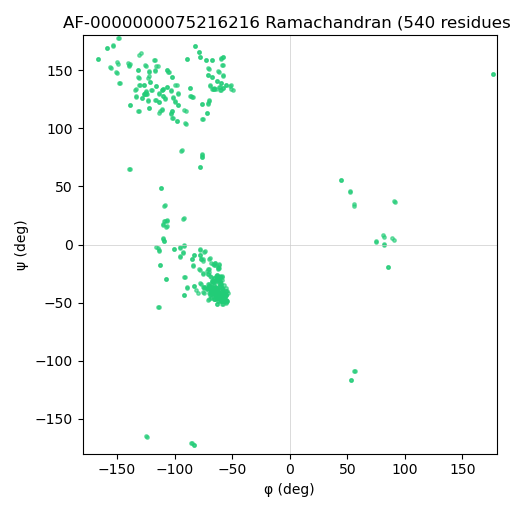E B 1 84 ? 9.258 -7.797 -11.914 1 98.88 84 PHE B CA 1
ATOM 2883 C C . PHE B 1 84 ? 8.789 -9.242 -11.805 1 98.88 84 PHE B C 1
ATOM 2885 O O . PHE B 1 84 ? 8.836 -9.992 -12.781 1 98.88 84 PHE B O 1
ATOM 2892 N N . LEU B 1 85 ? 8.391 -9.633 -10.617 1 98.94 85 LEU B N 1
ATOM 2893 C CA . LEU B 1 85 ? 7.809 -10.945 -10.391 1 98.94 85 LEU B CA 1
ATOM 2894 C C . LEU B 1 85 ? 6.324 -10.836 -10.055 1 98.94 85 LEU B C 1
ATOM 2896 O O . LEU B 1 85 ? 5.918 -9.945 -9.305 1 98.94 85 LEU B O 1
ATOM 2900 N N . LEU B 1 86 ? 5.559 -11.633 -10.68 1 98.94 86 LEU B N 1
ATOM 2901 C CA . LEU B 1 86 ? 4.16 -11.82 -10.305 1 98.94 86 LEU B CA 1
ATOM 2902 C C . LEU B 1 86 ? 3.875 -13.281 -9.977 1 98.94 86 LEU B C 1
ATOM 2904 O O . LEU B 1 86 ? 4.078 -14.164 -10.812 1 98.94 86 LEU B O 1
ATOM 2908 N N . GLY B 1 87 ? 3.498 -13.539 -8.766 1 98.94 87 GLY B N 1
ATOM 2909 C CA . GLY B 1 87 ? 3.145 -14.891 -8.352 1 98.94 87 GLY B CA 1
ATOM 2910 C C . GLY B 1 87 ? 1.719 -15.008 -7.852 1 98.94 87 GLY B C 1
ATOM 2911 O O . GLY B 1 87 ? 1.272 -14.195 -7.039 1 98.94 87 GLY B O 1
ATOM 2912 N N . HIS B 1 88 ? 1.024 -15.977 -8.312 1 98.88 88 HIS B N 1
ATOM 2913 C CA . HIS B 1 88 ? -0.339 -16.234 -7.859 1 98.88 88 HIS B CA 1
ATOM 2914 C C . HIS B 1 88 ? -0.411 -17.516 -7.023 1 98.88 88 HIS B C 1
ATOM 2916 O O . HIS B 1 88 ? 0.128 -18.547 -7.418 1 98.88 88 HIS B O 1
ATOM 2922 N N . SER B 1 89 ? -1.134 -17.453 -5.84 1 98.69 89 SER B N 1
ATOM 2923 C CA . SER B 1 89 ? -1.391 -18.625 -5.004 1 98.69 89 SER B CA 1
ATOM 2924 C C . SER B 1 89 ? -0.096 -19.344 -4.656 1 98.69 89 SER B C 1
ATOM 2926 O O . SER B 1 89 ? 0.824 -18.75 -4.094 1 98.69 89 SER B O 1
ATOM 2928 N N . MET B 1 90 ? 0.115 -20.578 -5.074 1 98.75 90 MET B N 1
ATOM 2929 C CA . MET B 1 90 ? 1.383 -21.281 -4.875 1 98.75 90 MET B CA 1
ATOM 2930 C C . MET B 1 90 ? 2.529 -20.516 -5.535 1 98.75 90 MET B C 1
ATOM 2932 O O . MET B 1 90 ? 3.639 -20.469 -5 1 98.75 90 MET B O 1
ATOM 2936 N N . GLY B 1 91 ? 2.26 -19.938 -6.695 1 98.88 91 GLY B N 1
ATOM 2937 C CA . GLY B 1 91 ? 3.264 -19.109 -7.344 1 98.88 91 GLY B CA 1
ATOM 2938 C C . GLY B 1 91 ? 3.711 -17.938 -6.492 1 98.88 91 GLY B C 1
ATOM 2939 O O . GLY B 1 91 ? 4.875 -17.531 -6.535 1 98.88 91 GLY B O 1
ATOM 2940 N N . GLY B 1 92 ? 2.756 -17.328 -5.75 1 98.94 92 GLY B N 1
ATOM 2941 C CA . GLY B 1 92 ? 3.129 -16.312 -4.785 1 98.94 92 GLY B CA 1
ATOM 2942 C C . GLY B 1 92 ? 4.059 -16.812 -3.701 1 98.94 92 GLY B C 1
ATOM 2943 O O . GLY B 1 92 ? 5.039 -16.156 -3.354 1 98.94 92 GLY B O 1
ATOM 2944 N N . LEU B 1 93 ? 3.727 -17.969 -3.15 1 98.94 93 LEU B N 1
ATOM 2945 C CA . LEU B 1 93 ? 4.594 -18.609 -2.17 1 98.94 93 LEU B CA 1
ATOM 2946 C C . LEU B 1 93 ? 5.973 -18.875 -2.76 1 98.94 93 LEU B C 1
ATOM 2948 O O . LEU B 1 93 ? 6.988 -18.625 -2.105 1 98.94 93 LEU B O 1
ATOM 2952 N N . VAL B 1 94 ? 6.004 -19.344 -3.99 1 98.94 94 VAL B N 1
ATOM 2953 C CA . VAL B 1 94 ? 7.262 -19.656 -4.66 1 98.94 94 VAL B CA 1
ATOM 2954 C C . VAL B 1 94 ? 8.094 -18.391 -4.82 1 98.94 94 VAL B C 1
ATOM 2956 O O . VAL B 1 94 ? 9.305 -18.406 -4.586 1 98.94 94 VAL B O 1
ATOM 2959 N N . VAL B 1 95 ? 7.492 -17.328 -5.215 1 98.94 95 VAL B N 1
ATOM 2960 C CA . VAL B 1 95 ? 8.18 -16.047 -5.371 1 98.94 95 VAL B CA 1
ATOM 2961 C C . VAL B 1 95 ? 8.789 -15.625 -4.035 1 98.94 95 VAL B C 1
ATOM 2963 O O . VAL B 1 95 ? 9.961 -15.25 -3.973 1 98.94 95 VAL B O 1
ATOM 2966 N N . ILE B 1 96 ? 7.992 -15.688 -2.975 1 98.94 96 ILE B N 1
ATOM 2967 C CA . ILE B 1 96 ? 8.445 -15.32 -1.64 1 98.94 96 ILE B CA 1
ATOM 2968 C C . ILE B 1 96 ? 9.656 -16.172 -1.252 1 98.94 96 ILE B C 1
ATOM 2970 O O . ILE B 1 96 ? 10.703 -15.633 -0.87 1 98.94 96 ILE B O 1
ATOM 2974 N N . ARG B 1 97 ? 9.508 -17.469 -1.392 1 98.94 97 ARG B N 1
ATOM 2975 C CA . ARG B 1 97 ? 10.586 -18.391 -1.024 1 98.94 97 ARG B CA 1
ATOM 2976 C C . ARG B 1 97 ? 11.828 -18.156 -1.876 1 98.94 97 ARG B C 1
ATOM 2978 O O . ARG B 1 97 ? 12.953 -18.219 -1.374 1 98.94 97 ARG B O 1
ATOM 2985 N N . THR B 1 98 ? 11.633 -17.922 -3.156 1 98.94 98 THR B N 1
ATOM 2986 C CA . THR B 1 98 ? 12.742 -17.656 -4.055 1 98.94 98 THR B CA 1
ATOM 2987 C C . THR B 1 98 ? 13.531 -16.422 -3.594 1 98.94 98 THR B C 1
ATOM 2989 O O . THR B 1 98 ? 14.758 -16.453 -3.521 1 98.94 98 THR B O 1
ATOM 2992 N N . LEU B 1 99 ? 12.883 -15.398 -3.201 1 98.88 99 LEU B N 1
ATOM 2993 C CA . LEU B 1 99 ? 13.539 -14.156 -2.797 1 98.88 99 LEU B CA 1
ATOM 2994 C C . LEU B 1 99 ? 14.164 -14.305 -1.412 1 98.88 99 LEU B C 1
ATOM 2996 O O . LEU B 1 99 ? 15.062 -13.539 -1.053 1 98.88 99 LEU B O 1
ATOM 3000 N N . GLN B 1 100 ? 13.625 -15.234 -0.584 1 98.75 100 GLN B N 1
ATOM 3001 C CA . GLN B 1 100 ? 14.242 -15.523 0.705 1 98.75 100 GLN B CA 1
ATOM 3002 C C . GLN B 1 100 ? 15.562 -16.266 0.524 1 98.75 100 GLN B C 1
ATOM 3004 O O . GLN B 1 100 ? 16.453 -16.172 1.363 1 98.75 100 GLN B O 1
ATOM 3009 N N . GLU B 1 101 ? 15.656 -16.969 -0.617 1 98.56 101 GLU B N 1
ATOM 3010 C CA . GLU B 1 101 ? 16.781 -17.891 -0.786 1 98.56 101 GLU B CA 1
ATOM 3011 C C . GLU B 1 101 ? 17.781 -17.344 -1.794 1 98.56 101 GLU B C 1
ATOM 3013 O O . GLU B 1 101 ? 18.969 -17.688 -1.743 1 98.56 101 GLU B O 1
ATOM 3018 N N . LYS B 1 102 ? 17.297 -16.562 -2.75 1 98.31 102 LYS B N 1
ATOM 3019 C CA . LYS B 1 102 ? 18.125 -16.094 -3.85 1 98.31 102 LYS B CA 1
ATOM 3020 C C . LYS B 1 102 ? 18.156 -14.57 -3.906 1 98.31 102 LYS B C 1
ATOM 3022 O O . LYS B 1 102 ? 17.172 -13.914 -3.594 1 98.31 102 LYS B O 1
ATOM 3027 N N . ARG B 1 103 ? 19.344 -14.023 -4.191 1 97.81 103 ARG B N 1
ATOM 3028 C CA . ARG B 1 103 ? 19.469 -12.602 -4.508 1 97.81 103 ARG B CA 1
ATOM 3029 C C . ARG B 1 103 ? 19.328 -12.359 -6.008 1 97.81 103 ARG B C 1
ATOM 3031 O O . ARG B 1 103 ? 20.234 -12.664 -6.777 1 97.81 103 ARG B O 1
ATOM 3038 N N . LEU B 1 104 ? 18.219 -11.875 -6.422 1 98.44 104 LEU B N 1
ATOM 3039 C CA . LEU B 1 104 ? 17.875 -11.664 -7.824 1 98.44 104 LEU B CA 1
ATOM 3040 C C . LEU B 1 104 ? 17.656 -10.188 -8.109 1 98.44 104 LEU B C 1
ATOM 3042 O O . LEU B 1 104 ? 17.281 -9.422 -7.215 1 98.44 104 LEU B O 1
ATOM 3046 N N . PRO B 1 105 ? 17.938 -9.758 -9.32 1 97.38 105 PRO B N 1
ATOM 3047 C CA . PRO B 1 105 ? 17.75 -8.352 -9.688 1 97.38 105 PRO B CA 1
ATOM 3048 C C . PRO B 1 105 ? 16.281 -8.008 -9.9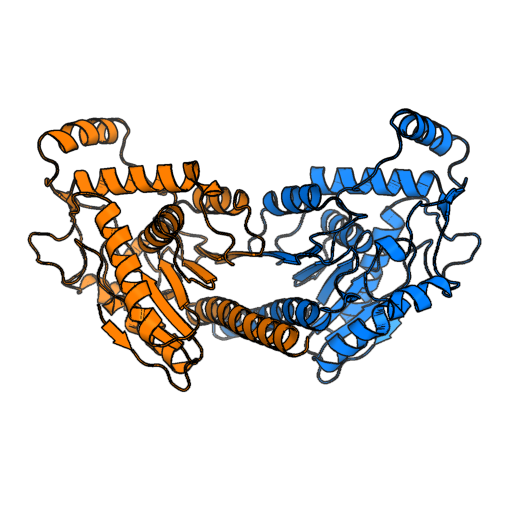69 1 97.38 105 PRO B C 1
ATOM 3050 O O . PRO B 1 105 ? 15.938 -7.648 -11.094 1 97.38 105 PRO B O 1
ATOM 3053 N N . VAL B 1 106 ? 15.477 -8.055 -8.961 1 98.12 106 VAL B N 1
ATOM 3054 C CA . VAL B 1 106 ? 14.047 -7.809 -9.086 1 98.12 106 VAL B CA 1
ATOM 3055 C C . VAL B 1 106 ? 13.711 -6.41 -8.578 1 98.12 106 VAL B C 1
ATOM 3057 O O . VAL B 1 106 ? 14.141 -6.016 -7.492 1 98.12 106 VAL B O 1
ATOM 3060 N N . ARG B 1 107 ? 12.938 -5.703 -9.352 1 97.56 107 ARG B N 1
ATOM 3061 C CA . ARG B 1 107 ? 12.625 -4.309 -9.055 1 97.56 107 ARG B CA 1
ATOM 3062 C C . ARG B 1 107 ? 11.352 -4.203 -8.227 1 97.56 107 ARG B C 1
ATOM 3064 O O . ARG B 1 107 ? 11.172 -3.244 -7.473 1 97.56 107 ARG B O 1
ATOM 3071 N N . GLY B 1 108 ? 10.461 -5.105 -8.344 1 98.44 108 GLY B N 1
ATOM 3072 C CA . GLY B 1 108 ? 9.188 -5.121 -7.652 1 98.44 108 GLY B CA 1
ATOM 3073 C C . GLY B 1 108 ? 8.484 -6.465 -7.73 1 98.44 108 GLY B C 1
ATOM 3074 O O . GLY B 1 108 ? 8.805 -7.289 -8.594 1 98.44 108 GLY B O 1
ATOM 3075 N N . VAL B 1 109 ? 7.57 -6.691 -6.82 1 98.94 109 VAL B N 1
ATOM 3076 C CA . VAL B 1 109 ? 6.902 -7.984 -6.707 1 98.94 109 VAL B CA 1
ATOM 3077 C C . VAL B 1 109 ? 5.398 -7.777 -6.562 1 98.94 109 VAL B C 1
ATOM 3079 O O . VAL B 1 109 ? 4.953 -6.895 -5.82 1 98.94 109 VAL B O 1
ATOM 3082 N N . ILE B 1 110 ? 4.633 -8.523 -7.312 1 98.94 110 ILE B N 1
ATOM 3083 C CA . ILE B 1 110 ? 3.184 -8.594 -7.156 1 98.94 110 ILE B CA 1
ATOM 3084 C C . ILE B 1 110 ? 2.785 -9.992 -6.688 1 98.94 110 ILE B C 1
ATOM 3086 O O . ILE B 1 110 ? 3.135 -10.992 -7.324 1 98.94 110 ILE B O 1
ATOM 3090 N N . LEU B 1 111 ? 2.125 -10.062 -5.582 1 98.94 111 LEU B N 1
ATOM 3091 C CA . LEU B 1 111 ? 1.594 -11.312 -5.059 1 98.94 111 LEU B CA 1
ATOM 3092 C C . LEU B 1 111 ? 0.071 -11.328 -5.121 1 98.94 111 LEU B C 1
ATOM 3094 O O . LEU B 1 111 ? -0.589 -10.477 -4.523 1 98.94 111 LEU B O 1
ATOM 3098 N N . SER B 1 112 ? -0.439 -12.234 -5.898 1 98.88 112 SER B N 1
ATOM 3099 C CA . SER B 1 112 ? -1.876 -12.414 -6.082 1 98.88 112 SER B CA 1
ATOM 3100 C C . SER B 1 112 ? -2.393 -13.602 -5.273 1 98.88 112 SER B C 1
ATOM 3102 O O . SER B 1 112 ? -2.133 -14.758 -5.625 1 98.88 112 SER B O 1
ATOM 3104 N N . SER B 1 113 ? -3.166 -13.312 -4.191 1 98.88 113 SER B N 1
ATOM 3105 C CA . SER B 1 113 ? -3.678 -14.352 -3.305 1 98.88 113 SER B CA 1
ATOM 3106 C C . SER B 1 113 ? -2.596 -15.375 -2.965 1 98.88 113 SER B C 1
ATOM 3108 O O . SER B 1 113 ? -2.799 -16.578 -3.127 1 98.88 113 SER B O 1
ATOM 3110 N N . PRO B 1 114 ? -1.477 -14.898 -2.438 1 98.94 114 PRO B N 1
ATOM 3111 C CA . PRO B 1 114 ? -0.348 -15.797 -2.211 1 98.94 114 PRO B CA 1
ATOM 3112 C C . PRO B 1 114 ? -0.667 -16.906 -1.201 1 98.94 114 PRO B C 1
ATOM 3114 O O . PRO B 1 114 ? -1.341 -16.641 -0.2 1 98.94 114 PRO B O 1
ATOM 3117 N N . CYS B 1 115 ? -0.193 -18.047 -1.479 1 98.81 115 CYS B N 1
ATOM 3118 C CA . CYS B 1 115 ? -0.479 -19.219 -0.666 1 98.81 115 CYS B CA 1
ATOM 3119 C C . CYS B 1 115 ? 0.332 -19.203 0.625 1 98.81 115 CYS B C 1
ATOM 3121 O O . CYS B 1 115 ? 1.288 -19.969 0.773 1 98.81 115 CYS B O 1
ATOM 3123 N N . LEU B 1 116 ? -0.086 -18.406 1.573 1 98.88 116 LEU B N 1
ATOM 3124 C CA . LEU B 1 116 ? 0.618 -18.234 2.838 1 98.88 116 LEU B CA 1
ATOM 3125 C C . LEU B 1 116 ? -0.153 -18.875 3.986 1 98.88 116 LEU B C 1
ATOM 3127 O O . LEU B 1 116 ? 0.221 -18.734 5.152 1 98.88 116 LEU B O 1
ATOM 3131 N N . GLY B 1 117 ? -1.2 -19.484 3.723 1 98.56 117 GLY B N 1
ATOM 3132 C CA . GLY B 1 117 ? -2.08 -20.25 4.594 1 98.56 117 GLY B CA 1
ATOM 3133 C C . GLY B 1 117 ? -3.314 -20.781 3.885 1 98.56 117 GLY B C 1
ATOM 3134 O O . GLY B 1 117 ? -3.879 -20.094 3.023 1 98.56 117 GLY B O 1
ATOM 3135 N N . LEU B 1 118 ? -3.791 -21.938 4.273 1 97.06 118 LEU B N 1
ATOM 3136 C CA . LEU B 1 118 ? -4.953 -22.547 3.623 1 97.06 118 LEU B CA 1
ATOM 3137 C C . LEU B 1 118 ? -6.203 -22.359 4.477 1 97.06 118 LEU B C 1
ATOM 3139 O O . LEU B 1 118 ? -6.129 -22.375 5.707 1 97.06 118 LEU B O 1
ATOM 3143 N N . VAL B 1 119 ? -7.344 -22.156 3.773 1 96.06 119 VAL B N 1
ATOM 3144 C CA . VAL B 1 119 ? -8.609 -22.078 4.488 1 96.06 119 VAL B CA 1
ATOM 3145 C C . VAL B 1 119 ? -8.906 -23.406 5.172 1 96.06 119 VAL B C 1
ATOM 3147 O O . VAL B 1 119 ? -9.414 -23.438 6.297 1 96.06 119 VAL B O 1
ATOM 3150 N N . HIS B 1 120 ? -8.531 -24.469 4.441 1 91.31 120 HIS B N 1
ATOM 3151 C CA . HIS B 1 120 ? -8.766 -25.797 4.98 1 91.31 120 HIS B CA 1
ATOM 3152 C C . HIS B 1 120 ? -7.496 -26.641 4.957 1 91.31 120 HIS B C 1
ATOM 3154 O O . HIS B 1 120 ? -6.852 -26.766 3.914 1 91.31 120 HIS B O 1
ATOM 3160 N N . TYR B 1 121 ? -7.203 -27.156 6.152 1 90.31 121 TYR B N 1
ATOM 3161 C CA . TYR B 1 121 ? -6.172 -28.172 6.289 1 90.31 121 TYR B CA 1
ATOM 3162 C C . TYR B 1 121 ? -6.789 -29.547 6.547 1 90.31 121 TYR B C 1
ATOM 3164 O O . TYR B 1 121 ? -7.898 -29.641 7.078 1 90.31 121 TYR B O 1
ATOM 3172 N N . PRO B 1 122 ? -6.039 -30.516 6.074 1 84.94 122 PRO B N 1
ATOM 3173 C CA . PRO B 1 122 ? -6.539 -31.844 6.469 1 84.94 122 PRO B CA 1
ATOM 3174 C C . PRO B 1 122 ? -6.629 -32 7.984 1 84.94 122 PRO B C 1
ATOM 3176 O O . PRO B 1 122 ? -6.008 -31.25 8.734 1 84.94 122 PRO B O 1
ATOM 3179 N N . SER B 1 123 ? -7.422 -33 8.289 1 85 123 SER B N 1
ATOM 3180 C CA . SER B 1 123 ? -7.543 -33.281 9.719 1 85 123 SER B CA 1
ATOM 3181 C C . SER B 1 123 ? -6.18 -33.594 10.336 1 85 123 SER B C 1
ATOM 3183 O O . SER B 1 123 ? -5.25 -33.969 9.625 1 85 123 SER B O 1
ATOM 3185 N N . LYS B 1 124 ? -6.082 -33.344 11.641 1 85.44 124 LYS B N 1
ATOM 3186 C CA . LYS B 1 124 ? -4.828 -33.594 12.352 1 85.44 124 LYS B CA 1
ATOM 3187 C C . LYS B 1 124 ? -4.34 -35.031 12.125 1 85.44 124 LYS B C 1
ATOM 3189 O O . LYS B 1 124 ? -3.143 -35.25 11.953 1 85.44 124 LYS B O 1
ATOM 3194 N N . ALA B 1 125 ? -5.305 -35.906 12.172 1 82.38 125 ALA B N 1
ATOM 3195 C CA . ALA B 1 125 ? -4.961 -37.312 11.953 1 82.38 125 ALA B CA 1
ATOM 3196 C C . ALA B 1 125 ? -4.359 -37.531 10.57 1 82.38 125 ALA B C 1
ATOM 3198 O O . ALA B 1 125 ? -3.336 -38.219 10.43 1 82.38 125 ALA B O 1
ATOM 3199 N N . LEU B 1 126 ? -4.965 -36.969 9.602 1 81.69 126 LEU B N 1
ATOM 3200 C CA . LEU B 1 126 ? -4.477 -37.094 8.234 1 81.69 126 LEU B CA 1
ATOM 3201 C C . LEU B 1 126 ? -3.143 -36.375 8.062 1 81.69 126 LEU B C 1
ATOM 3203 O O . LEU B 1 126 ? -2.279 -36.844 7.312 1 81.69 126 LEU B O 1
ATOM 3207 N N . GLU B 1 127 ? -2.957 -35.312 8.812 1 87.38 127 GLU B N 1
ATOM 3208 C CA . GLU B 1 127 ? -1.69 -34.594 8.781 1 87.38 127 GLU B CA 1
ATOM 3209 C C . GLU B 1 127 ? -0.553 -35.438 9.328 1 87.38 127 GLU B C 1
ATOM 3211 O O . GLU B 1 127 ? 0.531 -35.5 8.742 1 87.38 127 GLU B O 1
ATOM 3216 N N . VAL B 1 128 ? -0.8 -36.094 10.398 1 85.94 128 VAL B N 1
ATOM 3217 C CA . VAL B 1 128 ? 0.198 -37 10.992 1 85.94 128 VAL B CA 1
ATOM 3218 C C . VAL B 1 128 ? 0.483 -38.156 10.047 1 85.94 128 VAL B C 1
ATOM 3220 O O . VAL B 1 128 ? 1.642 -38.5 9.828 1 85.94 128 VAL B O 1
ATOM 3223 N N . ALA B 1 129 ? -0.591 -38.656 9.492 1 84.5 129 ALA B N 1
ATOM 3224 C CA . ALA B 1 129 ? -0.439 -39.781 8.555 1 84.5 129 ALA B CA 1
ATOM 3225 C C . ALA B 1 129 ? 0.391 -39.344 7.344 1 84.5 129 ALA B C 1
ATOM 3227 O O . ALA B 1 129 ? 1.186 -40.125 6.824 1 84.5 129 ALA B O 1
ATOM 3228 N N . SER B 1 130 ? 0.179 -38.188 6.977 1 85.19 130 SER B N 1
ATOM 3229 C CA . SER B 1 130 ? 0.906 -37.688 5.809 1 85.19 130 SER B CA 1
ATOM 3230 C C . SER B 1 130 ? 2.406 -37.625 6.074 1 85.19 130 SER B C 1
ATOM 3232 O O . SER B 1 130 ? 3.211 -37.844 5.164 1 85.19 130 SER B O 1
ATOM 3234 N N . ARG B 1 131 ? 2.871 -37.469 7.266 1 88.56 131 ARG B N 1
ATOM 3235 C CA . ARG B 1 131 ? 4.289 -37.438 7.617 1 88.56 131 ARG B CA 1
ATOM 3236 C C . ARG B 1 131 ? 4.906 -38.844 7.445 1 88.56 131 ARG B C 1
ATOM 3238 O O . ARG B 1 131 ? 6.012 -38.969 6.914 1 88.56 131 ARG B O 1
ATOM 3245 N N . ILE B 1 132 ? 4.117 -39.719 7.875 1 88.44 132 ILE B N 1
ATOM 3246 C CA . ILE B 1 132 ? 4.578 -41.094 7.777 1 88.44 132 ILE B CA 1
ATOM 3247 C C . ILE B 1 132 ? 4.578 -41.531 6.312 1 88.44 132 ILE B C 1
ATOM 3249 O O . ILE B 1 132 ? 5.551 -42.125 5.836 1 88.44 132 ILE B O 1
ATOM 3253 N N . LEU B 1 133 ? 3.496 -41.25 5.695 1 88.75 133 LEU B N 1
ATOM 3254 C CA . LEU B 1 133 ? 3.357 -41.656 4.297 1 88.75 133 LEU B CA 1
ATOM 3255 C C . LEU B 1 133 ? 4.426 -40.969 3.438 1 88.75 133 LEU B C 1
ATOM 3257 O O . LEU B 1 133 ? 4.883 -41.562 2.451 1 88.75 133 LEU B O 1
ATOM 3261 N N . ASN B 1 134 ? 4.832 -39.812 3.785 1 89 134 ASN B N 1
ATOM 3262 C CA . ASN B 1 134 ? 5.859 -39.094 3.041 1 89 134 ASN B CA 1
ATOM 3263 C C . ASN B 1 134 ? 7.18 -39.875 3.021 1 89 134 ASN B C 1
ATOM 3265 O O . ASN B 1 134 ? 7.957 -39.75 2.072 1 89 134 ASN B O 1
ATOM 3269 N N . ILE B 1 135 ? 7.422 -40.594 4.035 1 89.5 135 ILE B N 1
ATOM 3270 C CA . ILE B 1 135 ? 8.641 -41.406 4.137 1 89.5 135 ILE B CA 1
ATOM 3271 C C . ILE B 1 135 ? 8.477 -42.688 3.332 1 89.5 135 ILE B C 1
ATOM 3273 O O . ILE B 1 135 ? 9.367 -43.062 2.564 1 89.5 135 ILE B O 1
ATOM 3277 N N . ILE B 1 136 ? 7.363 -43.312 3.379 1 90.5 136 ILE B N 1
ATOM 3278 C CA . ILE B 1 136 ? 7.176 -44.688 2.875 1 90.5 136 ILE B CA 1
ATOM 3279 C C . ILE B 1 136 ? 6.723 -44.625 1.417 1 90.5 136 ILE B C 1
ATOM 3281 O O . ILE B 1 136 ? 7.141 -45.438 0.601 1 90.5 136 ILE B O 1
ATOM 3285 N N . HIS B 1 137 ? 5.793 -43.719 1.115 1 91.88 137 HIS B N 1
ATOM 3286 C CA . HIS B 1 137 ? 5.246 -43.625 -0.233 1 91.88 137 HIS B CA 1
ATOM 3287 C C . HIS B 1 137 ? 5.062 -42.156 -0.646 1 91.88 137 HIS B C 1
ATOM 3289 O O . HIS B 1 137 ? 3.945 -41.719 -0.951 1 91.88 137 HIS B O 1
ATOM 3295 N N . PRO B 1 138 ? 6.125 -41.469 -0.76 1 88.56 138 PRO B N 1
ATOM 3296 C CA . PRO B 1 138 ? 6.062 -40.031 -1.01 1 88.56 138 PRO B CA 1
ATOM 3297 C C . PRO B 1 138 ? 5.379 -39.688 -2.33 1 88.56 138 PRO B C 1
ATOM 3299 O O . PRO B 1 138 ? 4.828 -38.594 -2.479 1 88.56 138 PRO B O 1
ATOM 3302 N N . LYS B 1 139 ? 5.203 -40.562 -3.264 1 92.88 139 LYS B N 1
ATOM 3303 C CA . LYS B 1 139 ? 4.676 -40.281 -4.594 1 92.88 139 LYS B CA 1
ATOM 3304 C C . LYS B 1 139 ? 3.201 -40.656 -4.695 1 92.88 139 LYS B C 1
ATOM 3306 O O . LYS B 1 139 ? 2.572 -40.438 -5.738 1 92.88 139 LYS B O 1
ATOM 3311 N N . LYS B 1 140 ? 2.65 -41.25 -3.576 1 92.19 140 LYS B N 1
ATOM 3312 C CA . LYS B 1 140 ? 1.224 -41.562 -3.584 1 92.19 140 LYS B CA 1
ATOM 3313 C C . LYS B 1 140 ? 0.385 -40.281 -3.768 1 92.19 140 LYS B C 1
ATOM 3315 O O . LYS B 1 140 ? 0.641 -39.25 -3.125 1 92.19 140 LYS B O 1
ATOM 3320 N N . ARG B 1 141 ? -0.583 -40.406 -4.688 1 93.19 141 ARG B N 1
ATOM 3321 C CA . ARG B 1 141 ? -1.354 -39.219 -5.043 1 93.19 141 ARG B CA 1
ATOM 3322 C C . ARG B 1 141 ? -2.754 -39.281 -4.441 1 93.19 141 ARG B C 1
ATOM 3324 O O . ARG B 1 141 ? -3.311 -40.344 -4.246 1 93.19 141 ARG B O 1
ATOM 3331 N N . PHE B 1 142 ? -3.254 -38.125 -4.129 1 91.12 142 PHE B N 1
ATOM 3332 C CA . PHE B 1 142 ? -4.613 -37.969 -3.631 1 91.12 142 PHE B CA 1
ATOM 3333 C C . PHE B 1 142 ? -5.277 -36.75 -4.246 1 91.12 142 PHE B C 1
ATOM 3335 O O . PHE B 1 142 ? -4.594 -35.812 -4.699 1 91.12 142 PHE B O 1
ATOM 3342 N N . PRO B 1 143 ? -6.578 -36.812 -4.27 1 90.88 143 PRO B N 1
ATOM 3343 C CA . PRO B 1 143 ? -7.273 -35.625 -4.773 1 90.88 143 PRO B CA 1
ATOM 3344 C C . PRO B 1 143 ? -6.938 -34.375 -3.98 1 90.88 143 PRO B C 1
ATOM 3346 O O . PRO B 1 143 ? -6.852 -34.438 -2.752 1 90.88 143 PRO B O 1
ATOM 3349 N N . SER B 1 144 ? -6.66 -33.281 -4.66 1 88.19 144 SER B N 1
ATOM 3350 C CA . SER B 1 144 ? -6.266 -32.031 -4.02 1 88.19 144 SER B CA 1
ATOM 3351 C C . SER B 1 144 ? -7.426 -31.422 -3.238 1 88.19 144 SER B C 1
ATOM 3353 O O . SER B 1 144 ? -7.211 -30.625 -2.318 1 88.19 144 SER B O 1
ATOM 3355 N N . GLY B 1 145 ? -8.625 -31.688 -3.645 1 85 145 GLY B N 1
ATOM 3356 C CA . GLY B 1 145 ? -9.812 -31.094 -3.045 1 85 145 GLY B CA 1
ATOM 3357 C C . GLY B 1 145 ? -10.117 -29.703 -3.578 1 85 145 GLY B C 1
ATOM 3358 O O . GLY B 1 145 ? -11.109 -29.094 -3.178 1 85 145 GLY B O 1
ATOM 3359 N N . LEU B 1 146 ? -9.336 -29.234 -4.445 1 87.06 146 LEU B N 1
ATOM 3360 C CA . LEU B 1 146 ? -9.547 -27.938 -5.078 1 87.06 146 LEU B CA 1
ATOM 3361 C C . LEU B 1 146 ? -10.484 -28.078 -6.281 1 87.06 146 LEU B C 1
ATOM 3363 O O . LEU B 1 146 ? -10.312 -28.969 -7.105 1 87.06 146 LEU B O 1
ATOM 3367 N N . THR B 1 147 ? -11.547 -27.234 -6.305 1 88 147 THR B N 1
ATOM 3368 C CA . THR B 1 147 ? -12.445 -27.25 -7.449 1 88 147 THR B CA 1
ATOM 3369 C C . THR B 1 147 ? -12.406 -25.922 -8.188 1 88 147 THR B C 1
ATOM 3371 O O . THR B 1 147 ? -12.039 -24.891 -7.609 1 88 147 THR B O 1
ATOM 3374 N N . VAL B 1 148 ? -12.719 -26.016 -9.422 1 88.69 148 VAL B N 1
ATOM 3375 C CA . VAL B 1 148 ? -12.727 -24.828 -10.266 1 88.69 148 VAL B CA 1
ATOM 3376 C C . VAL B 1 148 ? -13.727 -23.812 -9.719 1 88.69 148 VAL B C 1
ATOM 3378 O O . VAL B 1 148 ? -13.523 -22.594 -9.844 1 88.69 148 VAL B O 1
ATOM 3381 N N . GLU B 1 149 ? -14.773 -24.297 -9.016 1 91.94 149 GLU B N 1
ATOM 3382 C CA . GLU B 1 149 ? -15.828 -23.453 -8.461 1 91.94 149 GLU B CA 1
ATOM 3383 C C . GLU B 1 149 ? -15.312 -22.641 -7.277 1 91.94 149 GLU B C 1
ATOM 3385 O O . GLU B 1 149 ? -15.82 -21.547 -6.996 1 91.94 149 GLU B O 1
ATOM 3390 N N . MET B 1 150 ? -14.297 -23.078 -6.676 1 94.38 150 MET B N 1
ATOM 3391 C CA . MET B 1 150 ? -13.703 -22.391 -5.535 1 94.38 150 MET B CA 1
ATOM 3392 C C . MET B 1 150 ? -12.75 -21.297 -6 1 94.38 150 MET B C 1
ATOM 3394 O O . MET B 1 150 ? -12.445 -20.375 -5.25 1 94.38 150 MET B O 1
ATOM 3398 N N . ALA B 1 151 ? -12.344 -21.406 -7.242 1 95.94 151 ALA B N 1
ATOM 3399 C CA . ALA B 1 151 ? -11.211 -20.609 -7.711 1 95.94 151 ALA B CA 1
ATOM 3400 C C . ALA B 1 151 ? -11.68 -19.266 -8.258 1 95.94 151 ALA B C 1
ATOM 3402 O O . ALA B 1 151 ? -10.992 -18.25 -8.094 1 95.94 151 ALA B O 1
ATOM 3403 N N . THR B 1 152 ? -12.82 -19.219 -8.93 1 97.75 152 THR B N 1
ATOM 3404 C CA . THR B 1 152 ? -13.297 -18 -9.57 1 97.75 152 THR B CA 1
ATOM 3405 C C . THR B 1 152 ? -14.812 -18.031 -9.742 1 97.75 152 THR B C 1
ATOM 3407 O O . THR B 1 152 ? -15.414 -19.109 -9.812 1 97.75 152 THR B O 1
ATOM 3410 N N . ARG B 1 153 ? -15.484 -16.891 -9.773 1 96.81 153 ARG B N 1
ATOM 3411 C CA . ARG B 1 153 ? -16.906 -16.781 -10.039 1 96.81 153 ARG B CA 1
ATOM 3412 C C . ARG B 1 153 ? -17.188 -16.734 -11.539 1 96.81 153 ARG B C 1
ATOM 3414 O O . ARG B 1 153 ? -18.344 -16.844 -11.969 1 96.81 153 ARG B O 1
ATOM 3421 N N . ASN B 1 154 ? -16.156 -16.547 -12.328 1 97.19 154 ASN B N 1
ATOM 3422 C CA . ASN B 1 154 ? -16.266 -16.391 -13.781 1 97.19 154 ASN B CA 1
ATOM 3423 C C . ASN B 1 154 ? -16.609 -17.703 -14.461 1 97.19 154 ASN B C 1
ATOM 3425 O O . ASN B 1 154 ? -15.758 -18.594 -14.594 1 97.19 154 ASN B O 1
ATOM 3429 N N . GLU B 1 155 ? -17.75 -17.797 -15.016 1 96.44 155 GLU B N 1
ATOM 3430 C CA . GLU B 1 155 ? -18.25 -19.047 -15.586 1 96.44 155 GLU B CA 1
ATOM 3431 C C . GLU B 1 155 ? -17.469 -19.453 -16.828 1 96.44 155 GLU B C 1
ATOM 3433 O O . GLU B 1 155 ? -17.266 -20.641 -17.078 1 96.44 155 GLU B O 1
ATOM 3438 N N . GLU B 1 156 ? -17.094 -18.484 -17.562 1 95.81 156 GLU B N 1
ATOM 3439 C CA . GLU B 1 156 ? -16.312 -18.781 -18.766 1 95.81 156 GLU B CA 1
ATOM 3440 C C . GLU B 1 156 ? -14.992 -19.438 -18.406 1 95.81 156 GLU B C 1
ATOM 3442 O O . GLU B 1 156 ? -14.586 -20.422 -19.031 1 95.81 156 GLU B O 1
ATOM 3447 N N . VAL B 1 157 ? -14.344 -18.969 -17.406 1 95.06 157 VAL B N 1
ATOM 3448 C CA . VAL B 1 157 ? -13.07 -19.516 -16.953 1 95.06 157 VAL B CA 1
ATOM 3449 C C . VAL B 1 157 ? -13.297 -20.906 -16.359 1 95.06 157 VAL B C 1
ATOM 3451 O O . VAL B 1 157 ? -12.508 -21.828 -16.594 1 95.06 157 VAL B O 1
ATOM 3454 N N . ARG B 1 158 ? -14.391 -21.047 -15.617 1 95.56 158 ARG B N 1
ATOM 3455 C CA . ARG B 1 158 ? -14.711 -22.328 -15.008 1 95.56 158 ARG B CA 1
ATOM 3456 C C . ARG B 1 158 ? -14.883 -23.406 -16.078 1 95.56 158 ARG B C 1
ATOM 3458 O O . ARG B 1 158 ? -14.367 -24.516 -15.93 1 95.56 158 ARG B O 1
ATOM 3465 N N . GLU B 1 159 ? -15.555 -23.062 -17.109 1 95.19 159 GLU B N 1
ATOM 3466 C CA . GLU B 1 159 ? -15.789 -24.016 -18.188 1 95.19 159 GLU B CA 1
ATOM 3467 C C . GLU B 1 159 ? -14.484 -24.391 -18.875 1 95.19 159 GLU B C 1
ATOM 3469 O O . GLU B 1 159 ? -14.273 -25.562 -19.203 1 95.19 159 GLU B O 1
ATOM 3474 N N . MET B 1 160 ? -13.672 -23.438 -19.078 1 93.31 160 MET B N 1
ATOM 3475 C CA . MET B 1 160 ? -12.367 -23.688 -19.688 1 93.31 160 MET B CA 1
ATOM 3476 C C . MET B 1 160 ? -11.523 -24.609 -18.812 1 93.31 160 MET B C 1
ATOM 3478 O O . MET B 1 160 ? -10.859 -25.516 -19.312 1 93.31 160 MET B O 1
ATOM 3482 N N . ASP B 1 161 ? -11.555 -24.391 -17.578 1 91.06 161 ASP B N 1
ATOM 3483 C CA . ASP B 1 161 ? -10.742 -25.156 -16.641 1 91.06 161 ASP B CA 1
ATOM 3484 C C . ASP B 1 161 ? -11.234 -26.594 -16.531 1 91.06 161 ASP B C 1
ATOM 3486 O O . ASP B 1 161 ? -10.438 -27.516 -16.375 1 91.06 161 ASP B O 1
ATOM 3490 N N . LYS B 1 162 ? -12.547 -26.734 -16.578 1 91.25 162 LYS B N 1
ATOM 3491 C CA . LYS B 1 162 ? -13.141 -28.062 -16.5 1 91.25 162 LYS B CA 1
ATOM 3492 C C . LYS B 1 162 ? -12.672 -28.938 -17.656 1 91.25 162 LYS B C 1
ATOM 3494 O O . LYS B 1 162 ? -12.547 -30.156 -17.5 1 91.25 162 LYS B O 1
ATOM 3499 N N . ASN B 1 163 ? -12.359 -28.312 -18.703 1 91.19 163 ASN B N 1
ATOM 3500 C CA . ASN B 1 163 ? -11.992 -29.062 -19.906 1 91.19 163 ASN B CA 1
ATOM 3501 C C . ASN B 1 163 ? -10.492 -28.984 -20.172 1 91.19 163 ASN B C 1
ATOM 3503 O O . ASN B 1 163 ? -10.031 -29.328 -21.266 1 91.19 163 ASN B O 1
ATOM 3507 N N . ASP B 1 164 ? -9.758 -28.594 -19.234 1 93.12 164 ASP B N 1
ATOM 3508 C CA . ASP B 1 164 ? -8.32 -28.422 -19.406 1 93.12 164 ASP B CA 1
ATOM 3509 C C . ASP B 1 164 ? -7.566 -29.688 -19.031 1 93.12 164 ASP B C 1
ATOM 3511 O O . ASP B 1 164 ? -7.477 -30.047 -17.859 1 93.12 164 ASP B O 1
ATOM 3515 N N . SER B 1 165 ? -6.949 -30.266 -19.953 1 92.12 165 SER B N 1
ATOM 3516 C CA . SER B 1 165 ? -6.273 -31.531 -19.734 1 92.12 165 SER B CA 1
ATOM 3517 C C . SER B 1 165 ? -4.977 -31.344 -18.953 1 92.12 165 SER B C 1
ATOM 3519 O O . SER B 1 165 ? -4.398 -32.312 -18.469 1 92.12 165 SER B O 1
ATOM 3521 N N . LEU B 1 166 ? -4.527 -30.141 -18.844 1 93.62 166 LEU B N 1
ATOM 3522 C CA . LEU B 1 166 ? -3.27 -29.891 -18.156 1 93.62 166 LEU B CA 1
ATOM 3523 C C . LEU B 1 166 ? -3.514 -29.578 -16.688 1 93.62 166 LEU B C 1
ATOM 3525 O O . LEU B 1 166 ? -2.566 -29.469 -15.898 1 93.62 166 LEU B O 1
ATOM 3529 N N . TYR B 1 167 ? -4.754 -29.453 -16.328 1 91.81 167 TYR B N 1
ATOM 3530 C CA . TYR B 1 167 ? -5.102 -29.156 -14.953 1 91.81 167 TYR B CA 1
ATOM 3531 C C . TYR B 1 167 ? -4.824 -30.344 -14.047 1 91.81 167 TYR B C 1
ATOM 3533 O O . TYR B 1 167 ? -5.289 -31.453 -14.32 1 91.81 167 TYR B O 1
ATOM 3541 N N . VAL B 1 168 ? -4.047 -30.156 -13.047 1 92.12 168 VAL B N 1
ATOM 3542 C CA . VAL B 1 168 ? -3.678 -31.219 -12.133 1 92.12 168 VAL B CA 1
ATOM 3543 C C . VAL B 1 168 ? -4.762 -31.391 -11.07 1 92.12 168 VAL B C 1
ATOM 3545 O O . VAL B 1 168 ? -5.105 -30.438 -10.367 1 92.12 168 VAL B O 1
ATOM 3548 N N . THR B 1 169 ? -5.258 -32.531 -10.883 1 91.44 169 THR B N 1
ATOM 3549 C CA . THR B 1 169 ? -6.359 -32.75 -9.953 1 91.44 169 THR B CA 1
ATOM 3550 C C . THR B 1 169 ? -5.898 -33.594 -8.758 1 91.44 169 THR B C 1
ATOM 3552 O O . THR B 1 169 ? -6.598 -33.656 -7.742 1 91.44 169 THR B O 1
ATOM 3555 N N . LYS B 1 170 ? -4.785 -34.281 -8.883 1 93.94 170 LYS B N 1
ATOM 3556 C CA . LYS B 1 170 ? -4.227 -35.062 -7.805 1 93.94 170 LYS B CA 1
ATOM 3557 C C . LYS B 1 170 ? -2.803 -34.625 -7.473 1 93.94 170 LYS B C 1
ATOM 3559 O O . LYS B 1 170 ? -2.035 -34.281 -8.367 1 93.94 170 LYS B O 1
ATOM 3564 N N . VAL B 1 171 ? -2.453 -34.688 -6.199 1 95 171 VAL B N 1
ATOM 3565 C CA . VAL B 1 171 ? -1.114 -34.312 -5.762 1 95 171 VAL B CA 1
ATOM 3566 C C . VAL B 1 171 ? -0.541 -35.375 -4.84 1 95 171 VAL B C 1
ATOM 3568 O O . VAL B 1 171 ? -1.289 -36.094 -4.18 1 95 171 VAL B O 1
ATOM 3571 N N . SER B 1 172 ? 0.735 -35.5 -4.863 1 95.75 172 SER B N 1
ATOM 3572 C CA . SER B 1 172 ? 1.385 -36.5 -4.023 1 95.75 172 SER B CA 1
ATOM 3573 C C . SER B 1 172 ? 1.471 -36.031 -2.572 1 95.75 172 SER B C 1
ATOM 3575 O O . SER B 1 172 ? 1.363 -34.844 -2.293 1 95.75 172 SER B O 1
ATOM 3577 N N . VAL B 1 173 ? 1.677 -36.969 -1.673 1 94.69 173 VAL B N 1
ATOM 3578 C CA . VAL B 1 173 ? 1.901 -36.688 -0.262 1 94.69 173 VAL B CA 1
ATOM 3579 C C . VAL B 1 173 ? 3.115 -35.75 -0.115 1 94.69 173 VAL B C 1
ATOM 3581 O O . VAL B 1 173 ? 3.086 -34.812 0.654 1 94.69 173 VAL B O 1
ATOM 3584 N N . ARG B 1 174 ? 4.156 -36.031 -0.828 1 96.38 174 ARG B N 1
ATOM 3585 C CA . ARG B 1 174 ? 5.371 -35.25 -0.774 1 96.38 174 ARG B CA 1
ATOM 3586 C C . ARG B 1 174 ? 5.09 -33.812 -1.205 1 96.38 174 ARG B C 1
ATOM 3588 O O . ARG B 1 174 ? 5.582 -32.844 -0.587 1 96.38 174 ARG B O 1
ATOM 3595 N N . TRP B 1 175 ? 4.371 -33.656 -2.283 1 96.94 175 TRP B N 1
ATOM 3596 C CA . TRP B 1 175 ? 4.031 -32.312 -2.756 1 96.94 175 TRP B CA 1
ATOM 3597 C C . TRP B 1 175 ? 3.35 -31.516 -1.654 1 96.94 175 TRP B C 1
ATOM 3599 O O . TRP B 1 175 ? 3.738 -30.375 -1.378 1 96.94 175 TRP B O 1
ATOM 3609 N N . TYR B 1 176 ? 2.346 -32.156 -1.033 1 96.38 176 TYR B N 1
ATOM 3610 C CA . TYR B 1 176 ? 1.591 -31.469 0.018 1 96.38 176 TYR B CA 1
ATOM 3611 C C . TYR B 1 176 ? 2.494 -31.109 1.188 1 96.38 176 TYR B C 1
ATOM 3613 O O . TYR B 1 176 ? 2.426 -29.984 1.705 1 96.38 176 TYR B O 1
ATOM 3621 N N . ARG B 1 177 ? 3.35 -31.984 1.604 1 96.44 177 ARG B N 1
ATOM 3622 C CA . ARG B 1 177 ? 4.25 -31.75 2.729 1 96.44 177 ARG B CA 1
ATOM 3623 C C . ARG B 1 177 ? 5.234 -30.625 2.416 1 96.44 177 ARG B C 1
ATOM 3625 O O . ARG B 1 177 ? 5.535 -29.812 3.279 1 96.44 177 ARG B O 1
ATOM 3632 N N . GLU B 1 178 ? 5.719 -30.625 1.191 1 97.88 178 GLU B N 1
ATOM 3633 C CA . GLU B 1 178 ? 6.629 -29.562 0.771 1 97.88 178 GLU B CA 1
ATOM 3634 C C . GLU B 1 178 ? 5.926 -28.203 0.743 1 97.88 178 GLU B C 1
ATOM 3636 O O . GLU B 1 178 ? 6.512 -27.188 1.11 1 97.88 178 GLU B O 1
ATOM 3641 N N . LEU B 1 179 ? 4.703 -28.219 0.346 1 97.94 179 LEU B N 1
ATOM 3642 C CA . LEU B 1 179 ? 3.924 -26.984 0.315 1 97.94 179 LEU B CA 1
ATOM 3643 C C . LEU B 1 179 ? 3.746 -26.406 1.72 1 97.94 179 LEU B C 1
ATOM 3645 O O . LEU B 1 179 ? 4.027 -25.234 1.959 1 97.94 179 LEU B O 1
ATOM 3649 N N . VAL B 1 180 ? 3.299 -27.25 2.625 1 97.69 180 VAL B N 1
ATOM 3650 C CA . VAL B 1 180 ? 3.025 -26.812 3.992 1 97.69 180 VAL B CA 1
ATOM 3651 C C . VAL B 1 180 ? 4.32 -26.359 4.656 1 97.69 180 VAL B C 1
ATOM 3653 O O . VAL B 1 180 ? 4.336 -25.344 5.367 1 97.69 180 VAL B O 1
ATOM 3656 N N . LYS B 1 181 ? 5.371 -27.094 4.418 1 98.25 181 LYS B N 1
ATOM 3657 C CA . LYS B 1 181 ? 6.68 -26.703 4.934 1 98.25 181 LYS B CA 1
ATOM 3658 C C . LYS B 1 181 ? 7.098 -25.328 4.395 1 98.25 181 LYS B C 1
ATOM 3660 O O . LYS B 1 181 ? 7.602 -24.484 5.141 1 98.25 181 LYS B O 1
ATOM 3665 N N . ALA B 1 182 ? 6.922 -25.094 3.129 1 98.81 182 ALA B N 1
ATOM 3666 C CA . ALA B 1 182 ? 7.293 -23.828 2.5 1 98.81 182 ALA B CA 1
ATOM 3667 C C . ALA B 1 182 ? 6.48 -22.672 3.074 1 98.81 182 ALA B C 1
ATOM 3669 O O . ALA B 1 182 ? 7.004 -21.562 3.268 1 98.81 182 ALA B O 1
ATOM 3670 N N . ILE B 1 183 ? 5.191 -22.906 3.318 1 98.81 183 ILE B N 1
ATOM 3671 C CA . ILE B 1 183 ? 4.352 -21.891 3.947 1 98.81 183 ILE B CA 1
ATOM 3672 C C . ILE B 1 183 ? 4.941 -21.5 5.301 1 98.81 183 ILE B C 1
ATOM 3674 O O . ILE B 1 183 ? 5.105 -20.312 5.59 1 98.81 183 ILE B O 1
ATOM 3678 N N . ARG B 1 184 ? 5.258 -22.5 6.051 1 98.69 184 ARG B N 1
ATOM 3679 C CA . ARG B 1 184 ? 5.832 -22.234 7.367 1 98.69 184 ARG B CA 1
ATOM 3680 C C . ARG B 1 184 ? 7.117 -21.422 7.258 1 98.69 184 ARG B C 1
ATOM 3682 O O . ARG B 1 184 ? 7.289 -20.438 7.969 1 98.69 184 ARG B O 1
ATOM 3689 N N . ILE B 1 185 ? 7.988 -21.781 6.391 1 98.88 185 ILE B N 1
ATOM 3690 C CA . ILE B 1 185 ? 9.281 -21.125 6.234 1 98.88 185 ILE B CA 1
ATOM 3691 C C . ILE B 1 185 ? 9.07 -19.688 5.766 1 98.88 185 ILE B C 1
ATOM 3693 O O . ILE B 1 185 ? 9.781 -18.781 6.207 1 98.88 185 ILE B O 1
ATOM 3697 N N . ALA B 1 186 ? 8.133 -19.484 4.879 1 98.88 186 ALA B N 1
ATOM 3698 C CA . ALA B 1 186 ? 7.832 -18.141 4.379 1 98.88 186 ALA B CA 1
ATOM 3699 C C . ALA B 1 186 ? 7.512 -17.188 5.523 1 98.88 186 ALA B C 1
ATOM 3701 O O . ALA B 1 186 ? 7.883 -16.016 5.488 1 98.88 186 ALA B O 1
ATOM 3702 N N . HIS B 1 187 ? 6.793 -17.656 6.512 1 98.81 187 HIS B N 1
ATOM 3703 C CA . HIS B 1 187 ? 6.461 -16.844 7.68 1 98.81 187 HIS B CA 1
ATOM 3704 C C . HIS B 1 187 ? 7.664 -16.688 8.602 1 98.81 187 HIS B C 1
ATOM 3706 O O . HIS B 1 187 ? 7.914 -15.602 9.125 1 98.81 187 HIS B O 1
ATOM 3712 N N . GLU B 1 188 ? 8.398 -17.766 8.781 1 98.62 188 GLU B N 1
ATOM 3713 C CA . GLU B 1 188 ? 9.492 -17.797 9.742 1 98.62 188 GLU B CA 1
ATOM 3714 C C . GLU B 1 188 ? 10.664 -16.938 9.273 1 98.62 188 GLU B C 1
ATOM 3716 O O . GLU B 1 188 ? 11.367 -16.344 10.086 1 98.62 188 GLU B O 1
ATOM 3721 N N . LYS B 1 189 ? 10.883 -16.891 7.988 1 98.44 189 LYS B N 1
ATOM 3722 C CA . LYS B 1 189 ? 12.07 -16.234 7.453 1 98.44 189 LYS B CA 1
ATOM 3723 C C . LYS B 1 189 ? 11.711 -14.922 6.758 1 98.44 189 LYS B C 1
ATOM 3725 O O . LYS B 1 189 ? 12.328 -14.562 5.754 1 98.44 189 LYS B O 1
ATOM 3730 N N . ILE B 1 190 ? 10.766 -14.297 7.254 1 98.06 190 ILE B N 1
ATOM 3731 C CA . ILE B 1 190 ? 10.281 -13.062 6.656 1 98.06 190 ILE B CA 1
ATOM 3732 C C . ILE B 1 190 ? 11.406 -12.031 6.613 1 98.06 190 ILE B C 1
ATOM 3734 O O . ILE B 1 190 ? 11.484 -11.234 5.676 1 98.06 190 ILE B O 1
ATOM 3738 N N . ALA B 1 191 ? 12.312 -11.977 7.57 1 96.94 191 ALA B N 1
ATOM 3739 C CA . ALA B 1 191 ? 13.406 -11.016 7.676 1 96.94 191 ALA B CA 1
ATOM 3740 C C . ALA B 1 191 ? 14.422 -11.211 6.559 1 96.94 191 ALA B C 1
ATOM 3742 O O . ALA B 1 191 ? 15.242 -10.336 6.293 1 96.94 191 ALA B O 1
ATOM 3743 N N . ASP B 1 192 ? 14.391 -12.367 5.891 1 98.06 192 ASP B N 1
ATOM 3744 C CA . ASP B 1 192 ? 15.352 -12.688 4.836 1 98.06 192 ASP B CA 1
ATOM 3745 C C . ASP B 1 192 ? 14.922 -12.07 3.502 1 98.06 192 ASP B C 1
ATOM 3747 O O . ASP B 1 192 ? 15.68 -12.094 2.531 1 98.06 192 ASP B O 1
ATOM 3751 N N . LEU B 1 193 ? 13.742 -11.539 3.441 1 98.56 193 LEU B N 1
ATOM 3752 C CA . LEU B 1 193 ? 13.281 -10.922 2.199 1 98.56 193 LEU B CA 1
ATOM 3753 C C . LEU B 1 193 ? 14.047 -9.641 1.911 1 98.56 193 LEU B C 1
ATOM 3755 O O . LEU B 1 193 ? 14.336 -8.859 2.824 1 98.56 193 LEU B O 1
ATOM 3759 N N . PRO B 1 194 ? 14.453 -9.445 0.641 1 98.06 194 PRO B N 1
ATOM 3760 C CA . PRO B 1 194 ? 15.086 -8.172 0.291 1 98.06 194 PRO B CA 1
ATOM 3761 C C . PRO B 1 194 ? 14.117 -6.988 0.365 1 98.06 194 PRO B C 1
ATOM 3763 O O . PRO B 1 194 ? 12.898 -7.184 0.334 1 98.06 194 PRO B O 1
ATOM 3766 N N . ASP B 1 195 ? 14.672 -5.781 0.503 1 97.38 195 ASP B N 1
ATOM 3767 C CA . ASP B 1 195 ? 13.859 -4.57 0.511 1 97.38 195 ASP B CA 1
ATOM 3768 C C . ASP B 1 195 ? 13.406 -4.203 -0.9 1 97.38 195 ASP B C 1
ATOM 3770 O O . ASP B 1 195 ? 13.922 -3.252 -1.493 1 97.38 195 ASP B O 1
ATOM 3774 N N . VAL B 1 196 ? 12.445 -4.91 -1.424 1 97.88 196 VAL B N 1
ATOM 3775 C CA . VAL B 1 196 ? 11.867 -4.691 -2.744 1 97.88 196 VAL B CA 1
ATOM 3776 C C . VAL B 1 196 ? 10.391 -4.309 -2.602 1 97.88 196 VAL B C 1
ATOM 3778 O O . VAL B 1 196 ? 9.68 -4.863 -1.763 1 97.88 196 VAL B O 1
ATOM 3781 N N . PRO B 1 197 ? 9.938 -3.287 -3.373 1 98.44 197 PRO B N 1
ATOM 3782 C CA . PRO B 1 197 ? 8.523 -2.934 -3.307 1 98.44 197 PRO B CA 1
ATOM 3783 C C . PRO B 1 197 ? 7.602 -4.117 -3.592 1 98.44 197 PRO B C 1
ATOM 3785 O O . PRO B 1 197 ? 7.855 -4.891 -4.52 1 98.44 197 PRO B O 1
ATOM 3788 N N . MET B 1 198 ? 6.504 -4.242 -2.766 1 98.81 198 MET B N 1
ATOM 3789 C CA . MET B 1 198 ? 5.613 -5.391 -2.912 1 98.81 198 MET B CA 1
ATOM 3790 C C . MET B 1 198 ? 4.152 -4.953 -2.916 1 98.81 198 MET B C 1
ATOM 3792 O O . MET B 1 198 ? 3.73 -4.18 -2.057 1 98.81 198 MET B O 1
ATOM 3796 N N . LEU B 1 199 ? 3.449 -5.387 -3.938 1 98.94 199 LEU B N 1
ATOM 3797 C CA . LEU B 1 199 ? 1.997 -5.27 -3.996 1 98.94 199 LEU B CA 1
ATOM 3798 C C . LEU B 1 199 ? 1.332 -6.613 -3.705 1 98.94 199 LEU B C 1
ATOM 3800 O O . LEU B 1 199 ? 1.521 -7.578 -4.445 1 98.94 199 LEU B O 1
ATOM 3804 N N . VAL B 1 200 ? 0.643 -6.703 -2.588 1 98.94 200 VAL B N 1
ATOM 3805 C CA . VAL B 1 200 ? -0.13 -7.891 -2.246 1 98.94 200 VAL B CA 1
ATOM 3806 C C . VAL B 1 200 ? -1.612 -7.641 -2.51 1 98.94 200 VAL B C 1
ATOM 3808 O O . VAL B 1 200 ? -2.215 -6.754 -1.899 1 98.94 200 VAL B O 1
ATOM 3811 N N . MET B 1 201 ? -2.164 -8.359 -3.441 1 98.94 201 MET B N 1
ATOM 3812 C CA . MET B 1 201 ? -3.598 -8.312 -3.719 1 98.94 201 MET B CA 1
ATOM 3813 C C . MET B 1 201 ? -4.277 -9.602 -3.264 1 98.94 201 MET B C 1
ATOM 3815 O O . MET B 1 201 ? -3.84 -10.695 -3.619 1 98.94 201 MET B O 1
ATOM 3819 N N . GLN B 1 202 ? -5.281 -9.453 -2.469 1 98.81 202 GLN B N 1
ATOM 3820 C CA . GLN B 1 202 ? -5.898 -10.602 -1.817 1 98.81 202 GLN B CA 1
ATOM 3821 C C . GLN B 1 202 ? -7.398 -10.656 -2.102 1 98.81 202 GLN B C 1
ATOM 3823 O O . GLN B 1 202 ? -8.078 -9.633 -2.055 1 98.81 202 GLN B O 1
ATOM 3828 N N . ALA B 1 203 ? -7.859 -11.828 -2.49 1 98.69 203 ALA B N 1
ATOM 3829 C CA . ALA B 1 203 ? -9.297 -12.07 -2.633 1 98.69 203 ALA B CA 1
ATOM 3830 C C . ALA B 1 203 ? -10 -12.008 -1.281 1 98.69 203 ALA B C 1
ATOM 3832 O O . ALA B 1 203 ? -9.531 -12.594 -0.302 1 98.69 203 ALA B O 1
ATOM 3833 N N . GLY B 1 204 ? -11.102 -11.312 -1.238 1 98 204 GLY B N 1
ATOM 3834 C CA . GLY B 1 204 ? -11.852 -11.156 0.002 1 98 204 GLY B CA 1
ATOM 3835 C C . GLY B 1 204 ? -12.672 -12.383 0.36 1 98 204 GLY B C 1
ATOM 3836 O O . GLY B 1 204 ? -12.891 -12.664 1.539 1 98 204 GLY B O 1
ATOM 3837 N N . ASP B 1 205 ? -13.188 -13.078 -0.625 1 98 205 ASP B N 1
ATOM 3838 C CA . ASP B 1 205 ? -13.938 -14.312 -0.431 1 98 205 ASP B CA 1
ATOM 3839 C C . ASP B 1 205 ? -13.172 -15.516 -0.976 1 98 205 ASP B C 1
ATOM 3841 O O . ASP B 1 205 ? -13.703 -16.297 -1.762 1 98 205 ASP B O 1
ATOM 3845 N N . ASP B 1 206 ? -11.961 -15.555 -0.593 1 98.44 206 ASP B N 1
ATOM 3846 C CA . ASP B 1 206 ? -11.078 -16.656 -0.995 1 98.44 206 ASP B CA 1
ATOM 3847 C C . ASP B 1 206 ? -11.461 -17.953 -0.291 1 98.44 206 ASP B C 1
ATOM 3849 O O . ASP B 1 206 ? -11.383 -18.047 0.936 1 98.44 206 ASP B O 1
ATOM 3853 N N . LYS B 1 207 ? -11.773 -18.953 -1.022 1 97.81 207 LYS B N 1
ATOM 3854 C CA . LYS B 1 207 ? -12.188 -20.219 -0.439 1 97.81 207 LYS B CA 1
ATOM 3855 C C . LYS B 1 207 ? -11.016 -21.188 -0.317 1 97.81 207 LYS B C 1
ATOM 3857 O O . LYS B 1 207 ? -11.148 -22.266 0.246 1 97.81 207 LYS B O 1
ATOM 3862 N N . ILE B 1 208 ? -9.875 -20.75 -0.792 1 97.88 208 ILE B N 1
ATOM 3863 C CA . ILE B 1 208 ? -8.727 -21.641 -0.875 1 97.88 208 ILE B CA 1
ATOM 3864 C C . ILE B 1 208 ? -7.633 -21.172 0.078 1 97.88 208 ILE B C 1
ATOM 3866 O O . ILE B 1 208 ? -7.168 -21.938 0.93 1 97.88 208 ILE B O 1
ATOM 3870 N N . VAL B 1 209 ? -7.246 -19.922 -0.035 1 98.5 209 VAL B N 1
ATOM 3871 C CA . VAL B 1 209 ? -6.184 -19.344 0.774 1 98.5 209 VAL B CA 1
ATOM 3872 C C . VAL B 1 209 ? -6.789 -18.547 1.928 1 98.5 209 VAL B C 1
ATOM 3874 O O . VAL B 1 209 ? -7.77 -17.812 1.742 1 98.5 209 VAL B O 1
ATOM 3877 N N . ASP B 1 210 ? -6.219 -18.688 3.109 1 98.5 210 ASP B N 1
ATOM 3878 C CA . ASP B 1 210 ? -6.637 -17.938 4.289 1 98.5 210 ASP B CA 1
ATOM 3879 C C . ASP B 1 210 ? -6.137 -16.5 4.23 1 98.5 210 ASP B C 1
ATOM 3881 O O . ASP B 1 210 ? -4.969 -16.234 4.52 1 98.5 210 ASP B O 1
ATOM 3885 N N . LYS B 1 211 ? -7.043 -15.609 4.012 1 98.12 211 LYS B N 1
ATOM 3886 C CA . LYS B 1 211 ? -6.656 -14.211 3.826 1 98.12 211 LYS B CA 1
ATOM 3887 C C . LYS B 1 211 ? -6.066 -13.633 5.109 1 98.12 211 LYS B C 1
ATOM 3889 O O . LYS B 1 211 ? -5.242 -12.719 5.059 1 98.12 211 LYS B O 1
ATOM 3894 N N . SER B 1 212 ? -6.461 -14.117 6.312 1 98.12 212 SER B N 1
ATOM 3895 C CA . SER B 1 212 ? -5.91 -13.609 7.566 1 98.12 212 SER B CA 1
ATOM 3896 C C . SER B 1 212 ? -4.43 -13.945 7.695 1 98.12 212 SER B C 1
ATOM 3898 O O . SER B 1 212 ? -3.658 -13.172 8.266 1 98.12 212 SER B O 1
ATOM 3900 N N . ALA B 1 213 ? -4.043 -15.125 7.188 1 98.62 213 ALA B N 1
ATOM 3901 C CA . ALA B 1 213 ? -2.633 -15.5 7.18 1 98.62 213 ALA B CA 1
ATOM 3902 C C . ALA B 1 213 ? -1.825 -14.586 6.262 1 98.62 213 ALA B C 1
ATOM 3904 O O . ALA B 1 213 ? -0.701 -14.203 6.594 1 98.62 213 ALA B O 1
ATOM 3905 N N . VAL B 1 214 ? -2.406 -14.258 5.141 1 98.81 214 VAL B N 1
ATOM 3906 C CA . VAL B 1 214 ? -1.742 -13.375 4.188 1 98.81 214 VAL B CA 1
ATOM 3907 C C . VAL B 1 214 ? -1.561 -11.984 4.805 1 98.81 214 VAL B C 1
ATOM 3909 O O . VAL B 1 214 ? -0.474 -11.406 4.734 1 98.81 214 VAL B O 1
ATOM 3912 N N . LYS B 1 215 ? -2.6 -11.484 5.395 1 98.38 215 LYS B N 1
ATOM 3913 C CA . LYS B 1 215 ? -2.535 -10.172 6.023 1 98.38 215 LYS B CA 1
ATOM 3914 C C . LYS B 1 215 ? -1.51 -10.148 7.152 1 98.38 215 LYS B C 1
ATOM 3916 O O . LYS B 1 215 ? -0.756 -9.18 7.293 1 98.38 215 LYS B O 1
ATOM 3921 N N . SER B 1 216 ? -1.536 -11.188 7.961 1 98.12 216 SER B N 1
ATOM 3922 C CA . SER B 1 216 ? -0.571 -11.297 9.055 1 98.12 216 SER B CA 1
ATOM 3923 C C . SER B 1 216 ? 0.86 -11.258 8.523 1 98.12 216 SER B C 1
ATOM 3925 O O . SER B 1 216 ? 1.72 -10.578 9.094 1 98.12 216 SER B O 1
ATOM 3927 N N . TRP B 1 217 ? 1.132 -12.039 7.5 1 98.81 217 TRP B N 1
ATOM 3928 C CA . TRP B 1 217 ? 2.445 -12.039 6.863 1 98.81 217 TRP B CA 1
ATOM 3929 C C . TRP B 1 217 ? 2.797 -10.656 6.336 1 98.81 217 TRP B C 1
ATOM 3931 O O . TRP B 1 217 ? 3.881 -10.133 6.613 1 98.81 217 TRP B O 1
ATOM 3941 N N . PHE B 1 218 ? 1.882 -10 5.645 1 98.81 218 PHE B N 1
ATOM 3942 C CA . PHE B 1 218 ? 2.066 -8.664 5.09 1 98.81 218 PHE B CA 1
ATOM 3943 C C . PHE B 1 218 ? 2.445 -7.668 6.184 1 98.81 218 PHE B C 1
ATOM 3945 O O . PHE B 1 218 ? 3.354 -6.855 6.004 1 98.81 218 PHE B O 1
ATOM 3952 N N . ASP B 1 219 ? 1.709 -7.715 7.289 1 98.12 219 ASP B N 1
ATOM 3953 C CA . ASP B 1 219 ? 1.885 -6.754 8.375 1 98.12 219 ASP B CA 1
ATOM 3954 C C . ASP B 1 219 ? 3.258 -6.906 9.023 1 98.12 219 ASP B C 1
ATOM 3956 O O . ASP B 1 219 ? 3.74 -5.992 9.695 1 98.12 219 ASP B O 1
ATOM 3960 N N . GLN B 1 220 ? 3.932 -8.008 8.789 1 97.81 220 GLN B N 1
ATOM 3961 C CA . GLN B 1 220 ? 5.234 -8.266 9.398 1 97.81 220 GLN B CA 1
ATOM 3962 C C . GLN B 1 220 ? 6.367 -7.863 8.461 1 97.81 220 GLN B C 1
ATOM 3964 O O . GLN B 1 220 ? 7.535 -7.848 8.859 1 97.81 220 GLN B O 1
ATOM 3969 N N . LEU B 1 221 ? 6.062 -7.547 7.207 1 97.94 221 LEU B N 1
ATOM 3970 C CA . LEU B 1 221 ? 7.074 -7.137 6.242 1 97.94 221 LEU B CA 1
ATOM 3971 C C . LEU B 1 221 ? 7.805 -5.887 6.711 1 97.94 221 LEU B C 1
ATOM 3973 O O . LEU B 1 221 ? 7.176 -4.953 7.223 1 97.94 221 LEU B O 1
ATOM 3977 N N . THR B 1 222 ? 9.094 -5.824 6.543 1 95.31 222 THR B N 1
ATOM 3978 C CA . THR B 1 222 ? 9.875 -4.676 6.977 1 95.31 222 THR B CA 1
ATOM 3979 C C . THR B 1 222 ? 10.398 -3.891 5.773 1 95.31 222 THR B C 1
ATOM 3981 O O . THR B 1 222 ? 11.289 -3.051 5.91 1 95.31 222 THR B O 1
ATOM 3984 N N . VAL B 1 223 ? 9.82 -4.113 4.625 1 97.06 223 VAL B N 1
ATOM 3985 C CA . VAL B 1 223 ? 10.258 -3.453 3.402 1 97.06 223 VAL B CA 1
ATOM 3986 C C . VAL B 1 223 ? 9.844 -1.983 3.428 1 97.06 223 VAL B C 1
ATOM 3988 O O . VAL B 1 223 ? 8.914 -1.608 4.145 1 97.06 223 VAL B O 1
ATOM 3991 N N . SER B 1 224 ? 10.516 -1.123 2.627 1 97.19 224 SER B N 1
ATOM 3992 C CA . SER B 1 224 ? 10.32 0.324 2.627 1 97.19 224 SER B CA 1
ATOM 3993 C C . SER B 1 224 ? 9.055 0.712 1.869 1 97.19 224 SER B C 1
ATOM 3995 O O . SER B 1 224 ? 8.547 1.82 2.035 1 97.19 224 SER B O 1
ATOM 3997 N N . GLU B 1 225 ? 8.586 -0.175 0.98 1 98.12 225 GLU B N 1
ATOM 3998 C CA . GLU B 1 225 ? 7.379 0.074 0.207 1 98.12 225 GLU B CA 1
ATOM 3999 C C . GLU B 1 225 ? 6.52 -1.185 0.102 1 98.12 225 GLU B C 1
ATOM 4001 O O . GLU B 1 225 ? 6.984 -2.217 -0.386 1 98.12 225 GLU B O 1
ATOM 4006 N N . LYS B 1 226 ? 5.293 -1.117 0.592 1 98.75 226 LYS B N 1
ATOM 4007 C CA . LYS B 1 226 ? 4.383 -2.256 0.509 1 98.75 226 LYS B CA 1
ATOM 4008 C C . LYS B 1 226 ? 2.936 -1.791 0.377 1 98.75 226 LYS B C 1
ATOM 4010 O O . LYS B 1 226 ? 2.545 -0.786 0.973 1 98.75 226 LYS B O 1
ATOM 4015 N N . VAL B 1 227 ? 2.197 -2.471 -0.463 1 98.81 227 VAL B N 1
ATOM 4016 C CA . VAL B 1 227 ? 0.803 -2.172 -0.772 1 98.81 227 VAL B CA 1
ATOM 4017 C C . VAL B 1 227 ? -0.058 -3.408 -0.517 1 98.81 227 VAL B C 1
ATOM 4019 O O . VAL B 1 227 ? 0.283 -4.512 -0.951 1 98.81 227 VAL B O 1
ATOM 4022 N N . TYR B 1 228 ? -1.131 -3.252 0.231 1 98.81 228 TYR B N 1
ATOM 4023 C CA . TYR B 1 228 ? -2.127 -4.297 0.436 1 98.81 228 TYR B CA 1
ATOM 4024 C C . TYR B 1 228 ? -3.479 -3.883 -0.131 1 98.81 228 TYR B C 1
ATOM 4026 O O . TYR B 1 228 ? -3.986 -2.803 0.185 1 98.81 228 TYR B O 1
ATOM 4034 N N . LYS B 1 229 ? -4.027 -4.656 -0.978 1 98.69 229 LYS B N 1
ATOM 4035 C CA . LYS B 1 229 ? -5.363 -4.438 -1.529 1 98.69 229 LYS B CA 1
ATOM 4036 C C . LYS B 1 229 ? -6.199 -5.711 -1.459 1 98.69 229 LYS B C 1
ATOM 4038 O O . LYS B 1 229 ? -5.84 -6.73 -2.051 1 98.69 229 LYS B O 1
ATOM 4043 N N . GLU B 1 230 ? -7.223 -5.719 -0.716 1 98.38 230 GLU B N 1
ATOM 4044 C CA . GLU B 1 230 ? -8.188 -6.816 -0.665 1 98.38 230 GLU B CA 1
ATOM 4045 C C . GLU B 1 230 ? -9.398 -6.535 -1.549 1 98.38 230 GLU B C 1
ATOM 4047 O O . GLU B 1 230 ? -9.906 -5.41 -1.572 1 98.38 230 GLU B O 1
ATOM 4052 N N . TRP B 1 231 ? -9.797 -7.422 -2.383 1 97.31 231 TRP B N 1
ATOM 4053 C CA . TRP B 1 231 ? -10.945 -7.309 -3.279 1 97.31 231 TRP B CA 1
ATOM 4054 C C . TRP B 1 231 ? -12.164 -8 -2.691 1 97.31 231 TRP B C 1
ATOM 4056 O O . TRP B 1 231 ? -12.312 -9.219 -2.814 1 97.31 231 TRP B O 1
ATOM 4066 N N . PRO B 1 232 ? -13.031 -7.109 -2.266 1 92.81 232 PRO B N 1
ATOM 4067 C CA . PRO B 1 232 ? -14.195 -7.727 -1.631 1 92.81 232 PRO B CA 1
ATOM 4068 C C . PRO B 1 232 ? -14.984 -8.617 -2.584 1 92.81 232 PRO B C 1
ATOM 4070 O O . PRO B 1 232 ? -15.109 -8.305 -3.771 1 92.81 232 PRO B O 1
ATOM 4073 N N . LYS B 1 233 ? -15.414 -9.773 -2.23 1 93.81 233 LYS B N 1
ATOM 4074 C CA . LYS B 1 233 ? -16.344 -10.688 -2.887 1 93.81 233 LYS B CA 1
ATOM 4075 C C . LYS B 1 233 ? -15.617 -11.57 -3.898 1 93.81 233 LYS B C 1
ATOM 4077 O O . LYS B 1 233 ? -16.188 -12.531 -4.414 1 93.81 233 LYS B O 1
ATOM 4082 N N . LEU B 1 234 ? -14.383 -11.102 -4.328 1 97.94 234 LEU B N 1
ATOM 4083 C CA . LEU B 1 234 ? -13.68 -11.914 -5.32 1 97.94 234 LEU B CA 1
ATOM 4084 C C . LEU B 1 234 ? -13.242 -13.25 -4.723 1 97.94 234 LEU B C 1
ATOM 4086 O O . LEU B 1 234 ? -12.93 -13.328 -3.533 1 97.94 234 LEU B O 1
ATOM 4090 N N . TYR B 1 235 ? -13.289 -14.273 -5.543 1 98.38 235 TYR B N 1
ATOM 4091 C CA . TYR B 1 235 ? -12.727 -15.57 -5.188 1 98.38 235 TYR B CA 1
ATOM 4092 C C . TYR B 1 235 ? -11.227 -15.609 -5.461 1 98.38 235 TYR B C 1
ATOM 4094 O O . TYR B 1 235 ? -10.609 -14.57 -5.703 1 98.38 235 TYR B O 1
ATOM 4102 N N . HIS B 1 236 ? -10.602 -16.703 -5.34 1 98.56 236 HIS B N 1
ATOM 4103 C CA . HIS B 1 236 ? -9.172 -16.953 -5.223 1 98.56 236 HIS B CA 1
ATOM 4104 C C . HIS B 1 236 ? -8.414 -16.391 -6.422 1 98.56 236 HIS B C 1
ATOM 4106 O O . HIS B 1 236 ? -7.316 -15.844 -6.27 1 98.56 236 HIS B O 1
ATOM 4112 N N . GLU B 1 237 ? -8.906 -16.531 -7.645 1 98.56 237 GLU B N 1
ATOM 4113 C CA . GLU B 1 237 ? -8.227 -16.109 -8.867 1 98.56 237 GLU B CA 1
ATOM 4114 C C . GLU B 1 237 ? -8.656 -14.695 -9.273 1 98.56 237 GLU B C 1
ATOM 4116 O O . GLU B 1 237 ? -9.352 -14.523 -10.281 1 98.56 237 GLU B O 1
ATOM 4121 N N . ILE B 1 238 ? -8.102 -13.719 -8.688 1 98.5 238 ILE B N 1
ATOM 4122 C CA . ILE B 1 238 ? -8.586 -12.352 -8.812 1 98.5 238 ILE B CA 1
ATOM 4123 C C . ILE B 1 238 ? -8.398 -11.867 -10.25 1 98.5 238 ILE B C 1
ATOM 4125 O O . ILE B 1 238 ? -9.227 -11.109 -10.773 1 98.5 238 ILE B O 1
ATOM 4129 N N . PHE B 1 239 ? -7.398 -12.312 -11 1 98.5 239 PHE B N 1
ATOM 4130 C CA . PHE B 1 239 ? -7.16 -11.906 -12.383 1 98.5 239 PHE B CA 1
ATOM 4131 C C . PHE B 1 239 ? -8.109 -12.625 -13.328 1 98.5 239 PHE B C 1
ATOM 4133 O O . PHE B 1 239 ? -8.141 -12.336 -14.523 1 98.5 239 PHE B O 1
ATOM 4140 N N . ASN B 1 240 ? -8.859 -13.602 -12.844 1 97.88 240 ASN B N 1
ATOM 4141 C CA . ASN B 1 240 ? -9.836 -14.312 -13.656 1 97.88 240 ASN B CA 1
ATOM 4142 C C . ASN B 1 240 ? -11.266 -13.977 -13.234 1 97.88 240 ASN B C 1
ATOM 4144 O O . ASN B 1 240 ? -12.219 -14.57 -13.734 1 97.88 240 ASN B O 1
ATOM 4148 N N . GLU B 1 241 ? -11.445 -13.047 -12.32 1 97.56 241 GLU B N 1
ATOM 4149 C CA . GLU B 1 241 ? -12.773 -12.633 -11.875 1 97.56 241 GLU B CA 1
ATOM 4150 C C . GLU B 1 241 ? -13.383 -11.617 -12.836 1 97.56 241 GLU B C 1
ATOM 4152 O O . GLU B 1 241 ? -12.711 -11.148 -13.758 1 97.56 241 GLU B O 1
ATOM 4157 N N . LEU B 1 242 ? -14.602 -11.336 -12.625 1 94.81 242 LEU B N 1
ATOM 4158 C CA . LEU B 1 242 ? -15.328 -10.406 -13.492 1 94.81 242 LEU B CA 1
ATOM 4159 C C . LEU B 1 242 ? -14.719 -9.016 -13.422 1 94.81 242 LEU B C 1
ATOM 4161 O O . LEU B 1 242 ? -14.758 -8.266 -14.406 1 94.81 242 LEU B O 1
ATOM 4165 N N . GLU B 1 243 ? -14.062 -8.688 -12.281 1 94.38 243 GLU B N 1
ATOM 4166 C CA . GLU B 1 243 ? -13.453 -7.383 -12.047 1 94.38 243 GLU B CA 1
ATOM 4167 C C . GLU B 1 243 ? -11.984 -7.379 -12.469 1 94.38 243 GLU B C 1
ATOM 4169 O O . GLU B 1 243 ? -11.203 -6.543 -12.008 1 94.38 243 GLU B O 1
ATOM 4174 N N . ARG B 1 244 ? -11.586 -8.289 -13.352 1 96.25 244 ARG B N 1
ATOM 4175 C CA . ARG B 1 244 ? -10.172 -8.5 -13.648 1 96.25 244 ARG B CA 1
ATOM 4176 C C . ARG B 1 244 ? -9.523 -7.234 -14.203 1 96.25 244 ARG B C 1
ATOM 4178 O O . ARG B 1 244 ? -8.344 -6.98 -13.969 1 96.25 244 ARG B O 1
ATOM 4185 N N . GLU B 1 245 ? -10.266 -6.43 -14.922 1 95.44 245 GLU B N 1
ATOM 4186 C CA . GLU B 1 245 ? -9.695 -5.199 -15.461 1 95.44 245 GLU B CA 1
ATOM 4187 C C . GLU B 1 245 ? -9.289 -4.242 -14.344 1 95.44 245 GLU B C 1
ATOM 4189 O O . GLU B 1 245 ? -8.258 -3.566 -14.438 1 95.44 245 GLU B O 1
ATOM 4194 N N . GLN B 1 246 ? -10.117 -4.172 -13.336 1 94.94 246 GLN B N 1
ATOM 4195 C CA . GLN B 1 246 ? -9.773 -3.352 -12.18 1 94.94 246 GLN B CA 1
ATOM 4196 C C . GLN B 1 246 ? -8.547 -3.906 -11.453 1 94.94 246 GLN B C 1
ATOM 4198 O O . GLN B 1 246 ? -7.68 -3.148 -11.016 1 94.94 246 GLN B O 1
ATOM 4203 N N . VAL B 1 247 ? -8.547 -5.184 -11.305 1 97.62 247 VAL B N 1
ATOM 4204 C CA . VAL B 1 247 ? -7.406 -5.84 -10.664 1 97.62 247 VAL B CA 1
ATOM 4205 C C . VAL B 1 247 ? -6.129 -5.535 -11.445 1 97.62 247 VAL B C 1
ATOM 4207 O O . VAL B 1 247 ? -5.105 -5.18 -10.859 1 97.62 247 VAL B O 1
ATOM 4210 N N . PHE B 1 248 ? -6.258 -5.648 -12.789 1 98.06 248 PHE B N 1
ATOM 4211 C CA . PHE B 1 248 ? -5.105 -5.379 -13.641 1 98.06 248 PHE B CA 1
ATOM 4212 C C . PHE B 1 248 ? -4.645 -3.936 -13.492 1 98.06 248 PHE B C 1
ATOM 4214 O O . PHE B 1 248 ? -3.445 -3.658 -13.492 1 98.06 248 PHE B O 1
ATOM 4221 N N . LEU B 1 249 ? -5.543 -3.035 -13.398 1 96.5 249 LEU B N 1
ATOM 4222 C CA . LEU B 1 249 ? -5.207 -1.623 -13.25 1 96.5 249 LEU B CA 1
ATOM 4223 C C . LEU B 1 249 ? -4.312 -1.401 -12.031 1 96.5 249 LEU B C 1
ATOM 4225 O O . LEU B 1 249 ? -3.344 -0.639 -12.102 1 96.5 249 LEU B O 1
ATOM 4229 N N . TYR B 1 250 ? -4.613 -2.014 -10.898 1 97 250 TYR B N 1
ATOM 4230 C CA . TYR B 1 250 ? -3.799 -1.894 -9.688 1 97 250 TYR B CA 1
ATOM 4231 C C . TYR B 1 250 ? -2.396 -2.443 -9.922 1 97 250 TYR B C 1
ATOM 4233 O O . TYR B 1 250 ? -1.406 -1.812 -9.547 1 97 250 TYR B O 1
ATOM 4241 N N . ALA B 1 251 ? -2.354 -3.596 -10.57 1 98.56 251 ALA B N 1
ATOM 4242 C CA . ALA B 1 251 ? -1.061 -4.199 -10.883 1 98.56 251 ALA B CA 1
ATOM 4243 C C . ALA B 1 251 ? -0.237 -3.291 -11.797 1 98.56 251 ALA B C 1
ATOM 4245 O O . ALA B 1 251 ? 0.932 -3.016 -11.516 1 98.56 251 ALA B O 1
ATOM 4246 N N . HIS B 1 252 ? -0.879 -2.834 -12.836 1 97.81 252 HIS B N 1
ATOM 4247 C CA . HIS B 1 252 ? -0.198 -1.994 -13.812 1 97.81 252 HIS B CA 1
ATOM 4248 C C . HIS B 1 252 ? 0.277 -0.689 -13.188 1 97.81 252 HIS B C 1
ATOM 4250 O O . HIS B 1 252 ? 1.393 -0.236 -13.453 1 97.81 252 HIS B O 1
ATOM 4256 N N . THR B 1 253 ? -0.578 -0.049 -12.422 1 97.5 253 THR B N 1
ATOM 4257 C CA . THR B 1 253 ? -0.231 1.204 -11.766 1 97.5 253 THR B CA 1
ATOM 4258 C C . THR B 1 253 ? 0.986 1.022 -10.859 1 97.5 253 THR B C 1
ATOM 4260 O O . THR B 1 253 ? 1.889 1.862 -10.852 1 97.5 253 THR B O 1
ATOM 4263 N N . PHE B 1 254 ? 0.987 -0.044 -10.07 1 98.31 254 PHE B N 1
ATOM 4264 C CA . PHE B 1 254 ? 2.119 -0.36 -9.211 1 98.31 254 PHE B CA 1
ATOM 4265 C C . PHE B 1 254 ? 3.404 -0.467 -10.023 1 98.31 254 PHE B C 1
ATOM 4267 O O . PHE B 1 254 ? 4.418 0.143 -9.68 1 98.31 254 PHE B O 1
ATOM 4274 N N . LEU B 1 255 ? 3.342 -1.193 -11.117 1 98.12 255 LEU B N 1
ATOM 4275 C CA . LEU B 1 255 ? 4.512 -1.416 -11.961 1 98.12 255 LEU B CA 1
ATOM 4276 C C . LEU B 1 255 ? 4.973 -0.113 -12.602 1 98.12 255 LEU B C 1
ATOM 4278 O O . LEU B 1 255 ? 6.172 0.172 -12.641 1 98.12 255 LEU B O 1
ATOM 4282 N N . ALA B 1 256 ? 4.062 0.615 -13.133 1 95.88 256 ALA B N 1
ATOM 4283 C CA . ALA B 1 256 ? 4.383 1.881 -13.789 1 95.88 256 ALA B CA 1
ATOM 4284 C C . ALA B 1 256 ? 5.082 2.836 -12.828 1 95.88 256 ALA B C 1
ATOM 4286 O O . ALA B 1 256 ? 6.02 3.539 -13.211 1 95.88 256 ALA B O 1
ATOM 4287 N N . LEU B 1 257 ? 4.594 2.891 -11.648 1 96.06 257 LEU B N 1
ATOM 4288 C CA . LEU B 1 257 ? 5.199 3.742 -10.633 1 96.06 257 LEU B CA 1
ATOM 4289 C C . LEU B 1 257 ? 6.641 3.326 -10.359 1 96.06 257 LEU B C 1
ATOM 4291 O O . LEU B 1 257 ? 7.52 4.18 -10.211 1 96.06 257 LEU B O 1
ATOM 4295 N N . GLN B 1 258 ? 6.902 1.995 -10.266 1 95.81 258 GLN B N 1
ATOM 4296 C CA . GLN B 1 258 ? 8.25 1.495 -10 1 95.81 258 GLN B CA 1
ATOM 4297 C C . GLN B 1 258 ? 9.18 1.784 -11.172 1 95.81 258 GLN B C 1
ATOM 4299 O O . GLN B 1 258 ? 10.383 1.989 -10.984 1 95.81 258 GLN B O 1
ATOM 4304 N N . LEU B 1 259 ? 8.625 1.778 -12.391 1 95.19 259 LEU B N 1
ATOM 4305 C CA . LEU B 1 259 ? 9.422 2.113 -13.562 1 95.19 259 LEU B CA 1
ATOM 4306 C C . LEU B 1 259 ? 9.805 3.59 -13.555 1 95.19 259 LEU B C 1
ATOM 4308 O O . LEU B 1 259 ? 10.938 3.943 -13.891 1 95.19 259 LEU B O 1
ATOM 4312 N N . GLN B 1 260 ? 8.891 4.43 -13.18 1 90.31 260 GLN B N 1
ATOM 4313 C CA . GLN B 1 260 ? 9.141 5.867 -13.141 1 90.31 260 GLN B CA 1
ATOM 4314 C C . GLN B 1 260 ? 10.141 6.227 -12.047 1 90.31 260 GLN B C 1
ATOM 4316 O O . GLN B 1 260 ? 10.977 7.109 -12.234 1 90.31 260 GLN B O 1
ATOM 4321 N N . ARG B 1 261 ? 9.992 5.648 -10.93 1 81.69 261 ARG B N 1
ATOM 4322 C CA . ARG B 1 261 ? 10.914 5.883 -9.82 1 81.69 261 ARG B CA 1
ATOM 4323 C C . ARG B 1 261 ? 12.352 5.598 -10.234 1 81.69 261 ARG B C 1
ATOM 4325 O O . ARG B 1 261 ? 13.258 6.363 -9.906 1 81.69 261 ARG B O 1
ATOM 4332 N N . GLY B 1 262 ? 12.5 4.504 -10.93 1 72.25 262 GLY B N 1
ATOM 4333 C CA . GLY B 1 262 ? 13.82 4.156 -11.406 1 72.25 262 GLY B CA 1
ATOM 4334 C C . GLY B 1 262 ? 14.414 5.199 -12.336 1 72.25 262 GLY B C 1
ATOM 4335 O O . GLY B 1 262 ? 15.609 5.504 -12.266 1 72.25 262 GLY B O 1
ATOM 4336 N N . GLU B 1 263 ? 13.531 5.754 -13.07 1 73.5 263 GLU B N 1
ATOM 4337 C CA . GLU B 1 263 ? 13.984 6.77 -14.016 1 73.5 263 GLU B CA 1
ATOM 4338 C C . GLU B 1 263 ? 14.406 8.047 -13.297 1 73.5 263 GLU B C 1
ATOM 4340 O O . GLU B 1 263 ? 15.398 8.68 -13.672 1 73.5 263 GLU B O 1
ATOM 4345 N N . LEU B 1 264 ? 13.695 8.336 -12.297 1 69.62 264 LEU B N 1
ATOM 4346 C CA . LEU B 1 264 ? 13.977 9.555 -11.562 1 69.62 264 LEU B CA 1
ATOM 4347 C C . LEU B 1 264 ? 15.266 9.414 -10.758 1 69.62 264 LEU B C 1
ATOM 4349 O O . LEU B 1 264 ? 16.047 10.367 -10.664 1 69.62 264 LEU B O 1
ATOM 4353 N N . ILE B 1 265 ? 15.461 8.25 -10.211 1 66.31 265 ILE B N 1
ATOM 4354 C CA . ILE B 1 265 ? 16.688 7.992 -9.453 1 66.31 265 ILE B CA 1
ATOM 4355 C C . ILE B 1 265 ? 17.891 8.023 -10.391 1 66.31 265 ILE B C 1
ATOM 4357 O O . ILE B 1 265 ? 18.922 8.609 -10.062 1 66.31 265 ILE B O 1
ATOM 4361 N N . GLU B 1 266 ? 17.688 7.434 -11.523 1 64 266 GLU B N 1
ATOM 4362 C CA . GLU B 1 266 ? 18.766 7.418 -12.508 1 64 266 GLU B CA 1
ATOM 4363 C C . GLU B 1 266 ? 19.078 8.828 -13 1 64 266 GLU B C 1
ATOM 4365 O O . GLU B 1 266 ? 20.25 9.172 -13.211 1 64 266 GLU B O 1
ATOM 4370 N N . ARG B 1 267 ? 18.016 9.695 -13.055 1 60.12 267 ARG B N 1
ATOM 4371 C CA . ARG B 1 267 ? 18.219 11.07 -13.492 1 60.12 267 ARG B CA 1
ATOM 4372 C C . ARG B 1 267 ? 18.906 11.891 -12.414 1 60.12 267 ARG B C 1
ATOM 4374 O O . ARG B 1 267 ? 19.75 12.75 -12.719 1 60.12 267 ARG B O 1
ATOM 4381 N N . SER B 1 268 ? 18.578 11.648 -11.258 1 58.06 268 SER B N 1
ATOM 4382 C CA . SER B 1 268 ? 19.188 12.383 -10.148 1 58.06 268 SER B CA 1
ATOM 4383 C C . SER B 1 268 ? 20.641 12 -9.953 1 58.06 268 SER B C 1
ATOM 4385 O O . SER B 1 268 ? 21.469 12.844 -9.586 1 58.06 268 SER B O 1
ATOM 4387 N N . ASP B 1 269 ? 20.938 10.742 -10.172 1 54.28 269 ASP B N 1
ATOM 4388 C CA . ASP B 1 269 ? 22.312 10.258 -10.07 1 54.28 269 ASP B CA 1
ATOM 4389 C C . ASP B 1 269 ? 23.172 10.805 -11.203 1 54.28 269 ASP B C 1
ATOM 4391 O O . ASP B 1 269 ? 24.359 11.031 -11.031 1 54.28 269 ASP B O 1
ATOM 4395 N N . LYS B 1 270 ? 22.578 10.93 -12.297 1 55.25 270 LYS B N 1
ATOM 4396 C CA . LYS B 1 270 ? 23.328 11.492 -13.414 1 55.25 270 LYS B CA 1
ATOM 4397 C C . LYS B 1 270 ? 23.516 13 -13.25 1 55.25 270 LYS B C 1
ATOM 4399 O O . LYS B 1 270 ? 24.375 13.594 -13.906 1 55.25 270 LYS B O 1
ATOM 4404 N N . SER B 1 271 ? 22.594 13.68 -12.742 1 43.34 271 SER B N 1
ATOM 4405 C CA . SER B 1 271 ? 22.656 15.125 -12.562 1 43.34 271 SER B CA 1
ATOM 4406 C C . SER B 1 271 ? 23.594 15.5 -11.422 1 43.34 271 SER B C 1
ATOM 4408 O O . SER B 1 271 ? 23.891 16.688 -11.211 1 43.34 271 SER B O 1
ATOM 4410 N N . VAL B 1 272 ? 24.094 14.492 -10.727 1 39.31 272 VAL B N 1
ATOM 4411 C CA . VAL B 1 272 ? 25.172 14.773 -9.797 1 39.31 272 VAL B CA 1
ATOM 4412 C C . VAL B 1 272 ? 26.516 14.445 -10.445 1 39.31 272 VAL B C 1
ATOM 4414 O O . VAL B 1 272 ? 26.688 13.367 -11.023 1 39.31 272 VAL B O 1
#

Secondary structure (DSSP, 8-state):
-EEEPPTT-SEEEEEE--TT--GGGGHHHHHHHHHTTEEEEE-PPTTSTTS-GGGTT--S-THHHHHHHHHHHHHHGGG-S-EEEEEETHHHHHHHHHHHH----EEEEEEES--SSBS----HHHHHHHHHHHHH-TT-EEE----HHHH-S-HHHHHHHHT-TT---EEEHHHHHHHHHHHHHHHHTGGGS-S--EEEEEETT-SSB-HHHHHHHHHH---SEEEEEEETT--S-GGGSTTHHHHHHHHHHHHHHHHHHHHHHHHHHH--/-EEEPPTT-SEEEEEE--TT--GGGGHHHHHHHHHTTEEEEE-PPTTSTTS-GGGTT--S-THHHHHHHHHHHHHHGGG-S-EEEEEETHHHHHHHHHHHH----EEEEEEES--SSBS----HHHHHHHHHHHHH-TT-EEE----HHHH-S-HHHHHHHHT-TT---EEEHHHHHHHHHHHHHHHHTGGGS-S--EEEEEETT-SSB-HHHHHHHHHH---SEEEEEEETT--S-GGGSTTHHHHHHHHHHHHHHHHHHHHHHHHHHH--

InterPro domains:
  IPR000073 Alpha/beta hydrolase fold-1 [PR00111] (37-52)
  IPR000073 Alpha/beta hydrolase fold-1 [PR00111] (85-98)
  IPR000073 Alpha/beta hydrolase fold-1 [PR00111] (198-212)
  IPR022742 Alpha/beta hydrolase domain-containing protein 17C-like [PF12146] (8-243)
  IPR029058 Alpha/Beta hydrolase fold [G3DSA:3.40.50.1820] (1-259)
  IPR029058 Alpha/Beta hydrolase fold [SSF53474] (5-255)
  IPR051044 Monoacylglycerol and Diacylglycerol Lipase [PTHR11614] (4-250)

Foldseek 3Di:
DDKDAADQAQEEEEEFEAPQAWPVLCVVVCVVQRDLRYMYFYGGQFLAFPPDPLSHQDDQALVSLLVVSQVSLVVRCVVVHAYEYEAAACGLLSVLLNQLPDDGRHQEYEYAQYQLAWPDDD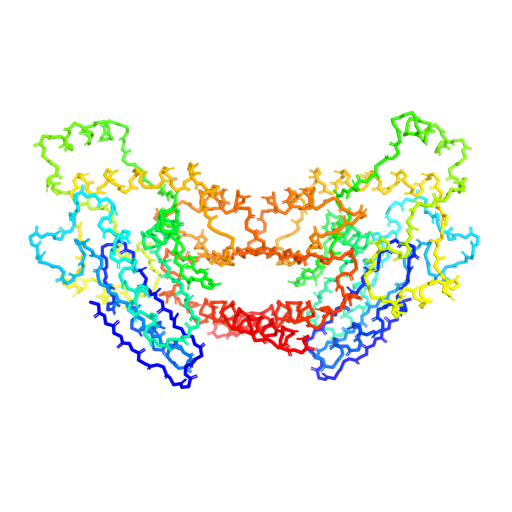DPVVVVVLVVCCVVPQFDKDFPPDALVQAWPQVVSNVVQVPDPRGGGIHGSNSVVNSVVSSVVSQVSLVSHDQHAYEYEHEQSENTHDVVSVVVSQVPHPHPHYHYHYDYPTYRHCCNYPCNVVVSVVVSVVVVVSSVVVVVVVVVVVVD/DDKDAADQAQEEEEEFEAAQAWPVLCVVVCVVQRDLRYMYFYGGQFLAFPPDPLSHQDDQALVSLLVVSQVSLVVRCVVVHAYEYEAAACGLLSVLLNQLVDDGRHQEYEYAQYQLAWPDDDDPVVVVVLVVCCVVPQFDKDFPPDALVQAWPQVVSNVVQVPDPRGGGIHGSNSVVNSVVSSVVSQVRLVSHDQHAYEYEHEQSENTHDVVSVVVSQVPHPHPHYHYHYDYPTYRHCCNYPCNVVVSVVVSVVVVVSSVVVVVVVVVVVVD